Protein AF-0000000086683066 (afdb_homodimer)

Sequence (742 aa):
MDERIRRLLAAAPVIDGHNDLPWALRRRRRTDDPAVDRDMSADGLHTDLPRLRSGGVGAQYWSVYVPSHLNGHEAVTTTLEQIDLVHRMIDRHPDHLALATTADEVERARSNGRVASLIGAEGGHSIADSLGALRAMHRLGVRYMTLTHNDNTSWADSATDEPEHGGLTDFGRDVVREMNRLGMLVDLSHVAPTTMHAALDVSTAPAFFSHSSARARCDHPRNVPDDVLERVRASNGVVMVTFVPGFLTEECRVWMAAAVKAEAEVVVDAATEEADAARAAWLAANPRPPCGIADVADHIEHVRSVAGVDCVGIGGDFDGVGALPDGLGDVSTYPALLAELARRGWSDADLAKLTWHNALRVLRETEAVAGMDERIRRLLAAAPVIDGHNDLPWALRRRRRTDDPAVDRDMSADGLHTDLPRLRSGGVGAQYWSVYVPSHLNGHEAVTTTLEQIDLVHRMIDRHPDHLALATTADEVERARSNGRVASLIGAEGGHSIADSLGALRAMHRLGVRYMTLTHNDNTSWADSATDEPEHGGLTDFGRDVVREMNRLGMLVDLSHVAPTTMHAALDVSTAPAFFSHSSARARCDHPRNVPDDVLERVRASNGVVMVTFVPGFLTEECRVWMAAAVKAEAEVVVDAATEEADAARAAWLAANPRPPCGIADVADHIEHVRSVAGVDCVGIGGDFDGVGALPDGLGDVSTYPALLAELARRGWSDADLAKLTWHNALRVLRETEAVAG

Nearest PDB structures (foldseek):
  3itc-assembly1_A  TM=9.322E-01  e=4.522E-52  Streptomyces coelicolor
  2i5g-assembly1_B  TM=8.691E-01  e=7.269E-27  Pseudomonas aeruginosa
  3b40-assembly1_A  TM=8.521E-01  e=2.607E-27  Pseudomonas aeruginosa
  3ly0-assembly1_A  TM=8.291E-01  e=1.394E-27  Cereibacter sphaeroides 2.4.1
  3fdg-assembly1_B  TM=8.443E-01  e=1.808E-26  Cereibacter sphaeroides 2.4.1

Organism: NCBI:txid175570

pLDDT: mean 94.76, std 8.67, range [49.91, 98.94]

Structure (mmCIF, N/CA/C/O backbone):
data_AF-0000000086683066-model_v1
#
loop_
_entity.id
_entity.type
_entity.pdbx_description
1 polymer Dipeptidase
#
loop_
_atom_site.group_PDB
_atom_site.id
_atom_site.type_symbol
_atom_site.label_atom_id
_atom_site.label_alt_id
_atom_site.label_comp_id
_atom_site.label_asym_id
_atom_site.label_entity_id
_atom_site.label_seq_id
_atom_site.pdbx_PDB_ins_code
_atom_site.Cartn_x
_atom_site.Cartn_y
_atom_site.Cartn_z
_atom_site.occupancy
_atom_site.B_iso_or_equiv
_atom_site.auth_seq_id
_atom_site.auth_comp_id
_atom_site.auth_asym_id
_atom_site.auth_atom_id
_atom_site.pdbx_PDB_model_num
ATOM 1 N N . MET A 1 1 ? -5.871 -41.719 1.234 1 69.88 1 MET A N 1
ATOM 2 C CA . MET A 1 1 ? -4.512 -41.344 0.855 1 69.88 1 MET A CA 1
ATOM 3 C C . MET A 1 1 ? -3.508 -42.406 1.297 1 69.88 1 MET A C 1
ATOM 5 O O . MET A 1 1 ? -3.643 -42.969 2.379 1 69.88 1 MET A O 1
ATOM 9 N N . ASP A 1 2 ? -2.711 -42.812 0.327 1 85.06 2 ASP A N 1
ATOM 10 C CA . ASP A 1 2 ? -1.606 -43.719 0.612 1 85.06 2 ASP A CA 1
ATOM 11 C C . ASP A 1 2 ? -0.807 -43.25 1.825 1 85.06 2 ASP A C 1
ATOM 13 O O . ASP A 1 2 ? -0.567 -42.062 1.99 1 85.06 2 ASP A O 1
ATOM 17 N N . GLU A 1 3 ? -0.629 -44.094 2.842 1 92.5 3 GLU A N 1
ATOM 18 C CA . GLU A 1 3 ? 0.085 -43.781 4.078 1 92.5 3 GLU A CA 1
ATOM 19 C C . GLU A 1 3 ? 1.44 -43.156 3.789 1 92.5 3 GLU A C 1
ATOM 21 O O . GLU A 1 3 ? 1.872 -42.25 4.504 1 92.5 3 GLU A O 1
ATOM 26 N N . ARG A 1 4 ? 2.061 -43.594 2.771 1 96.5 4 ARG A N 1
ATOM 27 C CA . ARG A 1 4 ? 3.346 -43.031 2.371 1 96.5 4 ARG A CA 1
ATOM 28 C C . ARG A 1 4 ? 3.215 -41.562 2.031 1 96.5 4 ARG A C 1
ATOM 30 O O . ARG A 1 4 ? 4 -40.719 2.506 1 96.5 4 ARG A O 1
ATOM 37 N N . ILE A 1 5 ? 2.23 -41.25 1.3 1 97.62 5 ILE A N 1
ATOM 38 C CA . ILE A 1 5 ? 2.004 -39.875 0.854 1 97.62 5 ILE A CA 1
ATOM 39 C C . ILE A 1 5 ? 1.59 -39 2.041 1 97.62 5 ILE A C 1
ATOM 41 O O . ILE A 1 5 ? 2.021 -37.844 2.16 1 97.62 5 ILE A O 1
ATOM 45 N N . ARG A 1 6 ? 0.819 -39.531 2.949 1 96.56 6 ARG A N 1
ATOM 46 C CA . ARG A 1 6 ? 0.401 -38.812 4.148 1 96.56 6 ARG A CA 1
ATOM 47 C C . ARG A 1 6 ? 1.604 -38.438 5 1 96.56 6 ARG A C 1
ATOM 49 O O . ARG A 1 6 ? 1.701 -37.281 5.461 1 96.56 6 ARG A O 1
ATOM 56 N N . ARG A 1 7 ? 2.477 -39.375 5.18 1 96.81 7 ARG A N 1
ATOM 57 C CA . ARG A 1 7 ? 3.678 -39.125 5.969 1 96.81 7 ARG A CA 1
ATOM 58 C C . ARG A 1 7 ? 4.574 -38.094 5.297 1 96.81 7 ARG A C 1
ATOM 60 O O . ARG A 1 7 ? 5.145 -37.219 5.965 1 96.81 7 ARG A O 1
ATOM 67 N N . LEU A 1 8 ? 4.699 -38.219 4.004 1 97.69 8 LEU A N 1
ATOM 68 C CA . LEU A 1 8 ? 5.492 -37.281 3.229 1 97.69 8 LEU A CA 1
ATOM 69 C C . LEU A 1 8 ? 4.961 -35.844 3.396 1 97.69 8 LEU A C 1
ATOM 71 O O . LEU A 1 8 ? 5.727 -34.938 3.668 1 97.69 8 LEU A O 1
ATOM 75 N N . LEU A 1 9 ? 3.627 -35.719 3.309 1 98 9 LEU A N 1
ATOM 76 C CA . LEU A 1 9 ? 3.008 -34.406 3.336 1 98 9 LEU A CA 1
ATOM 77 C C . LEU A 1 9 ? 3.029 -33.812 4.746 1 98 9 LEU A C 1
ATOM 79 O O . LEU A 1 9 ? 3.021 -32.594 4.918 1 98 9 LEU A O 1
ATOM 83 N N . ALA A 1 10 ? 3.094 -34.656 5.762 1 96.81 10 ALA A N 1
ATOM 84 C CA . ALA A 1 10 ? 3.262 -34.188 7.133 1 96.81 10 ALA A CA 1
ATOM 85 C C . ALA A 1 10 ? 4.637 -33.562 7.336 1 96.81 10 ALA A C 1
ATOM 87 O O . ALA A 1 10 ? 4.781 -32.594 8.078 1 96.81 10 ALA A O 1
ATOM 88 N N . ALA A 1 11 ? 5.59 -34.094 6.617 1 97.19 11 ALA A N 1
ATOM 89 C CA . ALA A 1 11 ? 6.969 -33.656 6.77 1 97.19 11 ALA A CA 1
ATOM 90 C C . ALA A 1 11 ? 7.285 -32.5 5.793 1 97.19 11 ALA A C 1
ATOM 92 O O . ALA A 1 11 ? 8.047 -31.594 6.117 1 97.19 11 ALA A O 1
ATOM 93 N N . ALA A 1 12 ? 6.762 -32.594 4.609 1 98.5 12 ALA A N 1
ATOM 94 C CA . ALA A 1 12 ? 7.02 -31.641 3.525 1 98.5 12 ALA A CA 1
ATOM 95 C C . ALA A 1 12 ? 5.734 -31.297 2.775 1 98.5 12 ALA A C 1
ATOM 97 O O . ALA A 1 12 ? 5.508 -31.797 1.665 1 98.5 12 ALA A O 1
ATOM 98 N N . PRO A 1 13 ? 4.969 -30.406 3.361 1 98.81 13 PRO A N 1
ATOM 99 C CA . PRO A 1 13 ? 3.699 -30.047 2.723 1 98.81 13 PRO A CA 1
ATOM 100 C C . PRO A 1 13 ? 3.887 -29.328 1.393 1 98.81 13 PRO A C 1
ATOM 102 O O . PRO A 1 13 ? 5.008 -28.938 1.049 1 98.81 13 PRO A O 1
ATOM 105 N N . VAL A 1 14 ? 2.836 -29.156 0.667 1 98.88 14 VAL A N 1
ATOM 106 C CA . VAL A 1 14 ? 2.875 -28.562 -0.663 1 98.88 14 VAL A CA 1
ATOM 107 C C . VAL A 1 14 ? 2.994 -27.031 -0.541 1 98.88 14 VAL A C 1
ATOM 109 O O . VAL A 1 14 ? 2.262 -26.406 0.227 1 98.88 14 VAL A O 1
ATOM 112 N N . ILE A 1 15 ? 3.961 -26.469 -1.205 1 98.94 15 ILE A N 1
ATOM 113 C CA . ILE A 1 15 ? 3.924 -25.047 -1.567 1 98.94 15 ILE A CA 1
ATOM 114 C C . ILE A 1 15 ? 3.371 -24.891 -2.982 1 98.94 15 ILE A 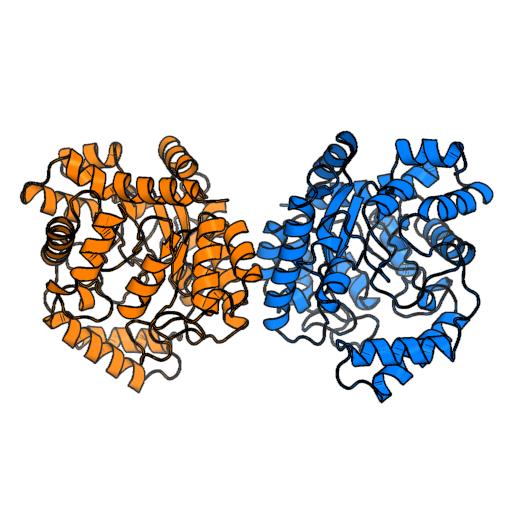C 1
ATOM 116 O O . ILE A 1 15 ? 3.971 -25.375 -3.947 1 98.94 15 ILE A O 1
ATOM 120 N N . ASP A 1 16 ? 2.232 -24.297 -3.094 1 98.88 16 ASP A N 1
ATOM 121 C CA . ASP A 1 16 ? 1.636 -24 -4.395 1 98.88 16 ASP A CA 1
ATOM 122 C C . ASP A 1 16 ? 1.974 -22.594 -4.852 1 98.88 16 ASP A C 1
ATOM 124 O O . ASP A 1 16 ? 1.577 -21.609 -4.211 1 98.88 16 ASP A O 1
ATOM 128 N N . GLY A 1 17 ? 2.539 -22.453 -6.02 1 98.88 17 GLY A N 1
ATOM 129 C CA . GLY A 1 17 ? 3.129 -21.203 -6.477 1 98.88 17 GLY A CA 1
ATOM 130 C C . GLY A 1 17 ? 2.107 -20.219 -7.016 1 98.88 17 GLY A C 1
ATOM 131 O O . GLY A 1 17 ? 2.414 -19.047 -7.207 1 98.88 17 GLY A O 1
ATOM 132 N N . HIS A 1 18 ? 0.858 -20.656 -7.223 1 98.88 18 HIS A N 1
ATOM 133 C CA . HIS A 1 18 ? -0.07 -19.734 -7.855 1 98.88 18 HIS A CA 1
ATOM 134 C C . HIS A 1 18 ? -1.516 -20.188 -7.664 1 98.88 18 HIS A C 1
ATOM 136 O O . HIS A 1 18 ? -1.869 -21.312 -8.016 1 98.88 18 HIS A O 1
ATOM 142 N N . ASN A 1 19 ? -2.328 -19.344 -7.121 1 98.75 19 ASN A N 1
ATOM 143 C CA . ASN A 1 19 ? -3.75 -19.578 -6.895 1 98.75 19 ASN A CA 1
ATOM 144 C C . ASN A 1 19 ? -4.562 -18.297 -7.047 1 98.75 19 ASN A C 1
ATOM 146 O O . ASN A 1 19 ? -4.254 -17.281 -6.414 1 98.75 19 ASN A O 1
ATOM 150 N N . ASP A 1 20 ? -5.613 -18.312 -7.812 1 97.56 20 ASP A N 1
ATOM 151 C CA . ASP A 1 20 ? -6.348 -17.109 -8.203 1 97.56 20 ASP A CA 1
ATOM 152 C C . ASP A 1 20 ? -7.621 -16.953 -7.375 1 97.56 20 ASP A C 1
ATOM 154 O O . ASP A 1 20 ? -8.555 -16.266 -7.785 1 97.56 20 ASP A O 1
ATOM 158 N N . LEU A 1 21 ? -7.707 -17.531 -6.234 1 96.38 21 LEU A N 1
ATOM 159 C CA . LEU A 1 21 ? -8.906 -17.453 -5.402 1 96.38 21 LEU A CA 1
ATOM 160 C C . LEU A 1 21 ? -9.328 -16.016 -5.176 1 96.38 21 LEU A C 1
ATOM 162 O O . LEU A 1 21 ? -10.516 -15.68 -5.273 1 96.38 21 LEU A O 1
ATOM 166 N N . PRO A 1 22 ? -8.422 -15.055 -4.914 1 95.81 22 PRO A N 1
ATOM 167 C CA . PRO A 1 22 ? -8.867 -13.688 -4.656 1 95.81 22 PRO A CA 1
ATOM 168 C C . PRO A 1 22 ? -9.68 -13.102 -5.812 1 95.81 22 PRO A C 1
ATOM 170 O O . PRO A 1 22 ? -10.734 -12.508 -5.59 1 95.81 22 PRO A O 1
ATOM 173 N N . TRP A 1 23 ? -9.242 -13.297 -7.008 1 94.44 23 TRP A N 1
ATOM 174 C CA . TRP A 1 23 ? -9.984 -12.766 -8.148 1 94.44 23 TRP A CA 1
ATOM 175 C C . TRP A 1 23 ? -11.305 -13.508 -8.328 1 94.44 23 TRP A C 1
ATOM 177 O O . TRP A 1 23 ? -12.328 -12.891 -8.648 1 94.44 23 TRP A O 1
ATOM 187 N N . ALA A 1 24 ? -11.273 -14.797 -8.148 1 92.31 24 ALA A N 1
ATOM 188 C CA . ALA A 1 24 ? -12.492 -15.586 -8.25 1 92.31 24 ALA A CA 1
ATOM 189 C C . ALA A 1 24 ? -13.555 -15.094 -7.273 1 92.31 24 ALA A C 1
ATOM 191 O O . ALA A 1 24 ? -14.734 -14.984 -7.625 1 92.31 24 ALA A O 1
ATOM 192 N N . LEU A 1 25 ? -13.102 -14.773 -6.078 1 90.56 25 LEU A N 1
ATOM 193 C CA . LEU A 1 25 ? -14.016 -14.25 -5.066 1 90.56 25 LEU A CA 1
ATOM 194 C C . LEU A 1 25 ? -14.57 -12.891 -5.477 1 90.56 25 LEU A C 1
ATOM 196 O O . LEU A 1 25 ? -15.758 -12.617 -5.32 1 90.56 25 LEU A O 1
ATOM 200 N N . ARG A 1 26 ? -13.711 -12.062 -5.973 1 88.62 26 ARG A N 1
ATOM 201 C CA . ARG A 1 26 ? -14.133 -10.734 -6.418 1 88.62 26 ARG A CA 1
ATOM 202 C C . ARG A 1 26 ? -15.172 -10.836 -7.527 1 88.62 26 ARG A C 1
ATOM 204 O O . ARG A 1 26 ? -16.203 -10.164 -7.477 1 88.62 26 ARG A O 1
ATOM 211 N N . ARG A 1 27 ? -14.945 -11.656 -8.469 1 83.44 27 ARG A N 1
ATOM 212 C CA . ARG A 1 27 ? -15.82 -11.812 -9.625 1 83.44 27 ARG A CA 1
ATOM 213 C C . ARG A 1 27 ? -17.203 -12.32 -9.203 1 83.44 27 ARG A C 1
ATOM 215 O O . ARG A 1 27 ? -18.203 -11.961 -9.805 1 83.44 27 ARG A O 1
ATOM 222 N N . ARG A 1 28 ? -17.156 -13.031 -8.219 1 76.62 28 ARG A N 1
ATOM 223 C CA . ARG A 1 28 ? -18.391 -13.656 -7.762 1 76.62 28 ARG A CA 1
ATOM 224 C C . ARG A 1 28 ? -19.078 -12.789 -6.711 1 76.62 28 ARG A C 1
ATOM 226 O O . ARG A 1 28 ? -20.125 -13.18 -6.168 1 76.62 28 ARG A O 1
ATOM 233 N N . ARG A 1 29 ? -18.547 -11.555 -6.461 1 70.62 29 ARG A N 1
ATOM 234 C CA . ARG A 1 29 ? -19.062 -10.625 -5.465 1 70.62 29 ARG A CA 1
ATOM 235 C C . ARG A 1 29 ? -19.203 -11.305 -4.105 1 70.62 29 ARG A C 1
ATOM 237 O O . ARG A 1 29 ? -20.234 -11.148 -3.436 1 70.62 29 ARG A O 1
ATOM 244 N N . ARG A 1 30 ? -18.266 -12.031 -3.893 1 67.94 30 ARG A N 1
ATOM 245 C CA . ARG A 1 30 ? -18.328 -12.82 -2.668 1 67.94 30 ARG A CA 1
ATOM 246 C C . ARG A 1 30 ? -17.219 -12.398 -1.697 1 67.94 30 ARG A C 1
ATOM 248 O O . ARG A 1 30 ? -16.875 -13.148 -0.785 1 67.94 30 ARG A O 1
ATOM 255 N N . THR A 1 31 ? -16.797 -11.258 -1.867 1 75.19 31 THR A N 1
ATOM 256 C CA . THR A 1 31 ? -15.648 -10.828 -1.066 1 75.19 31 THR A CA 1
ATOM 257 C C . THR A 1 31 ? -16.062 -10.594 0.382 1 75.19 31 THR A C 1
ATOM 259 O O . THR A 1 31 ? -15.25 -10.719 1.298 1 75.19 31 THR A O 1
ATOM 262 N N . ASP A 1 32 ? -17.281 -10.352 0.591 1 70.69 32 ASP A N 1
ATOM 263 C CA . ASP A 1 32 ? -17.766 -10.117 1.948 1 70.69 32 ASP A CA 1
ATOM 264 C C . ASP A 1 32 ? -18.969 -11.008 2.258 1 70.69 32 ASP A C 1
ATOM 266 O O . ASP A 1 32 ? -19.875 -10.609 2.998 1 70.69 32 ASP A O 1
ATOM 270 N N . ASP A 1 33 ? -18.859 -12.219 1.633 1 73.44 33 ASP A N 1
ATOM 271 C CA . ASP A 1 33 ? -19.938 -13.18 1.805 1 73.44 33 ASP A CA 1
ATOM 272 C C . ASP A 1 33 ? -19.734 -14.016 3.064 1 73.44 33 ASP A C 1
ATOM 274 O O . ASP A 1 33 ? -18.703 -14.672 3.221 1 73.44 33 ASP A O 1
ATOM 278 N N . PRO A 1 34 ? -20.688 -13.992 3.887 1 70.75 34 PRO A N 1
ATOM 279 C CA . PRO A 1 34 ? -20.547 -14.734 5.141 1 70.75 34 PRO A CA 1
ATOM 280 C C . PRO A 1 34 ? -20.266 -16.219 4.922 1 70.75 34 PRO A C 1
ATOM 282 O O . PRO A 1 34 ? -19.609 -16.859 5.746 1 70.75 34 PRO A O 1
ATOM 285 N N . ALA A 1 35 ? -20.828 -16.734 3.916 1 66.12 35 ALA A N 1
ATOM 286 C CA . ALA A 1 35 ? -20.578 -18.141 3.625 1 66.12 35 ALA A CA 1
ATOM 287 C C . ALA A 1 35 ? -19.094 -18.391 3.318 1 66.12 35 ALA A C 1
ATOM 289 O O . ALA A 1 35 ? -18.516 -19.375 3.756 1 66.12 35 ALA A O 1
ATOM 290 N N . VAL A 1 36 ? -18.578 -17.422 2.672 1 72.19 36 VAL A N 1
ATOM 291 C CA . VAL A 1 36 ? -17.156 -17.484 2.33 1 72.19 36 VAL A CA 1
ATOM 292 C C . VAL A 1 36 ? -16.312 -17.219 3.576 1 72.19 36 VAL A C 1
ATOM 294 O O . VAL A 1 36 ? -15.234 -17.781 3.736 1 72.19 36 VAL A O 1
ATOM 297 N N . ASP A 1 37 ? -17 -16.609 4.461 1 76.69 37 ASP A N 1
ATOM 298 C CA . ASP A 1 37 ? -16.281 -16.203 5.668 1 76.69 37 ASP A CA 1
ATOM 299 C C . ASP A 1 37 ? -16.094 -17.375 6.621 1 76.69 37 ASP A C 1
ATOM 301 O O . ASP A 1 37 ? -15.234 -17.359 7.496 1 76.69 37 ASP A O 1
ATOM 305 N N . ARG A 1 38 ? -16.812 -18.359 6.359 1 81 38 ARG A N 1
ATOM 306 C CA . ARG A 1 38 ? -16.734 -19.469 7.293 1 81 38 ARG A CA 1
ATOM 307 C C . ARG A 1 38 ? -15.523 -20.344 7 1 81 38 ARG A C 1
ATOM 309 O O . ARG A 1 38 ? -14.758 -20.672 7.902 1 81 38 ARG A O 1
ATOM 316 N N . ASP A 1 39 ? -15.398 -20.734 5.758 1 88.31 39 ASP A N 1
ATOM 317 C CA . ASP A 1 39 ? -14.297 -21.641 5.453 1 88.31 39 ASP A CA 1
ATOM 318 C C . ASP A 1 39 ? -13.797 -21.438 4.023 1 88.31 39 ASP A C 1
ATOM 320 O O . ASP A 1 39 ? -13.242 -22.359 3.42 1 88.31 39 ASP A O 1
ATOM 324 N N . MET A 1 40 ? -14.141 -20.328 3.48 1 88.25 40 MET A N 1
ATOM 325 C CA . MET A 1 40 ? -13.719 -19.906 2.148 1 88.25 40 MET A CA 1
ATOM 326 C C . MET A 1 40 ? -14.375 -20.766 1.073 1 88.25 40 MET A C 1
ATOM 328 O O . MET A 1 40 ? -13.906 -20.812 -0.066 1 88.25 40 MET A O 1
ATOM 332 N N . SER A 1 41 ? -15.391 -21.484 1.395 1 87.81 41 SER A N 1
ATOM 333 C CA . SER A 1 41 ? -16.031 -22.391 0.446 1 87.81 41 SER A CA 1
ATOM 334 C C . SER A 1 41 ? -17.156 -21.688 -0.312 1 87.81 41 SER A C 1
ATOM 336 O O . SER A 1 41 ? -17.859 -20.844 0.247 1 87.81 41 SER A O 1
ATOM 338 N N . ALA A 1 42 ? -17.203 -22 -1.621 1 84.75 42 ALA A N 1
ATOM 339 C CA . ALA A 1 42 ? -18.312 -21.594 -2.475 1 84.75 42 ALA A CA 1
ATOM 340 C C . ALA A 1 42 ? -18.391 -22.484 -3.717 1 84.75 42 ALA A C 1
ATOM 342 O O . ALA A 1 42 ? -17.406 -23.109 -4.105 1 84.75 42 ALA A O 1
ATOM 343 N N . ASP A 1 43 ? -19.594 -22.469 -4.27 1 83.94 43 ASP A N 1
ATOM 344 C CA . ASP A 1 43 ? -19.797 -23.281 -5.469 1 83.94 43 ASP A CA 1
ATOM 345 C C . ASP A 1 43 ? -18.875 -22.828 -6.598 1 83.94 43 ASP A C 1
ATOM 347 O O . ASP A 1 43 ? -18.719 -21.625 -6.836 1 83.94 43 ASP A O 1
ATOM 351 N N . GLY A 1 44 ? -18.219 -23.812 -7.152 1 86.5 44 GLY A N 1
ATOM 352 C CA . GLY A 1 44 ? -17.438 -23.531 -8.336 1 86.5 44 GLY A CA 1
ATOM 353 C C . GLY A 1 44 ? -15.992 -23.188 -8.023 1 86.5 44 GLY A C 1
ATOM 354 O O . GLY A 1 44 ? -15.156 -23.094 -8.93 1 86.5 44 GLY A O 1
ATOM 355 N N . LEU A 1 45 ? -15.664 -23.031 -6.766 1 92.62 45 LEU A N 1
ATOM 356 C CA . LEU A 1 45 ? -14.289 -22.719 -6.395 1 92.62 45 LEU A CA 1
ATOM 357 C C . LEU A 1 45 ? -13.461 -24 -6.27 1 92.62 45 LEU A C 1
ATOM 359 O O . LEU A 1 45 ? -13.992 -25.047 -5.898 1 92.62 45 LEU A O 1
ATOM 363 N N . HIS A 1 46 ? -12.203 -23.859 -6.594 1 96.94 46 HIS A N 1
ATOM 364 C CA . HIS A 1 46 ? -11.281 -24.984 -6.473 1 96.94 46 HIS A CA 1
ATOM 365 C C . HIS A 1 46 ? -10.688 -25.062 -5.07 1 96.94 46 HIS A C 1
ATOM 367 O O . HIS A 1 46 ? -10.055 -26.062 -4.711 1 96.94 46 HIS A O 1
ATOM 373 N N . THR A 1 47 ? -10.82 -23.969 -4.301 1 97.31 47 THR A N 1
ATOM 374 C CA . THR A 1 47 ? -10.055 -23.797 -3.074 1 97.31 47 THR A CA 1
ATOM 375 C C . THR A 1 47 ? -10.977 -23.453 -1.906 1 97.31 47 THR A C 1
ATOM 377 O O . THR A 1 47 ? -11.891 -22.625 -2.049 1 97.31 47 THR A O 1
ATOM 380 N N . ASP A 1 48 ? -10.859 -24.094 -0.816 1 96.25 48 ASP A N 1
ATOM 381 C CA . ASP A 1 48 ? -11.391 -23.734 0.496 1 96.25 48 ASP A CA 1
ATOM 382 C C . ASP A 1 48 ? -10.516 -24.297 1.614 1 96.25 48 ASP A C 1
ATOM 384 O O . ASP A 1 48 ? -9.523 -24.984 1.352 1 96.25 48 ASP A O 1
ATOM 388 N N . LEU A 1 49 ? -10.781 -24.031 2.84 1 97 49 LEU A N 1
ATOM 389 C CA . LEU A 1 49 ? -9.898 -24.391 3.947 1 97 49 LEU A CA 1
ATOM 390 C C . LEU A 1 49 ? -9.867 -25.906 4.145 1 97 49 LEU A C 1
ATOM 392 O O . LEU A 1 49 ? -8.797 -26.484 4.258 1 97 49 LEU A O 1
ATOM 396 N N . PRO A 1 50 ? -11 -26.609 4.109 1 96.62 50 PRO A N 1
ATOM 397 C CA . PRO A 1 50 ? -10.945 -28.062 4.266 1 96.62 50 PRO A CA 1
ATOM 398 C C . PRO A 1 50 ? -10.156 -28.75 3.154 1 96.62 50 PRO A C 1
ATOM 400 O O . PRO A 1 50 ? -9.398 -29.688 3.418 1 96.62 50 PRO A O 1
ATOM 403 N N . ARG A 1 51 ? -10.289 -28.266 1.963 1 97.94 51 ARG A N 1
ATOM 404 C CA . ARG A 1 51 ? -9.602 -28.906 0.844 1 97.94 51 ARG A CA 1
ATOM 405 C C . ARG A 1 51 ? -8.109 -28.578 0.873 1 97.94 51 ARG A C 1
ATOM 407 O O . ARG A 1 51 ? -7.281 -29.406 0.477 1 97.94 51 ARG A O 1
ATOM 414 N N . LEU A 1 52 ? -7.719 -27.391 1.298 1 98.19 52 LEU A N 1
ATOM 415 C CA . LEU A 1 52 ? -6.305 -27.094 1.51 1 98.19 52 LEU A CA 1
ATOM 416 C C . LEU A 1 52 ? -5.676 -28.094 2.479 1 98.19 52 LEU A C 1
ATOM 418 O O . LEU A 1 52 ? -4.59 -28.609 2.221 1 98.19 52 LEU A O 1
ATOM 422 N N . ARG A 1 53 ? -6.398 -28.375 3.516 1 96.81 53 ARG A N 1
ATOM 423 C CA . ARG A 1 53 ? -5.914 -29.312 4.527 1 96.81 53 ARG A CA 1
ATOM 424 C C . ARG A 1 53 ? -5.812 -30.734 3.963 1 96.81 53 ARG A C 1
ATOM 426 O O . ARG A 1 53 ? -4.793 -31.406 4.137 1 96.81 53 ARG A O 1
ATOM 433 N N . SER A 1 54 ? -6.828 -31.078 3.289 1 97 54 SER A N 1
ATOM 434 C CA . SER A 1 54 ? -6.863 -32.438 2.723 1 97 54 SER A CA 1
ATOM 435 C C . SER A 1 54 ? -5.793 -32.594 1.649 1 97 54 SER A C 1
ATOM 437 O O . SER A 1 54 ? -5.277 -33.719 1.456 1 97 54 SER A O 1
ATOM 439 N N . GLY A 1 55 ? -5.441 -31.516 1.004 1 98.19 55 GLY A N 1
ATOM 440 C CA . GLY A 1 55 ? -4.449 -31.547 -0.059 1 98.19 55 GLY A CA 1
ATOM 441 C C . GLY A 1 55 ? -3.023 -31.469 0.452 1 98.19 55 GLY A C 1
ATOM 442 O O . GLY A 1 55 ? -2.072 -31.625 -0.319 1 98.19 55 GLY A O 1
ATOM 443 N N . GLY A 1 56 ? -2.895 -31.281 1.71 1 98.31 56 GLY A N 1
ATOM 444 C CA 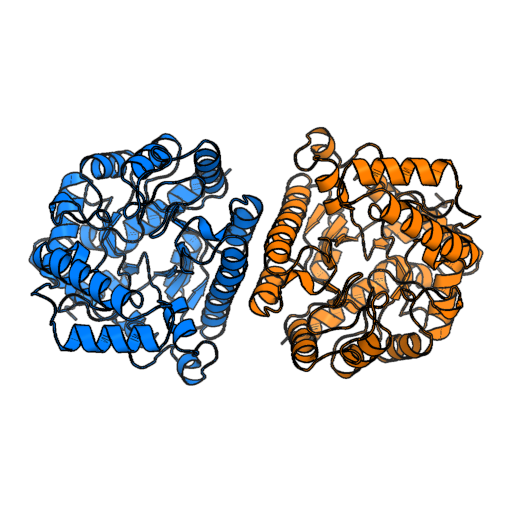. GLY A 1 56 ? -1.568 -31.172 2.299 1 98.31 56 GLY A CA 1
ATOM 445 C C . GLY A 1 56 ? -0.842 -29.891 1.919 1 98.31 56 GLY A C 1
ATOM 446 O O . GLY A 1 56 ? 0.377 -29.906 1.737 1 98.31 56 GLY A O 1
ATOM 447 N N . VAL A 1 57 ? -1.568 -28.812 1.784 1 98.81 57 VAL A N 1
ATOM 448 C CA . VAL A 1 57 ? -0.962 -27.531 1.42 1 98.81 57 VAL A CA 1
ATOM 449 C C . VAL A 1 57 ? -0.41 -26.844 2.668 1 98.81 57 VAL A C 1
ATOM 451 O O . VAL A 1 57 ? -1.139 -26.641 3.643 1 98.81 57 VAL A O 1
ATOM 454 N N . GLY A 1 58 ? 0.844 -26.562 2.633 1 98.88 58 GLY A N 1
ATOM 455 C CA . GLY A 1 58 ? 1.474 -25.875 3.748 1 98.88 58 GLY A CA 1
ATOM 456 C C . GLY A 1 58 ? 1.712 -24.406 3.48 1 98.88 58 GLY A C 1
ATOM 457 O O . GLY A 1 58 ? 1.863 -23.609 4.418 1 98.88 58 GLY A O 1
ATOM 458 N N . ALA A 1 59 ? 1.798 -24.047 2.229 1 98.94 59 ALA A N 1
ATOM 459 C CA . ALA A 1 59 ? 1.964 -22.656 1.825 1 98.94 59 ALA A CA 1
ATOM 460 C C . ALA A 1 59 ? 1.306 -22.391 0.474 1 98.94 59 ALA A C 1
ATOM 462 O O . ALA A 1 59 ? 1.333 -23.25 -0.413 1 98.94 59 ALA A O 1
ATOM 463 N N . GLN A 1 60 ? 0.683 -21.266 0.337 1 98.88 60 GLN A N 1
ATOM 464 C CA . GLN A 1 60 ? -0.017 -20.875 -0.883 1 98.88 60 GLN A CA 1
ATOM 465 C C . GLN A 1 60 ? 0.326 -19.438 -1.28 1 98.88 60 GLN A C 1
ATOM 467 O O . GLN A 1 60 ? 0.183 -18.516 -0.476 1 98.88 60 GLN A O 1
ATOM 472 N N . TYR A 1 61 ? 0.898 -19.281 -2.508 1 98.88 61 TYR A N 1
ATOM 473 C CA . TYR A 1 61 ? 0.94 -17.938 -3.084 1 98.88 61 TYR A CA 1
ATOM 474 C C . TYR A 1 61 ? -0.424 -17.547 -3.635 1 98.88 61 TYR A C 1
ATOM 476 O O . TYR A 1 61 ? -0.89 -18.109 -4.625 1 98.88 61 TYR A O 1
ATOM 484 N N . TRP A 1 62 ? -1.076 -16.625 -2.959 1 98.81 62 TRP A N 1
ATOM 485 C CA . TRP A 1 62 ? -2.309 -16.031 -3.469 1 98.81 62 TRP A CA 1
ATOM 486 C C . TRP A 1 62 ? -2.01 -14.984 -4.527 1 98.81 62 TRP A C 1
ATOM 488 O O . TRP A 1 62 ? -1.343 -13.984 -4.246 1 98.81 62 TRP A O 1
ATOM 498 N N . SER A 1 63 ? -2.533 -15.227 -5.738 1 98.75 63 SER A N 1
ATOM 499 C CA . SER A 1 63 ? -2.35 -14.25 -6.812 1 98.75 63 SER A CA 1
ATOM 500 C C . SER A 1 63 ? -3.271 -13.055 -6.637 1 98.75 63 SER A C 1
ATOM 502 O O . SER A 1 63 ? -4.488 -13.211 -6.527 1 98.75 63 SER A O 1
ATOM 504 N N . VAL A 1 64 ? -2.666 -11.898 -6.566 1 98.62 64 VAL A N 1
ATOM 505 C CA . VAL A 1 64 ? -3.471 -10.68 -6.602 1 98.62 64 VAL A CA 1
ATOM 506 C C . VAL A 1 64 ? -3.574 -10.172 -8.039 1 98.62 64 VAL A C 1
ATOM 508 O O . VAL A 1 64 ? -3.256 -9.016 -8.32 1 98.62 64 VAL A O 1
ATOM 511 N N . TYR A 1 65 ? -4.145 -11.039 -8.812 1 96.5 65 TYR A N 1
ATOM 512 C CA . TYR A 1 65 ? -4.332 -10.844 -10.242 1 96.5 65 TYR A CA 1
ATOM 513 C C . TYR A 1 65 ? -5.316 -9.711 -10.516 1 96.5 65 TYR A C 1
ATOM 515 O O . TYR A 1 65 ? -6.32 -9.57 -9.805 1 96.5 65 TYR A O 1
ATOM 523 N N . VAL A 1 66 ? -4.922 -8.906 -11.484 1 95.5 66 VAL A N 1
ATOM 524 C CA . VAL A 1 66 ? -5.82 -7.938 -12.102 1 95.5 66 VAL A CA 1
ATOM 525 C C . VAL A 1 66 ? -5.691 -8.008 -13.617 1 95.5 66 VAL A C 1
ATOM 527 O O . VAL A 1 66 ? -4.59 -8.203 -14.148 1 95.5 66 VAL A O 1
ATOM 530 N N . PRO A 1 67 ? -6.785 -7.914 -14.344 1 92.06 67 PRO A N 1
ATOM 531 C CA . PRO A 1 67 ? -6.703 -8.016 -15.797 1 92.06 67 PRO A CA 1
ATOM 532 C C . PRO A 1 67 ? -5.691 -7.047 -16.406 1 92.06 67 PRO A C 1
ATOM 534 O O . PRO A 1 67 ? -5.617 -5.887 -15.992 1 92.06 67 PRO A O 1
ATOM 537 N N . SER A 1 68 ? -4.984 -7.516 -17.328 1 89.44 68 SER A N 1
ATOM 538 C CA . SER A 1 68 ? -3.896 -6.719 -17.891 1 89.44 68 SER A CA 1
ATOM 539 C C . SER A 1 68 ? -4.434 -5.621 -18.812 1 89.44 68 SER A C 1
ATOM 541 O O . SER A 1 68 ? -3.699 -4.699 -19.172 1 89.44 68 SER A O 1
ATOM 543 N N . HIS A 1 69 ? -5.688 -5.691 -19.125 1 84.25 69 HIS A N 1
ATOM 544 C CA . HIS A 1 69 ? -6.25 -4.633 -19.953 1 84.25 69 HIS A CA 1
ATOM 545 C C . HIS A 1 69 ? -6.637 -3.418 -19.125 1 84.25 69 HIS A C 1
ATOM 547 O O . HIS A 1 69 ? -6.949 -2.357 -19.672 1 84.25 69 HIS A O 1
ATOM 553 N N . LEU A 1 70 ? -6.758 -3.674 -17.781 1 82.75 70 LEU A N 1
ATOM 554 C CA . LEU A 1 70 ? -6.918 -2.492 -16.938 1 82.75 70 LEU A CA 1
ATOM 555 C C . LEU A 1 70 ? -5.711 -1.57 -17.062 1 82.75 70 LEU A C 1
ATOM 557 O O . LEU A 1 70 ? -4.566 -2.027 -17 1 82.75 70 LEU A O 1
ATOM 561 N N . ASN A 1 71 ? -5.906 -0.425 -17.672 1 71.31 71 ASN A N 1
ATOM 562 C CA . ASN A 1 71 ? -4.738 0.377 -18.016 1 71.31 71 ASN A CA 1
ATOM 563 C C . ASN A 1 71 ? -4.395 1.375 -16.922 1 71.31 71 ASN A C 1
ATOM 565 O O . ASN A 1 71 ? -5.285 1.949 -16.297 1 71.31 71 ASN A O 1
ATOM 569 N N . GLY A 1 72 ? -2.986 1.327 -16.672 1 84.25 72 GLY A N 1
ATOM 570 C CA . GLY A 1 72 ? -2.314 2.391 -15.945 1 84.25 72 GLY A CA 1
ATOM 571 C C . GLY A 1 72 ? -2.619 2.381 -14.453 1 84.25 72 GLY A C 1
ATOM 572 O O . GLY A 1 72 ? -2.449 1.356 -13.789 1 84.25 72 GLY A O 1
ATOM 573 N N . HIS A 1 73 ? -3.145 3.396 -14 1 94.38 73 HIS A N 1
ATOM 574 C CA . HIS A 1 73 ? -3.279 3.652 -12.57 1 94.38 73 HIS A CA 1
ATOM 575 C C . HIS A 1 73 ? -4.457 2.883 -11.977 1 94.38 73 HIS A C 1
ATOM 577 O O . HIS A 1 73 ? -4.484 2.6 -10.781 1 94.38 73 HIS A O 1
ATOM 583 N N . GLU A 1 74 ? -5.391 2.527 -12.797 1 95.62 74 GLU A N 1
ATOM 584 C CA . GLU A 1 74 ? -6.504 1.714 -12.32 1 95.62 74 GLU A CA 1
ATOM 585 C C . GLU A 1 74 ? -6.031 0.332 -11.875 1 95.62 74 GLU A C 1
ATOM 587 O O . GLU A 1 74 ? -6.574 -0.245 -10.93 1 95.62 74 GLU A O 1
ATOM 592 N N . ALA A 1 75 ? -5.035 -0.207 -12.578 1 96.75 75 ALA A N 1
ATOM 593 C CA . ALA A 1 75 ? -4.457 -1.492 -12.188 1 96.75 75 ALA A CA 1
ATOM 594 C C . ALA A 1 75 ? -3.84 -1.422 -10.797 1 96.75 75 ALA A C 1
ATOM 596 O O . ALA A 1 75 ? -3.932 -2.375 -10.023 1 96.75 75 ALA A O 1
ATOM 597 N N . VAL A 1 76 ? -3.271 -0.297 -10.5 1 98 76 VAL A N 1
ATOM 598 C CA . VAL A 1 76 ? -2.662 -0.113 -9.188 1 98 76 VAL A CA 1
ATOM 599 C C . VAL A 1 76 ? -3.734 -0.194 -8.102 1 98 76 VAL A C 1
ATOM 601 O O . VAL A 1 76 ? -3.611 -0.976 -7.16 1 98 76 VAL A O 1
ATOM 604 N N . THR A 1 77 ? -4.797 0.548 -8.297 1 97.69 77 THR A N 1
ATOM 605 C CA . THR A 1 77 ? -5.871 0.583 -7.305 1 97.69 77 THR A CA 1
ATOM 606 C C . THR A 1 77 ? -6.496 -0.799 -7.137 1 97.69 77 THR A C 1
ATOM 608 O O . THR A 1 77 ? -6.711 -1.254 -6.012 1 97.69 77 THR A O 1
ATOM 611 N N . THR A 1 78 ? -6.738 -1.424 -8.242 1 97.25 78 THR A N 1
ATOM 612 C CA . THR A 1 78 ? -7.383 -2.732 -8.188 1 97.25 78 THR A CA 1
ATOM 613 C C . THR A 1 78 ? -6.465 -3.762 -7.535 1 97.25 78 THR A C 1
ATOM 615 O O . THR A 1 78 ? -6.926 -4.637 -6.801 1 97.25 78 THR A O 1
ATOM 618 N N . THR A 1 79 ? -5.172 -3.688 -7.789 1 98.38 79 THR A N 1
ATOM 619 C CA . THR A 1 79 ? -4.219 -4.586 -7.145 1 98.38 79 THR A CA 1
ATOM 620 C C . THR A 1 79 ? -4.203 -4.363 -5.637 1 98.38 79 THR A C 1
ATOM 622 O O . THR A 1 79 ? -4.164 -5.324 -4.863 1 98.38 79 THR A O 1
ATOM 625 N N . LEU A 1 80 ? -4.258 -3.096 -5.211 1 98.69 80 LEU A N 1
ATOM 626 C CA . LEU A 1 80 ? -4.336 -2.805 -3.781 1 98.69 80 LEU A CA 1
ATOM 627 C C . LEU A 1 80 ? -5.578 -3.441 -3.166 1 98.69 80 LEU A C 1
ATOM 629 O O . LEU A 1 80 ? -5.52 -3.975 -2.055 1 98.69 80 LEU A O 1
ATOM 633 N N . GLU A 1 81 ? -6.66 -3.352 -3.881 1 97.81 81 GLU A N 1
ATOM 634 C CA . GLU A 1 81 ? -7.895 -3.959 -3.4 1 97.81 81 GLU A CA 1
ATOM 635 C C . GLU A 1 81 ? -7.754 -5.473 -3.27 1 97.81 81 GLU A C 1
ATOM 637 O O . GLU A 1 81 ? -8.273 -6.07 -2.324 1 97.81 81 GLU A O 1
ATOM 642 N N . GLN A 1 82 ? -7.004 -6.07 -4.203 1 98.06 82 GLN A N 1
ATOM 643 C CA . GLN A 1 82 ? -6.758 -7.508 -4.137 1 98.06 82 GLN A CA 1
ATOM 644 C C . GLN A 1 82 ? -5.859 -7.855 -2.951 1 98.06 82 GLN A C 1
ATOM 646 O O . GLN A 1 82 ? -6.09 -8.859 -2.27 1 98.06 82 GLN A O 1
ATOM 651 N N . ILE A 1 83 ? -4.844 -7.086 -2.752 1 98.81 83 ILE A N 1
ATOM 652 C CA . ILE A 1 83 ? -3.967 -7.289 -1.605 1 98.81 83 ILE A CA 1
ATOM 653 C C . ILE A 1 83 ? -4.773 -7.184 -0.313 1 98.81 83 ILE A C 1
ATOM 655 O O . ILE A 1 83 ? -4.637 -8.023 0.582 1 98.81 83 ILE A O 1
ATOM 659 N N . ASP A 1 84 ? -5.641 -6.207 -0.275 1 98.12 84 ASP A N 1
ATOM 660 C CA . ASP A 1 84 ? -6.516 -6.012 0.875 1 98.12 84 ASP A CA 1
ATOM 661 C C . ASP A 1 84 ? -7.395 -7.238 1.109 1 98.12 84 ASP A C 1
ATOM 663 O O . ASP A 1 84 ? -7.582 -7.668 2.25 1 98.12 84 ASP A O 1
ATOM 667 N N . LEU A 1 85 ? -7.914 -7.738 0.049 1 96.5 85 LEU A N 1
ATOM 668 C CA . LEU A 1 85 ? -8.766 -8.914 0.14 1 96.5 85 LEU A CA 1
ATOM 669 C C . LEU A 1 85 ? -8.016 -10.094 0.755 1 96.5 85 LEU A C 1
ATOM 671 O O . LEU A 1 85 ? -8.547 -10.797 1.614 1 96.5 85 LEU A O 1
ATOM 675 N N . VAL A 1 86 ? -6.809 -10.305 0.354 1 97.69 86 VAL A N 1
ATOM 676 C CA . VAL A 1 86 ? -6.012 -11.414 0.881 1 97.69 86 VAL A CA 1
ATOM 677 C C . VAL A 1 86 ? -5.75 -11.195 2.369 1 97.69 86 VAL A C 1
ATOM 679 O O . VAL A 1 86 ? -5.879 -12.125 3.172 1 97.69 86 VAL A O 1
ATOM 682 N N . HIS A 1 87 ? -5.41 -9.961 2.727 1 98 87 HIS A N 1
ATOM 683 C CA . HIS A 1 87 ? -5.207 -9.664 4.141 1 98 87 HIS A CA 1
ATOM 684 C C . HIS A 1 87 ? -6.469 -9.945 4.949 1 98 87 HIS A C 1
ATOM 686 O O . HIS A 1 87 ? -6.402 -10.547 6.023 1 98 87 HIS A O 1
ATOM 692 N N . ARG A 1 88 ? -7.594 -9.508 4.465 1 95.31 88 ARG A N 1
ATOM 693 C CA . ARG A 1 88 ? -8.852 -9.719 5.18 1 95.31 88 ARG A CA 1
ATOM 694 C C . ARG A 1 88 ? -9.18 -11.203 5.273 1 95.31 88 ARG A C 1
ATOM 696 O O . ARG A 1 88 ? -9.695 -11.664 6.293 1 95.31 88 ARG A O 1
ATOM 703 N N . MET A 1 89 ? -8.852 -11.906 4.18 1 94.62 89 MET A N 1
ATOM 704 C CA . MET A 1 89 ? -9.047 -13.359 4.18 1 94.62 89 MET A CA 1
ATOM 705 C C . MET A 1 89 ? -8.227 -14.016 5.285 1 94.62 89 MET A C 1
ATOM 707 O O . MET A 1 89 ? -8.734 -14.852 6.027 1 94.62 89 MET A O 1
ATOM 711 N N . ILE A 1 90 ? -7.023 -13.664 5.449 1 97.06 90 ILE A N 1
ATOM 712 C CA . ILE A 1 90 ? -6.125 -14.219 6.457 1 97.06 90 ILE A CA 1
ATOM 713 C C . ILE A 1 90 ? -6.617 -13.836 7.852 1 97.06 90 ILE A C 1
ATOM 715 O O . ILE A 1 90 ? -6.703 -14.688 8.742 1 97.06 90 ILE A O 1
ATOM 719 N N . ASP A 1 91 ? -7.031 -12.562 8.023 1 95.19 91 ASP A N 1
ATOM 720 C CA . ASP A 1 91 ? -7.484 -12.055 9.312 1 95.19 91 ASP A CA 1
ATOM 721 C C . ASP A 1 91 ? -8.75 -12.781 9.773 1 95.19 91 ASP A C 1
ATOM 723 O O . ASP A 1 91 ? -8.953 -12.977 10.977 1 95.19 91 ASP A O 1
ATOM 727 N N . ARG A 1 92 ? -9.547 -13.195 8.867 1 94 92 ARG A N 1
ATOM 728 C CA . ARG A 1 92 ? -10.812 -13.844 9.188 1 94 92 ARG A CA 1
ATOM 729 C C . ARG A 1 92 ? -10.594 -15.289 9.617 1 94 92 ARG A C 1
ATOM 731 O O . ARG A 1 92 ? -11.469 -15.898 10.25 1 94 92 ARG A O 1
ATOM 738 N N . HIS A 1 93 ? -9.422 -15.836 9.25 1 95.69 93 HIS A N 1
ATOM 739 C CA . HIS A 1 93 ? -9.148 -17.234 9.547 1 95.69 93 HIS A CA 1
ATOM 740 C C . HIS A 1 93 ? -7.785 -17.406 10.211 1 95.69 93 HIS A C 1
ATOM 742 O O . HIS A 1 93 ? -6.949 -18.172 9.742 1 95.69 93 HIS A O 1
ATOM 748 N N . PRO A 1 94 ? -7.578 -16.797 11.375 1 95.62 94 PRO A N 1
ATOM 749 C CA . PRO A 1 94 ? -6.258 -16.766 12.008 1 95.62 94 PRO A CA 1
ATOM 750 C C . PRO A 1 94 ? -5.801 -18.125 12.508 1 95.62 94 PRO A C 1
ATOM 752 O O . PRO A 1 94 ? -4.602 -18.344 12.703 1 95.62 94 PRO A O 1
ATOM 755 N N . ASP A 1 95 ? -6.73 -19.062 12.625 1 96.94 95 ASP A N 1
ATOM 756 C CA . ASP A 1 95 ? -6.383 -20.391 13.078 1 96.94 95 ASP A CA 1
ATOM 757 C C . ASP A 1 95 ? -5.938 -21.281 11.914 1 96.94 95 ASP A C 1
ATOM 759 O O . ASP A 1 95 ? -5.363 -22.344 12.117 1 96.94 95 ASP A O 1
ATOM 763 N N . HIS A 1 96 ? -6.152 -20.781 10.68 1 97.75 96 HIS A N 1
ATOM 764 C CA . HIS A 1 96 ? -5.918 -21.641 9.523 1 97.75 96 HIS A CA 1
ATOM 765 C C . HIS A 1 96 ? -4.867 -21.031 8.594 1 97.75 96 HIS A C 1
ATOM 767 O O . HIS A 1 96 ? -4.168 -21.75 7.887 1 97.75 96 HIS A O 1
ATOM 773 N N . LEU A 1 97 ? -4.812 -19.734 8.562 1 98.44 97 LEU A N 1
ATOM 774 C CA . LEU A 1 97 ? -3.928 -19.016 7.648 1 98.44 97 LEU A CA 1
ATOM 775 C C . LEU A 1 97 ? -2.998 -18.078 8.414 1 98.44 97 LEU A C 1
ATOM 777 O O . LEU A 1 97 ? -3.348 -17.594 9.492 1 98.44 97 LEU A O 1
ATOM 781 N N . ALA A 1 98 ? -1.86 -17.875 7.902 1 98.81 98 ALA A N 1
ATOM 782 C CA . ALA A 1 98 ? -0.928 -16.875 8.422 1 98.81 98 ALA A CA 1
ATOM 783 C C . ALA A 1 98 ? -0.181 -16.172 7.293 1 98.81 98 ALA A C 1
ATOM 785 O O . ALA A 1 98 ? 0.307 -16.828 6.367 1 98.81 98 ALA A O 1
ATOM 786 N N . LEU A 1 99 ? -0.133 -14.922 7.379 1 98.81 99 LEU A N 1
ATOM 787 C CA . LEU A 1 99 ? 0.673 -14.18 6.414 1 98.81 99 LEU A CA 1
ATOM 788 C C . LEU A 1 99 ? 2.148 -14.547 6.539 1 98.81 99 LEU A C 1
ATOM 790 O O . LEU A 1 99 ? 2.672 -14.656 7.652 1 98.81 99 LEU A O 1
ATOM 794 N N . ALA A 1 100 ? 2.826 -14.82 5.465 1 98.94 100 ALA A N 1
ATOM 795 C CA . ALA A 1 100 ? 4.266 -15.062 5.438 1 98.94 100 ALA A CA 1
ATOM 796 C C . ALA A 1 100 ? 4.945 -14.211 4.367 1 98.94 100 ALA A C 1
ATOM 798 O O . ALA A 1 100 ? 4.48 -14.148 3.227 1 98.94 100 ALA A O 1
ATOM 799 N N . THR A 1 101 ? 6.062 -13.562 4.785 1 98.69 101 THR A N 1
ATOM 800 C CA . THR A 1 101 ? 6.82 -12.734 3.852 1 98.69 101 THR A CA 1
ATOM 801 C C . THR A 1 101 ? 8.266 -13.203 3.766 1 98.69 101 THR A C 1
ATOM 803 O O . THR A 1 101 ? 9.078 -12.625 3.039 1 98.69 101 THR A O 1
ATOM 806 N N . THR A 1 102 ? 8.633 -14.188 4.531 1 98.75 102 THR A N 1
ATOM 807 C CA . THR A 1 102 ? 9.961 -14.789 4.504 1 98.75 102 THR A CA 1
ATOM 808 C C . THR A 1 102 ? 9.867 -16.312 4.582 1 98.75 102 THR A C 1
ATOM 810 O O . THR A 1 102 ? 8.828 -16.859 4.957 1 98.75 102 THR A O 1
ATOM 813 N N . ALA A 1 103 ? 10.953 -16.906 4.195 1 98.88 103 ALA A N 1
ATOM 814 C CA . ALA A 1 103 ? 11.023 -18.359 4.328 1 98.88 103 ALA A CA 1
ATOM 815 C C . ALA A 1 103 ? 10.852 -18.781 5.781 1 98.88 103 ALA A C 1
ATOM 817 O O . ALA A 1 103 ? 10.18 -19.781 6.062 1 98.88 103 ALA A O 1
ATOM 818 N N . ASP A 1 104 ? 11.383 -18.047 6.723 1 98.88 104 ASP A N 1
ATOM 819 C CA . ASP A 1 104 ? 11.25 -18.359 8.141 1 98.88 104 ASP A CA 1
ATOM 820 C C . ASP A 1 104 ? 9.789 -18.266 8.586 1 98.88 104 ASP A C 1
ATOM 822 O O . ASP A 1 104 ? 9.328 -19.094 9.391 1 98.88 104 ASP A O 1
ATOM 826 N N . GLU A 1 105 ? 9.102 -17.312 8.055 1 98.88 105 GLU A N 1
ATOM 827 C CA . GLU A 1 105 ? 7.695 -17.156 8.406 1 98.88 105 GLU A CA 1
ATOM 828 C C . GLU A 1 105 ? 6.848 -18.281 7.812 1 98.88 105 GLU A C 1
ATOM 830 O O . GLU A 1 105 ? 5.867 -18.719 8.414 1 98.88 105 GLU A O 1
ATOM 835 N N . VAL A 1 106 ? 7.246 -18.766 6.656 1 98.88 106 VAL A N 1
ATOM 836 C CA . VAL A 1 106 ? 6.574 -19.922 6.066 1 98.88 106 VAL A CA 1
ATOM 837 C C . VAL A 1 106 ? 6.738 -21.141 6.98 1 98.88 106 VAL A C 1
ATOM 839 O O . VAL A 1 106 ? 5.762 -21.812 7.293 1 98.88 106 VAL A O 1
ATOM 842 N N . GLU A 1 107 ? 7.898 -21.344 7.418 1 98.75 107 GLU A N 1
ATOM 843 C CA . GLU A 1 107 ? 8.172 -22.469 8.297 1 98.75 107 GLU A CA 1
ATOM 844 C C . GLU A 1 107 ? 7.453 -22.312 9.633 1 98.75 107 GLU A C 1
ATOM 846 O O . GLU A 1 107 ? 6.941 -23.297 10.188 1 98.75 107 GLU A O 1
ATOM 851 N N . ARG A 1 108 ? 7.418 -21.094 10.117 1 98.69 108 ARG A N 1
ATOM 852 C CA . ARG A 1 108 ? 6.723 -20.844 11.375 1 98.69 108 ARG A CA 1
ATOM 853 C C . ARG A 1 108 ? 5.23 -21.109 11.242 1 98.69 108 ARG A C 1
ATOM 855 O O . ARG A 1 108 ? 4.617 -21.703 12.133 1 98.69 108 ARG A O 1
ATOM 862 N N . ALA A 1 109 ? 4.66 -20.688 10.148 1 98.69 109 ALA A N 1
ATOM 863 C CA . ALA A 1 109 ? 3.242 -20.953 9.922 1 98.69 109 ALA A CA 1
ATOM 864 C C . ALA A 1 109 ? 2.965 -22.453 9.914 1 98.69 109 ALA A C 1
ATOM 866 O O . ALA A 1 109 ? 2.031 -22.922 10.57 1 98.69 109 ALA A O 1
ATOM 867 N N . ARG A 1 110 ? 3.775 -23.141 9.258 1 97.38 110 ARG A N 1
ATOM 868 C CA . ARG A 1 110 ? 3.639 -24.594 9.18 1 97.38 110 ARG A CA 1
ATOM 869 C C . ARG A 1 110 ? 3.748 -25.234 10.562 1 97.38 110 ARG A C 1
ATOM 871 O O . ARG A 1 110 ? 2.943 -26.094 10.922 1 97.38 110 ARG A O 1
ATOM 878 N N . SER A 1 111 ? 4.715 -24.75 11.305 1 97.44 111 SER A N 1
ATOM 879 C CA . SER A 1 111 ? 4.949 -25.297 12.625 1 97.44 111 SER A CA 1
ATOM 880 C C . SER A 1 111 ? 3.771 -25.031 13.555 1 97.44 111 SER A C 1
ATOM 882 O O . SER A 1 111 ? 3.545 -25.766 14.516 1 97.44 111 SER A O 1
ATOM 884 N N . ASN A 1 112 ? 2.986 -24.031 13.242 1 97.88 112 ASN A N 1
ATOM 885 C CA 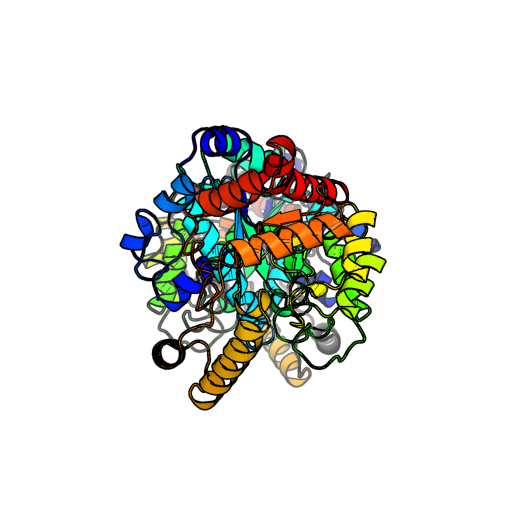. ASN A 1 112 ? 1.835 -23.672 14.062 1 97.88 112 ASN A CA 1
ATOM 886 C C . ASN A 1 112 ? 0.536 -24.219 13.484 1 97.88 112 ASN A C 1
ATOM 888 O O . ASN A 1 112 ? -0.553 -23.828 13.898 1 97.88 112 ASN A O 1
ATOM 892 N N . GLY A 1 113 ? 0.693 -25.062 12.461 1 97.19 113 GLY A N 1
ATOM 893 C CA . GLY A 1 113 ? -0.462 -25.75 11.914 1 97.19 113 GLY A CA 1
ATOM 894 C C . GLY A 1 113 ? -1.278 -24.891 10.969 1 97.19 113 GLY A C 1
ATOM 895 O O . GLY A 1 113 ? -2.459 -25.156 10.734 1 97.19 113 GLY A O 1
ATOM 896 N N . ARG A 1 114 ? -0.701 -23.828 10.516 1 98.44 114 ARG A N 1
ATOM 897 C CA . ARG A 1 114 ? -1.39 -22.906 9.609 1 98.44 114 ARG A CA 1
ATOM 898 C C . ARG A 1 114 ? -0.821 -23 8.195 1 98.44 114 ARG A C 1
ATOM 900 O O . ARG A 1 114 ? 0.311 -23.453 8.008 1 98.44 114 ARG A O 1
ATOM 907 N N . VAL A 1 115 ? -1.588 -22.688 7.195 1 98.75 115 VAL A N 1
ATOM 908 C CA . VAL A 1 115 ? -1.109 -22.516 5.824 1 98.75 115 VAL A CA 1
ATOM 909 C C . VAL A 1 115 ? -0.462 -21.141 5.672 1 98.75 115 VAL A C 1
ATOM 911 O O . VAL A 1 115 ? -1.116 -20.125 5.871 1 98.75 115 VAL A O 1
ATOM 914 N N . ALA A 1 116 ? 0.859 -21.141 5.371 1 98.94 116 ALA A N 1
ATOM 915 C CA . ALA A 1 116 ? 1.514 -19.859 5.074 1 98.94 116 ALA A CA 1
ATOM 916 C C . ALA A 1 116 ? 0.905 -19.203 3.838 1 98.94 116 ALA A C 1
ATOM 918 O O . ALA A 1 116 ? 0.815 -19.828 2.777 1 98.94 116 ALA A O 1
ATOM 919 N N . SER A 1 117 ? 0.432 -18.016 4 1 98.88 117 SER A N 1
ATOM 920 C CA . SER A 1 117 ? -0.164 -17.234 2.916 1 98.88 117 SER A CA 1
ATOM 921 C C . SER A 1 117 ? 0.808 -16.188 2.383 1 98.88 117 SER A C 1
ATOM 923 O O . SER A 1 117 ? 1.149 -15.242 3.086 1 98.88 117 SER A O 1
ATOM 925 N N . LEU A 1 118 ? 1.291 -16.438 1.181 1 98.94 118 LEU A N 1
ATOM 926 C CA . LEU A 1 118 ? 2.123 -15.469 0.472 1 98.94 118 LEU A CA 1
ATOM 927 C C . LEU A 1 118 ? 1.326 -14.773 -0.625 1 98.94 118 LEU A C 1
ATOM 929 O O . LEU A 1 118 ? 0.244 -15.227 -1 1 98.94 118 LEU A O 1
ATOM 933 N N . ILE A 1 119 ? 1.798 -13.625 -1.073 1 98.94 119 ILE A N 1
ATOM 934 C CA . ILE A 1 119 ? 1.073 -12.828 -2.057 1 98.94 119 ILE A CA 1
ATOM 935 C C . ILE A 1 119 ? 1.938 -12.633 -3.301 1 98.94 119 ILE A C 1
ATOM 937 O O . ILE A 1 119 ? 3.131 -12.328 -3.193 1 98.94 119 ILE A O 1
ATOM 941 N N . GLY A 1 120 ? 1.394 -12.883 -4.469 1 98.88 120 GLY A N 1
ATOM 942 C CA . GLY A 1 120 ? 2.076 -12.641 -5.73 1 98.88 120 GLY A CA 1
ATOM 943 C C . GLY A 1 120 ? 1.253 -11.812 -6.703 1 98.88 120 GLY A C 1
ATOM 944 O O . GLY A 1 120 ? 0.094 -12.141 -6.973 1 98.88 120 GLY A O 1
ATOM 945 N N . ALA A 1 121 ? 1.85 -10.68 -7.199 1 98.75 121 ALA A N 1
ATOM 946 C CA . ALA A 1 121 ? 1.191 -9.883 -8.227 1 98.75 121 ALA A CA 1
ATOM 947 C C . ALA A 1 121 ? 1.475 -10.438 -9.617 1 98.75 121 ALA A C 1
ATOM 949 O O . ALA A 1 121 ? 2.629 -10.695 -9.969 1 98.75 121 ALA A O 1
ATOM 950 N N . GLU A 1 122 ? 0.438 -10.609 -10.414 1 97.81 122 GLU A N 1
ATOM 951 C CA . GLU A 1 122 ? 0.574 -11.328 -11.68 1 97.81 122 GLU A CA 1
ATOM 952 C C . GLU A 1 122 ? 0.639 -10.367 -12.859 1 97.81 122 GLU A C 1
ATOM 954 O O . GLU A 1 122 ? -0.272 -10.336 -13.688 1 97.81 122 GLU A O 1
ATOM 959 N N . GLY A 1 123 ? 1.711 -9.633 -12.969 1 97.75 123 GLY A N 1
ATOM 960 C CA . GLY A 1 123 ? 1.959 -8.742 -14.094 1 97.75 123 GLY A CA 1
ATOM 961 C C . GLY A 1 123 ? 2.494 -7.387 -13.68 1 97.75 123 GLY A C 1
ATOM 962 O O . GLY A 1 123 ? 2.01 -6.793 -12.711 1 97.75 123 GLY A O 1
ATOM 963 N N . GLY A 1 124 ? 3.391 -6.891 -14.453 1 98 124 GLY A N 1
ATOM 964 C CA . GLY A 1 124 ? 4.035 -5.621 -14.164 1 98 124 GLY A CA 1
ATOM 965 C C . GLY A 1 124 ? 3.117 -4.43 -14.344 1 98 124 GLY A C 1
ATOM 966 O O . GLY A 1 124 ? 3.416 -3.33 -13.875 1 98 124 GLY A O 1
ATOM 967 N N . HIS A 1 125 ? 1.956 -4.586 -15.055 1 97.25 125 HIS A N 1
ATOM 968 C CA . HIS A 1 125 ? 0.992 -3.498 -15.188 1 97.25 125 HIS A CA 1
ATOM 969 C C . HIS A 1 125 ? 0.451 -3.072 -13.82 1 97.25 125 HIS A C 1
ATOM 971 O O . HIS A 1 125 ? -0.068 -1.964 -13.68 1 97.25 125 HIS A O 1
ATOM 977 N N . SER A 1 126 ? 0.652 -3.893 -12.812 1 97.75 126 SER A N 1
ATOM 978 C CA . SER A 1 126 ? 0.153 -3.646 -11.461 1 97.75 126 SER A CA 1
ATOM 979 C C . SER A 1 126 ? 0.87 -2.467 -10.812 1 97.75 126 SER A C 1
ATOM 981 O O . SER A 1 126 ? 0.425 -1.952 -9.789 1 97.75 126 SER A O 1
ATOM 983 N N . ILE A 1 127 ? 1.997 -1.971 -11.391 1 98 127 ILE A N 1
ATOM 984 C CA . ILE A 1 127 ? 2.742 -0.922 -10.703 1 98 127 ILE A CA 1
ATOM 985 C C . ILE A 1 127 ? 2.707 0.363 -11.531 1 98 127 ILE A C 1
ATOM 987 O O . ILE A 1 127 ? 3.301 1.372 -11.141 1 98 127 ILE A O 1
ATOM 991 N N . ALA A 1 128 ? 2.059 0.324 -12.727 1 96.44 128 ALA A N 1
ATOM 992 C CA . ALA A 1 128 ? 1.899 1.49 -13.586 1 96.44 128 ALA A CA 1
ATOM 993 C C . ALA A 1 128 ? 3.225 2.223 -13.773 1 96.44 128 ALA A C 1
ATOM 995 O O . ALA A 1 128 ? 3.303 3.438 -13.578 1 96.44 128 ALA A O 1
ATOM 996 N N . ASP A 1 129 ? 4.289 1.445 -14.062 1 96.81 129 ASP A N 1
ATOM 997 C CA . ASP A 1 129 ? 5.625 1.942 -14.383 1 96.81 129 ASP A CA 1
ATOM 998 C C . ASP A 1 129 ? 6.223 2.711 -13.203 1 96.81 129 ASP A C 1
ATOM 1000 O O . ASP A 1 129 ? 7.055 3.6 -13.398 1 96.81 129 ASP A O 1
ATOM 1004 N N . SER A 1 130 ? 5.848 2.424 -11.938 1 97.75 130 SER A N 1
ATOM 1005 C CA . SER A 1 130 ? 6.309 3.137 -10.75 1 97.75 130 SER A CA 1
ATOM 1006 C C . SER A 1 130 ? 7.078 2.211 -9.812 1 97.75 130 SER A C 1
ATOM 1008 O O . SER A 1 130 ? 6.508 1.283 -9.242 1 97.75 130 SER A O 1
ATOM 1010 N N . LEU A 1 131 ? 8.367 2.512 -9.57 1 98.25 131 LEU A N 1
ATOM 1011 C CA . LEU A 1 131 ? 9.148 1.755 -8.594 1 98.25 131 LEU A CA 1
ATOM 1012 C C . LEU A 1 131 ? 8.656 2.023 -7.18 1 98.25 131 LEU A C 1
ATOM 1014 O O . LEU A 1 131 ? 8.781 1.168 -6.301 1 98.25 131 LEU A O 1
ATOM 1018 N N . GLY A 1 132 ? 8.055 3.227 -6.949 1 98.19 132 GLY A N 1
ATOM 1019 C CA . GLY A 1 132 ? 7.426 3.508 -5.664 1 98.19 132 GLY A CA 1
ATOM 1020 C C . GLY A 1 132 ? 6.25 2.602 -5.363 1 98.19 132 GLY A C 1
ATOM 1021 O O . GLY A 1 132 ? 6.098 2.123 -4.238 1 98.19 132 GLY A O 1
ATOM 1022 N N . ALA A 1 133 ? 5.426 2.383 -6.418 1 98.44 133 ALA A N 1
ATOM 1023 C CA . ALA A 1 133 ? 4.312 1.454 -6.254 1 98.44 133 ALA A CA 1
ATOM 1024 C C . ALA A 1 133 ? 4.812 0.036 -5.996 1 98.44 133 ALA A C 1
ATOM 1026 O O . ALA A 1 133 ? 4.258 -0.684 -5.164 1 98.44 133 ALA A O 1
ATOM 1027 N N . LEU A 1 134 ? 5.895 -0.368 -6.684 1 98.81 134 LEU A N 1
ATOM 1028 C CA . LEU A 1 134 ? 6.5 -1.679 -6.477 1 98.81 134 LEU A CA 1
ATOM 1029 C C . LEU A 1 134 ? 6.93 -1.856 -5.023 1 98.81 134 LEU A C 1
ATOM 1031 O O . LEU A 1 134 ? 6.609 -2.869 -4.398 1 98.81 134 LEU A O 1
ATOM 1035 N N . ARG A 1 135 ? 7.613 -0.871 -4.473 1 98.75 135 ARG A N 1
ATOM 1036 C CA . ARG A 1 135 ? 8.094 -0.941 -3.098 1 98.75 135 ARG A CA 1
ATOM 1037 C C . ARG A 1 135 ? 6.93 -0.948 -2.111 1 98.75 135 ARG A C 1
ATOM 1039 O O . ARG A 1 135 ? 6.977 -1.641 -1.093 1 98.75 135 ARG A O 1
ATOM 1046 N N . ALA A 1 136 ? 5.902 -0.146 -2.461 1 98.75 136 ALA A N 1
ATOM 1047 C CA . ALA A 1 136 ? 4.719 -0.14 -1.606 1 98.75 136 ALA A CA 1
ATOM 1048 C C . ALA A 1 136 ? 4.074 -1.521 -1.556 1 98.75 136 ALA A C 1
ATOM 1050 O O . ALA A 1 136 ? 3.697 -1.999 -0.482 1 98.75 136 ALA A O 1
ATOM 1051 N N . MET A 1 137 ? 3.973 -2.18 -2.67 1 98.88 137 MET A N 1
ATOM 1052 C CA . MET A 1 137 ? 3.363 -3.506 -2.713 1 98.88 137 MET A CA 1
ATOM 1053 C C . MET A 1 137 ? 4.219 -4.52 -1.964 1 98.88 137 MET A C 1
ATOM 1055 O O . MET A 1 137 ? 3.693 -5.406 -1.29 1 98.88 137 MET A O 1
ATOM 1059 N N . HIS A 1 138 ? 5.508 -4.355 -2.1 1 98.88 138 HIS A N 1
ATOM 1060 C CA . HIS A 1 138 ? 6.395 -5.211 -1.318 1 98.88 138 HIS A CA 1
ATOM 1061 C C . HIS A 1 138 ? 6.156 -5.035 0.177 1 98.88 138 HIS A C 1
ATOM 1063 O O . HIS A 1 138 ? 6.082 -6.016 0.92 1 98.88 138 HIS A O 1
ATOM 1069 N N . ARG A 1 139 ? 6.004 -3.787 0.616 1 98.62 139 ARG A N 1
ATOM 1070 C CA . ARG A 1 139 ? 5.75 -3.498 2.023 1 98.62 139 ARG A CA 1
ATOM 1071 C C . ARG A 1 139 ? 4.41 -4.074 2.467 1 98.62 139 ARG A C 1
ATOM 1073 O O . ARG A 1 139 ? 4.258 -4.492 3.617 1 98.62 139 ARG A O 1
ATOM 1080 N N . LEU A 1 140 ? 3.516 -4.176 1.52 1 98.88 140 LEU A N 1
ATOM 1081 C CA . LEU A 1 140 ? 2.188 -4.691 1.826 1 98.88 140 LEU A CA 1
ATOM 1082 C C . LEU A 1 140 ? 2.193 -6.219 1.86 1 98.88 140 LEU A C 1
ATOM 1084 O O . LEU A 1 140 ? 1.169 -6.84 2.148 1 98.88 140 LEU A O 1
ATOM 1088 N N . GLY A 1 141 ? 3.297 -6.887 1.463 1 98.81 141 GLY A N 1
ATOM 1089 C CA . GLY A 1 141 ? 3.428 -8.32 1.651 1 98.81 141 GLY A CA 1
ATOM 1090 C C . GLY A 1 141 ? 3.668 -9.07 0.356 1 98.81 141 GLY A C 1
ATOM 1091 O O . GLY A 1 141 ? 3.914 -10.281 0.37 1 98.81 141 GLY A O 1
ATOM 1092 N N . VAL A 1 142 ? 3.645 -8.344 -0.78 1 98.94 142 VAL A N 1
ATOM 1093 C CA . VAL A 1 142 ? 3.832 -9.016 -2.062 1 98.94 142 VAL A CA 1
ATOM 1094 C C . VAL A 1 142 ? 5.266 -9.531 -2.17 1 98.94 142 VAL A C 1
ATOM 1096 O O . VAL A 1 142 ? 6.219 -8.797 -1.893 1 98.94 142 VAL A O 1
ATOM 1099 N N . ARG A 1 143 ? 5.414 -10.766 -2.582 1 98.88 143 ARG A N 1
ATOM 1100 C CA . ARG A 1 143 ? 6.754 -11.344 -2.551 1 98.88 143 ARG A CA 1
ATOM 1101 C C . ARG A 1 143 ? 7.148 -11.883 -3.918 1 98.88 143 ARG A C 1
ATOM 1103 O O . ARG A 1 143 ? 8.297 -12.305 -4.121 1 98.88 143 ARG A O 1
ATOM 1110 N N . TYR A 1 144 ? 6.219 -11.898 -4.887 1 98.81 144 TYR A N 1
ATOM 1111 C CA . TYR A 1 144 ? 6.664 -12 -6.273 1 98.81 144 TYR A CA 1
ATOM 1112 C C . TYR A 1 144 ? 5.828 -11.102 -7.176 1 98.81 144 TYR A C 1
ATOM 1114 O O . TYR A 1 144 ? 4.691 -10.75 -6.84 1 98.81 144 TYR A O 1
ATOM 1122 N N . MET A 1 145 ? 6.406 -10.688 -8.203 1 98.88 145 MET A N 1
ATOM 1123 C CA . MET A 1 145 ? 5.676 -10.039 -9.289 1 98.88 145 MET A CA 1
ATOM 1124 C C . MET A 1 145 ? 6.09 -10.609 -10.641 1 98.88 145 MET A C 1
ATOM 1126 O O . MET A 1 145 ? 7.281 -10.688 -10.953 1 98.88 145 MET A O 1
ATOM 1130 N N . THR A 1 146 ? 5.07 -11.078 -11.328 1 98.81 146 THR A N 1
ATOM 1131 C CA . THR A 1 146 ? 5.324 -11.438 -12.719 1 98.81 146 THR A CA 1
ATOM 1132 C C . THR A 1 146 ? 5.57 -10.195 -13.562 1 98.81 146 THR A C 1
ATOM 1134 O O . THR A 1 146 ? 4.902 -9.172 -13.383 1 98.81 146 THR A O 1
ATOM 1137 N N . LEU A 1 147 ? 6.484 -10.305 -14.477 1 98.75 147 LEU A N 1
ATOM 1138 C CA . LEU A 1 147 ? 6.867 -9.102 -15.211 1 98.75 147 LEU A CA 1
ATOM 1139 C C . LEU A 1 147 ? 5.789 -8.711 -16.219 1 98.75 147 LEU A C 1
ATOM 1141 O O . LEU A 1 147 ? 5.633 -7.527 -16.531 1 98.75 147 LEU A O 1
ATOM 1145 N N . THR A 1 148 ? 5.07 -9.648 -16.719 1 98.31 148 THR A N 1
ATOM 1146 C CA . THR A 1 148 ? 3.902 -9.438 -17.578 1 98.31 148 THR A CA 1
ATOM 1147 C C . THR A 1 148 ? 2.793 -10.422 -17.219 1 98.31 148 THR A C 1
ATOM 1149 O O . THR A 1 148 ? 3.018 -11.375 -16.469 1 98.31 148 THR A O 1
ATOM 1152 N N . HIS A 1 149 ? 1.645 -10.133 -17.672 1 96.94 149 HIS A N 1
ATOM 1153 C CA . HIS A 1 149 ? 0.625 -11.156 -17.844 1 96.94 149 HIS A CA 1
ATOM 1154 C C . HIS A 1 149 ? 0.434 -11.492 -19.328 1 96.94 149 HIS A C 1
ATOM 1156 O O . HIS A 1 149 ? 1.395 -11.836 -20.016 1 96.94 149 HIS A O 1
ATOM 1162 N N . ASN A 1 150 ? -0.765 -11.336 -19.859 1 95.38 150 ASN A N 1
ATOM 1163 C CA . ASN A 1 150 ? -1.008 -11.781 -21.234 1 95.38 150 ASN A CA 1
ATOM 1164 C C . ASN A 1 150 ? -0.69 -10.68 -22.234 1 95.38 150 ASN A C 1
ATOM 1166 O O . ASN A 1 150 ? -0.635 -10.938 -23.438 1 95.38 150 ASN A O 1
ATOM 1170 N N . ASP A 1 151 ? -0.429 -9.461 -21.766 1 96.12 151 ASP A N 1
ATOM 1171 C CA . ASP A 1 151 ? -0.079 -8.32 -22.609 1 96.12 151 ASP A CA 1
ATOM 1172 C C . ASP A 1 151 ? 1.273 -7.738 -22.203 1 96.12 151 ASP A C 1
ATOM 1174 O O . ASP A 1 151 ? 1.691 -7.863 -21.047 1 96.12 151 ASP A O 1
ATOM 1178 N N . ASN A 1 152 ? 1.927 -7.109 -23.203 1 97.25 152 ASN A N 1
ATOM 1179 C CA . ASN A 1 152 ? 3.166 -6.406 -22.891 1 97.25 152 ASN A CA 1
ATOM 1180 C C . ASN A 1 152 ? 2.932 -5.277 -21.891 1 97.25 152 ASN A C 1
ATOM 1182 O O . ASN A 1 152 ? 1.849 -4.691 -21.844 1 97.25 152 ASN A O 1
ATOM 1186 N N . THR A 1 153 ? 3.898 -5.066 -21.031 1 96.88 153 THR A N 1
ATOM 1187 C CA . THR A 1 153 ? 3.984 -3.781 -20.344 1 96.88 153 THR A CA 1
ATOM 1188 C C . THR A 1 153 ? 4.781 -2.779 -21.172 1 96.88 153 THR A C 1
ATOM 1190 O O . THR A 1 153 ? 5.285 -3.115 -22.25 1 96.88 153 THR A O 1
ATOM 1193 N N . SER A 1 154 ? 4.883 -1.564 -20.719 1 97.06 154 SER A N 1
ATOM 1194 C CA . SER A 1 154 ? 5.695 -0.571 -21.422 1 97.06 154 SER A CA 1
ATOM 1195 C C . SER A 1 154 ? 7.172 -0.946 -21.391 1 97.06 154 SER A C 1
ATOM 1197 O O . SER A 1 154 ? 7.992 -0.319 -22.062 1 97.06 154 SER A O 1
ATOM 1199 N N . TRP A 1 155 ? 7.555 -2.084 -20.688 1 98.62 155 TRP A N 1
ATOM 1200 C CA . TRP A 1 155 ? 8.984 -2.285 -20.469 1 98.62 155 TRP A CA 1
ATOM 1201 C C . TRP A 1 155 ? 9.344 -3.764 -20.562 1 98.62 155 TRP A C 1
ATOM 1203 O O . TRP A 1 155 ? 10.508 -4.137 -20.391 1 98.62 155 TRP A O 1
ATOM 1213 N N . ALA A 1 156 ? 8.359 -4.672 -20.812 1 98.75 156 ALA A N 1
ATOM 1214 C CA . ALA A 1 156 ? 8.609 -6.105 -20.906 1 98.75 156 ALA A CA 1
ATOM 1215 C C . ALA A 1 156 ? 7.68 -6.762 -21.922 1 98.75 156 ALA A C 1
ATOM 1217 O O . ALA A 1 156 ? 6.496 -6.43 -21.984 1 98.75 156 ALA A O 1
ATOM 1218 N N . ASP A 1 157 ? 8.18 -7.75 -22.609 1 98.81 157 ASP A N 1
ATOM 1219 C CA . ASP A 1 157 ? 7.395 -8.484 -23.594 1 98.81 157 ASP A CA 1
ATOM 1220 C C . ASP A 1 157 ? 6.746 -9.719 -22.969 1 98.81 157 ASP A C 1
ATOM 1222 O O . ASP A 1 157 ? 7.391 -10.445 -22.203 1 98.81 157 ASP A O 1
ATOM 1226 N N . SER A 1 158 ? 5.496 -9.953 -23.266 1 98.62 158 SER A N 1
ATOM 1227 C CA . SER A 1 158 ? 4.73 -11.109 -22.828 1 98.62 158 SER A CA 1
ATOM 1228 C C . SER A 1 158 ? 4.863 -12.273 -23.797 1 98.62 158 SER A C 1
ATOM 1230 O O . SER A 1 158 ? 5.184 -12.062 -24.984 1 98.62 158 SER A O 1
ATOM 1232 N N . ALA A 1 159 ? 4.605 -13.438 -23.312 1 98.56 159 ALA A N 1
ATOM 1233 C CA . ALA A 1 159 ? 4.664 -14.641 -24.125 1 98.56 159 ALA A CA 1
ATOM 1234 C C . ALA A 1 159 ? 3.527 -14.664 -25.156 1 98.56 159 ALA A C 1
ATOM 1236 O O . ALA A 1 159 ? 3.648 -15.281 -26.219 1 98.56 159 ALA A O 1
ATOM 1237 N N . THR A 1 160 ? 2.439 -13.984 -24.844 1 97.12 160 THR A N 1
ATOM 1238 C CA . THR A 1 160 ? 1.232 -14.148 -25.656 1 97.12 160 THR A CA 1
ATOM 1239 C C . THR A 1 160 ? 0.882 -12.844 -26.375 1 97.12 160 THR A C 1
ATOM 1241 O O . THR A 1 160 ? -0.269 -12.633 -26.75 1 97.12 160 THR A O 1
ATOM 1244 N N . ASP A 1 161 ? 1.807 -11.969 -26.438 1 97.06 161 ASP A N 1
ATOM 1245 C CA . ASP A 1 161 ? 1.646 -10.719 -27.188 1 97.06 161 ASP A CA 1
ATOM 1246 C C . ASP A 1 161 ? 2.734 -10.562 -28.234 1 97.06 161 ASP A C 1
ATOM 1248 O O . ASP A 1 161 ? 3.73 -11.289 -28.219 1 97.06 161 ASP A O 1
ATOM 1252 N N . GLU A 1 162 ? 2.504 -9.633 -29.219 1 97.81 162 GLU A N 1
ATOM 1253 C CA . GLU A 1 162 ? 3.541 -9.352 -30.203 1 97.81 162 GLU A CA 1
ATOM 1254 C C . GLU A 1 162 ? 4.742 -8.672 -29.562 1 97.81 162 GLU A C 1
ATOM 1256 O O . GLU A 1 162 ? 4.59 -7.676 -28.844 1 97.81 162 GLU A O 1
ATOM 1261 N N . PRO A 1 163 ? 5.922 -9.219 -29.766 1 98 163 PRO A N 1
ATOM 1262 C CA . PRO A 1 163 ? 7.113 -8.617 -29.172 1 98 163 PRO A CA 1
ATOM 1263 C C . PRO A 1 163 ? 7.27 -7.141 -29.531 1 98 163 PRO A C 1
ATOM 1265 O O . PRO A 1 163 ? 7.008 -6.75 -30.672 1 98 163 PRO A O 1
ATOM 1268 N N . GLU A 1 164 ? 7.668 -6.332 -28.562 1 98.25 164 GLU A N 1
ATOM 1269 C CA . GLU A 1 164 ? 7.824 -4.898 -28.781 1 98.25 164 GLU A CA 1
ATOM 1270 C C . GLU A 1 164 ? 9.18 -4.41 -28.281 1 98.25 164 GLU A C 1
ATOM 1272 O O . GLU A 1 164 ? 9.766 -3.484 -28.859 1 98.25 164 GLU A O 1
ATOM 1277 N N . HIS A 1 165 ? 9.797 -5.031 -27.328 1 98.38 165 HIS A N 1
ATOM 1278 C CA . HIS A 1 165 ? 10.914 -4.438 -26.609 1 98.38 165 HIS A CA 1
ATOM 1279 C C . HIS A 1 165 ? 12.188 -5.262 -26.781 1 98.38 165 HIS A C 1
ATOM 1281 O O . HIS A 1 165 ? 13.266 -4.836 -26.375 1 98.38 165 HIS A O 1
ATOM 1287 N N . GLY A 1 166 ? 12.062 -6.43 -27.328 1 98.12 166 GLY A N 1
ATOM 1288 C CA . GLY A 1 166 ? 13.188 -7.348 -27.359 1 98.12 166 GLY A CA 1
ATOM 1289 C C . GLY A 1 166 ? 13.508 -7.93 -25.984 1 98.12 166 GLY A C 1
ATOM 1290 O O . GLY A 1 166 ? 14.68 -8.141 -25.656 1 98.12 166 GLY A O 1
ATOM 1291 N N . GLY A 1 167 ? 12.492 -8.117 -25.203 1 98.5 167 GLY A N 1
ATOM 1292 C CA . GLY A 1 167 ? 12.648 -8.625 -23.844 1 98.5 167 GLY A CA 1
ATOM 1293 C C . GLY A 1 167 ? 12.336 -7.582 -22.781 1 98.5 167 GLY A C 1
ATOM 1294 O O . GLY A 1 167 ? 11.18 -7.434 -22.375 1 98.5 167 GLY A O 1
ATOM 1295 N N . LEU A 1 168 ? 13.406 -6.844 -22.406 1 98.88 168 LEU A N 1
ATOM 1296 C CA . LEU A 1 168 ? 13.273 -5.789 -21.406 1 98.88 168 LEU A CA 1
ATOM 1297 C C . LEU A 1 168 ? 13.852 -4.477 -21.922 1 98.88 168 LEU A C 1
ATOM 1299 O O . LEU A 1 168 ? 14.898 -4.465 -22.562 1 98.88 168 LEU A O 1
ATOM 1303 N N . THR A 1 169 ? 13.133 -3.35 -21.703 1 98.81 169 THR A N 1
ATOM 1304 C CA . THR A 1 169 ? 13.734 -2.029 -21.859 1 98.81 169 THR A CA 1
ATOM 1305 C C . THR A 1 169 ? 14.711 -1.742 -20.719 1 98.81 169 THR A C 1
ATOM 1307 O O . THR A 1 169 ? 14.891 -2.574 -19.828 1 98.81 169 THR A O 1
ATOM 1310 N N . ASP A 1 170 ? 15.352 -0.556 -20.75 1 98.62 170 ASP A N 1
ATOM 1311 C CA . ASP A 1 170 ? 16.219 -0.141 -19.656 1 98.62 170 ASP A CA 1
ATOM 1312 C C . ASP A 1 170 ? 15.438 -0.04 -18.344 1 98.62 170 ASP A C 1
ATOM 1314 O O . ASP A 1 170 ? 15.922 -0.459 -17.297 1 98.62 170 ASP A O 1
ATOM 1318 N N . PHE A 1 171 ? 14.305 0.496 -18.406 1 98.56 171 PHE A N 1
ATOM 1319 C CA . PHE A 1 171 ? 13.469 0.565 -17.219 1 98.56 171 PHE A CA 1
ATOM 1320 C C . PHE A 1 171 ? 13.109 -0.832 -16.719 1 98.56 171 PHE A C 1
ATOM 1322 O O . PHE A 1 171 ? 13.078 -1.081 -15.516 1 98.56 171 PHE A O 1
ATOM 1329 N N . GLY A 1 172 ? 12.773 -1.732 -17.672 1 98.88 172 GLY A N 1
ATOM 1330 C CA . GLY A 1 172 ? 12.516 -3.107 -17.281 1 98.88 172 GLY A CA 1
ATOM 1331 C C . GLY A 1 172 ? 13.664 -3.729 -16.5 1 98.88 172 GLY A C 1
ATOM 1332 O O . GLY A 1 172 ? 13.445 -4.445 -15.523 1 98.88 172 GLY A O 1
ATOM 1333 N N . ARG A 1 173 ? 14.844 -3.447 -16.938 1 98.88 173 ARG A N 1
ATOM 1334 C CA . ARG A 1 173 ? 16.016 -3.936 -16.219 1 98.88 173 ARG A CA 1
ATOM 1335 C C . ARG A 1 173 ? 16.109 -3.305 -14.844 1 98.88 173 ARG A C 1
ATOM 1337 O O . ARG A 1 173 ? 16.5 -3.965 -13.875 1 98.88 173 ARG A O 1
ATOM 1344 N N . ASP A 1 174 ? 15.742 -2.025 -14.68 1 98.75 174 ASP A N 1
ATOM 1345 C CA . ASP A 1 174 ? 15.703 -1.351 -13.391 1 98.75 174 ASP A CA 1
ATOM 1346 C C . ASP A 1 174 ? 14.688 -2.002 -12.453 1 98.75 174 ASP A C 1
ATOM 1348 O O . ASP A 1 174 ? 14.914 -2.102 -11.25 1 98.75 174 ASP A O 1
ATOM 1352 N N . VAL A 1 175 ? 13.547 -2.422 -13.023 1 98.88 175 VAL A N 1
ATOM 1353 C CA . VAL A 1 175 ? 12.523 -3.098 -12.234 1 98.88 175 VAL A CA 1
ATOM 1354 C C . VAL A 1 175 ? 13.086 -4.395 -11.656 1 98.88 175 VAL A C 1
ATOM 1356 O O . VAL A 1 175 ? 12.945 -4.664 -10.469 1 98.88 175 VAL A O 1
ATOM 1359 N N . VAL A 1 176 ? 13.781 -5.168 -12.484 1 98.94 176 VAL A N 1
ATOM 1360 C CA . VAL A 1 176 ? 14.359 -6.434 -12.047 1 98.94 176 VAL A CA 1
ATOM 1361 C C . VAL A 1 176 ? 15.398 -6.18 -10.953 1 98.94 176 VAL A C 1
ATOM 1363 O O . VAL A 1 176 ? 15.391 -6.855 -9.922 1 98.94 176 VAL A O 1
ATOM 1366 N N . ARG A 1 177 ? 16.25 -5.168 -11.133 1 98.81 177 ARG A N 1
ATOM 1367 C CA . ARG A 1 177 ? 17.266 -4.836 -10.133 1 98.81 177 ARG A CA 1
ATOM 1368 C C . ARG A 1 177 ? 16.609 -4.426 -8.82 1 98.81 177 ARG A C 1
ATOM 1370 O O . ARG A 1 177 ? 17.078 -4.812 -7.742 1 98.81 177 ARG A O 1
ATOM 1377 N N . GLU A 1 178 ? 15.539 -3.652 -8.922 1 98.75 178 GLU A N 1
ATOM 1378 C CA . GLU A 1 178 ? 14.844 -3.211 -7.715 1 98.75 178 GLU A CA 1
ATOM 1379 C C . GLU A 1 178 ? 14.188 -4.387 -6.992 1 98.75 178 GLU A C 1
ATOM 1381 O O . GLU A 1 178 ? 14.195 -4.445 -5.762 1 98.75 178 GLU A O 1
ATOM 1386 N N . MET A 1 179 ? 13.625 -5.297 -7.75 1 98.88 179 MET A N 1
ATOM 1387 C CA . MET A 1 179 ? 13.047 -6.488 -7.137 1 98.88 179 MET A CA 1
ATOM 1388 C C . MET A 1 179 ? 14.109 -7.305 -6.41 1 98.88 179 MET A C 1
ATOM 1390 O O . MET A 1 179 ? 13.875 -7.805 -5.309 1 98.88 179 MET A O 1
ATOM 1394 N N . ASN A 1 180 ? 15.312 -7.41 -7.023 1 98.81 180 ASN A N 1
ATOM 1395 C CA . ASN A 1 180 ? 16.422 -8.062 -6.336 1 98.81 180 ASN A CA 1
ATOM 1396 C C . ASN A 1 180 ? 16.781 -7.336 -5.043 1 98.81 180 ASN A C 1
ATOM 1398 O O . ASN A 1 180 ? 16.938 -7.965 -3.996 1 98.81 180 ASN A O 1
ATOM 1402 N N . ARG A 1 181 ? 16.875 -6.039 -5.105 1 98.44 181 ARG A N 1
ATOM 1403 C CA . ARG A 1 181 ? 17.234 -5.238 -3.939 1 98.44 181 ARG A CA 1
ATOM 1404 C C . ARG A 1 181 ? 16.25 -5.449 -2.803 1 98.44 181 ARG A C 1
ATOM 1406 O O . ARG A 1 181 ? 16.625 -5.48 -1.633 1 98.44 181 ARG A O 1
ATOM 1413 N N . LEU A 1 182 ? 15.008 -5.645 -3.119 1 98.62 182 LEU A N 1
ATOM 1414 C CA . LEU A 1 182 ? 13.93 -5.801 -2.145 1 98.62 182 LEU A CA 1
ATOM 1415 C C . LEU A 1 182 ? 13.883 -7.23 -1.613 1 98.62 182 LEU A C 1
ATOM 1417 O O . LEU A 1 182 ? 13.242 -7.496 -0.594 1 98.62 182 LEU A O 1
ATOM 1421 N N . GLY A 1 183 ? 14.492 -8.188 -2.328 1 98.75 183 GLY A N 1
ATOM 1422 C CA . GLY A 1 183 ? 14.297 -9.594 -2.031 1 98.75 183 GLY A CA 1
ATOM 1423 C C . GLY A 1 183 ? 12.969 -10.133 -2.525 1 98.75 183 GLY A C 1
ATOM 1424 O O . GLY A 1 183 ? 12.359 -10.984 -1.878 1 98.75 183 GLY A O 1
ATOM 1425 N N . MET A 1 184 ? 12.531 -9.562 -3.551 1 98.81 184 MET A N 1
ATOM 1426 C CA . MET A 1 184 ? 11.289 -9.969 -4.199 1 98.81 184 MET A CA 1
ATOM 1427 C C . MET A 1 184 ? 11.57 -10.93 -5.352 1 98.81 184 MET A C 1
ATOM 1429 O O . MET A 1 184 ? 12.508 -10.727 -6.121 1 98.81 184 MET A O 1
ATOM 1433 N N . LEU A 1 185 ? 10.781 -11.984 -5.473 1 98.94 185 LEU A N 1
ATOM 1434 C CA . LEU A 1 185 ? 10.938 -12.953 -6.555 1 98.94 185 LEU A CA 1
ATOM 1435 C C . LEU A 1 185 ? 10.562 -12.328 -7.898 1 98.94 185 LEU A C 1
ATOM 1437 O O . LEU A 1 185 ? 9.484 -11.758 -8.039 1 98.94 185 LEU A O 1
ATOM 1441 N N . VAL A 1 186 ? 11.508 -12.422 -8.844 1 98.94 186 VAL A N 1
ATOM 1442 C CA . VAL A 1 186 ? 11.227 -12.055 -10.234 1 98.94 186 VAL A CA 1
ATOM 1443 C C . VAL A 1 186 ? 10.539 -13.227 -10.938 1 98.94 186 VAL A C 1
ATOM 1445 O O . VAL A 1 186 ? 11.203 -14.148 -11.422 1 98.94 186 VAL A O 1
ATOM 1448 N N . ASP A 1 187 ? 9.227 -13.164 -11 1 98.94 187 ASP A N 1
ATOM 1449 C CA . ASP A 1 187 ? 8.477 -14.266 -11.586 1 98.94 187 ASP A CA 1
ATOM 1450 C C . ASP A 1 187 ? 8.484 -14.188 -13.109 1 98.94 187 ASP A C 1
ATOM 1452 O O . ASP A 1 187 ? 8.07 -13.18 -13.688 1 98.94 187 ASP A O 1
ATOM 1456 N N . LEU A 1 188 ? 8.883 -15.234 -13.742 1 98.94 188 LEU A N 1
ATOM 1457 C CA . LEU A 1 188 ? 9.094 -15.25 -15.188 1 98.94 188 LEU A CA 1
ATOM 1458 C C . LEU A 1 188 ? 8 -16.047 -15.891 1 98.94 188 LEU A C 1
ATOM 1460 O O . LEU A 1 188 ? 8.109 -16.328 -17.078 1 98.94 188 LEU A O 1
ATOM 1464 N N . SER A 1 189 ? 6.945 -16.344 -15.102 1 98.75 189 SER A N 1
ATOM 1465 C CA . SER A 1 189 ? 5.758 -16.875 -15.773 1 98.75 189 SER A CA 1
ATOM 1466 C C . SER A 1 189 ? 5.121 -15.82 -16.672 1 98.75 189 SER A C 1
ATOM 1468 O O . SER A 1 189 ? 5.242 -14.617 -16.422 1 98.75 189 SER A O 1
ATOM 1470 N N . HIS A 1 190 ? 4.48 -16.203 -17.797 1 98.44 190 HIS A N 1
ATOM 1471 C CA . HIS A 1 190 ? 3.723 -15.344 -18.688 1 98.44 190 HIS A CA 1
ATOM 1472 C C . HIS A 1 190 ? 4.652 -14.539 -19.594 1 98.44 190 HIS A C 1
ATOM 1474 O O . HIS A 1 190 ? 4.199 -13.914 -20.562 1 98.44 190 HIS A O 1
ATOM 1480 N N . VAL A 1 191 ? 6.004 -14.523 -19.359 1 98.75 191 VAL A N 1
ATOM 1481 C CA . VAL A 1 191 ? 6.832 -13.594 -20.125 1 98.75 191 VAL A CA 1
ATOM 1482 C C . VAL A 1 191 ? 7.383 -14.281 -21.375 1 98.75 191 VAL A C 1
ATOM 1484 O O . VAL A 1 191 ? 7.414 -15.508 -21.438 1 98.75 191 VAL A O 1
ATOM 1487 N N . ALA A 1 192 ? 7.805 -13.547 -22.344 1 98.81 192 ALA A N 1
ATOM 1488 C CA . ALA A 1 192 ? 8.422 -14.078 -23.562 1 98.81 192 ALA A CA 1
ATOM 1489 C C . ALA A 1 192 ? 9.781 -14.695 -23.266 1 98.81 192 ALA A C 1
ATOM 1491 O O . ALA A 1 192 ? 10.461 -14.297 -22.312 1 98.81 192 ALA A O 1
ATOM 1492 N N . PRO A 1 193 ? 10.164 -15.672 -24.094 1 98.75 193 PRO A N 1
ATOM 1493 C CA . PRO A 1 193 ? 11.492 -16.25 -23.891 1 98.75 193 PRO A CA 1
ATOM 1494 C C . PRO A 1 193 ? 12.602 -15.203 -23.906 1 98.75 193 PRO A C 1
ATOM 1496 O O . PRO A 1 193 ? 13.555 -15.305 -23.125 1 98.75 193 PRO A O 1
ATOM 1499 N N . THR A 1 194 ? 12.484 -14.172 -24.75 1 98.81 194 THR A N 1
ATOM 1500 C CA . THR A 1 194 ? 13.469 -13.094 -24.781 1 98.81 194 THR A CA 1
ATOM 1501 C C . THR A 1 194 ? 13.477 -12.344 -23.438 1 98.81 194 THR A C 1
ATOM 1503 O O . THR A 1 194 ? 14.539 -11.938 -22.969 1 98.81 194 THR A O 1
ATOM 1506 N N . THR A 1 195 ? 12.32 -12.18 -22.844 1 98.94 195 THR A N 1
ATOM 1507 C CA . THR A 1 195 ? 12.211 -11.539 -21.531 1 98.94 195 THR A CA 1
ATOM 1508 C C . THR A 1 195 ? 12.805 -12.422 -20.438 1 98.94 195 THR A C 1
ATOM 1510 O O . THR A 1 195 ? 13.461 -11.93 -19.531 1 98.94 195 THR A O 1
ATOM 1513 N N . MET A 1 196 ? 12.562 -13.773 -20.547 1 98.94 196 MET A N 1
ATOM 1514 C CA . MET A 1 196 ? 13.188 -14.703 -19.609 1 98.94 196 MET A CA 1
ATOM 1515 C C . MET A 1 196 ? 14.703 -14.516 -19.594 1 98.94 196 MET A C 1
ATOM 1517 O O . MET A 1 196 ? 15.289 -14.328 -18.531 1 98.94 196 MET A O 1
ATOM 1521 N N . HIS A 1 197 ? 15.25 -14.531 -20.766 1 98.88 197 HIS A N 1
ATOM 1522 C CA . HIS A 1 197 ? 16.703 -14.422 -20.891 1 98.88 197 HIS A CA 1
ATOM 1523 C C . HIS A 1 197 ? 17.203 -13.07 -20.375 1 98.88 197 HIS A C 1
ATOM 1525 O O . HIS A 1 197 ? 18.172 -13.008 -19.625 1 98.88 197 HIS A O 1
ATOM 1531 N N . ALA A 1 198 ? 16.562 -11.984 -20.781 1 98.88 198 ALA A N 1
ATOM 1532 C CA . ALA A 1 198 ? 16.969 -10.641 -20.359 1 98.88 198 ALA A CA 1
ATOM 1533 C C . ALA A 1 198 ? 16.922 -10.5 -18.844 1 98.88 198 ALA A C 1
ATOM 1535 O O . ALA A 1 198 ? 17.828 -9.922 -18.25 1 98.88 198 ALA A O 1
ATOM 1536 N N . ALA A 1 199 ? 15.859 -10.992 -18.25 1 98.94 199 ALA A N 1
ATOM 1537 C CA . ALA A 1 199 ? 15.711 -10.914 -16.797 1 98.94 199 ALA A CA 1
ATOM 1538 C C . ALA A 1 199 ? 16.797 -11.719 -16.094 1 98.94 199 ALA A C 1
ATOM 1540 O O . ALA A 1 199 ? 17.359 -11.273 -15.086 1 98.94 199 ALA A O 1
ATOM 1541 N N . LEU A 1 200 ? 17.109 -12.922 -16.625 1 98.88 200 LEU A N 1
ATOM 1542 C CA . LEU A 1 200 ? 18.109 -13.789 -16 1 98.88 200 LEU A CA 1
ATOM 1543 C C . LEU A 1 200 ? 19.5 -13.203 -16.188 1 98.88 200 LEU A C 1
ATOM 1545 O O . LEU A 1 200 ? 20.406 -13.469 -15.375 1 98.88 200 LEU A O 1
ATOM 1549 N N . ASP A 1 201 ? 19.703 -12.375 -17.25 1 98.75 201 ASP A N 1
ATOM 1550 C CA . ASP A 1 201 ? 20.969 -11.688 -17.438 1 98.75 201 ASP A CA 1
ATOM 1551 C C . ASP A 1 201 ? 21.188 -10.625 -16.359 1 98.75 201 ASP A C 1
ATOM 1553 O O . ASP A 1 201 ? 22.328 -10.312 -16.016 1 98.75 201 ASP A O 1
ATOM 1557 N N . VAL A 1 202 ? 20.125 -10.086 -15.828 1 98.56 202 VAL A N 1
ATOM 1558 C CA . VAL A 1 202 ? 20.172 -8.953 -14.906 1 98.56 202 VAL A CA 1
ATOM 1559 C C . VAL A 1 202 ? 20.094 -9.445 -13.469 1 98.56 202 VAL A C 1
ATOM 1561 O O . VAL A 1 202 ? 20.781 -8.93 -12.586 1 98.56 202 VAL A O 1
ATOM 1564 N N . SER A 1 203 ? 19.281 -10.445 -13.195 1 98.69 203 SER A N 1
ATOM 1565 C CA . SER A 1 203 ? 18.922 -10.867 -11.844 1 98.69 203 SER A CA 1
ATOM 1566 C C . SER A 1 203 ? 20.109 -11.547 -11.148 1 98.69 203 SER A C 1
ATOM 1568 O O . SER A 1 203 ? 20.844 -12.32 -11.773 1 98.69 203 SER A O 1
ATOM 1570 N N . THR A 1 204 ? 20.203 -11.258 -9.914 1 98.38 204 THR A N 1
ATOM 1571 C CA . THR A 1 204 ? 21.219 -11.914 -9.094 1 98.38 204 THR A CA 1
ATOM 1572 C C . THR A 1 204 ? 20.578 -12.977 -8.195 1 98.38 204 THR A C 1
ATOM 1574 O O . THR A 1 204 ? 21.281 -13.633 -7.41 1 98.38 204 THR A O 1
ATOM 1577 N N . ALA A 1 205 ? 19.328 -13.156 -8.281 1 98.69 205 ALA A N 1
ATOM 1578 C CA . ALA A 1 205 ? 18.562 -14.164 -7.547 1 98.69 205 ALA A CA 1
ATOM 1579 C C . ALA A 1 205 ? 18.266 -15.375 -8.422 1 98.69 205 ALA A C 1
ATOM 1581 O O . ALA A 1 205 ? 18.359 -15.297 -9.648 1 98.69 205 ALA A O 1
ATOM 1582 N N . PRO A 1 206 ? 17.922 -16.531 -7.805 1 98.88 206 PRO A N 1
ATOM 1583 C CA . PRO A 1 206 ? 17.547 -17.719 -8.594 1 98.88 206 PRO A CA 1
ATOM 1584 C C . PRO A 1 206 ? 16.344 -17.469 -9.484 1 98.88 206 PRO A C 1
ATOM 1586 O O . PRO A 1 206 ? 15.453 -16.672 -9.125 1 98.88 206 PRO A O 1
ATOM 1589 N N . ALA A 1 207 ? 16.375 -18.141 -10.617 1 98.81 207 ALA A N 1
ATOM 1590 C CA . ALA A 1 207 ? 15.211 -18.094 -11.492 1 98.81 207 ALA A CA 1
ATOM 1591 C C . ALA A 1 207 ? 13.961 -18.609 -10.781 1 98.81 207 ALA A C 1
ATOM 1593 O O . ALA A 1 207 ? 14.031 -19.562 -10 1 98.81 207 ALA A O 1
ATOM 1594 N N . PHE A 1 208 ? 12.852 -17.969 -11.078 1 98.94 208 PHE A N 1
ATOM 1595 C CA . PHE A 1 208 ? 11.594 -18.359 -10.438 1 98.94 208 PHE A CA 1
ATOM 1596 C C . PHE A 1 208 ? 10.445 -18.312 -11.43 1 98.94 208 PHE A C 1
ATOM 1598 O O . PHE A 1 208 ? 10.227 -17.297 -12.094 1 98.94 208 PHE A O 1
ATOM 1605 N N . PHE A 1 209 ? 9.758 -19.375 -11.602 1 98.94 209 PHE A N 1
ATOM 1606 C CA . PHE A 1 209 ? 8.492 -19.5 -12.328 1 98.94 209 PHE A CA 1
ATOM 1607 C C . PHE A 1 209 ? 7.387 -19.984 -11.398 1 98.94 209 PHE A C 1
ATOM 1609 O O . PHE A 1 209 ? 7.418 -21.125 -10.938 1 98.94 209 PHE A O 1
ATOM 1616 N N . SER A 1 210 ? 6.387 -19.156 -11.203 1 98.94 210 SER A N 1
ATOM 1617 C CA . SER A 1 210 ? 5.348 -19.469 -10.227 1 98.94 210 SER A CA 1
ATOM 1618 C C . SER A 1 210 ? 4.41 -20.547 -10.75 1 98.94 210 SER A C 1
ATOM 1620 O O . SER A 1 210 ? 3.842 -21.312 -9.969 1 98.94 210 SER A O 1
ATOM 1622 N N . HIS A 1 211 ? 4.18 -20.516 -12.125 1 98.88 211 HIS A N 1
ATOM 1623 C CA . HIS A 1 211 ? 3.225 -21.453 -12.695 1 98.88 211 HIS A CA 1
ATOM 1624 C C . HIS A 1 211 ? 3.414 -21.578 -14.203 1 98.88 211 HIS A C 1
ATOM 1626 O O . HIS A 1 211 ? 2.664 -21 -14.984 1 98.88 211 HIS A O 1
ATOM 1632 N N . SER A 1 212 ? 4.332 -22.391 -14.602 1 98.81 212 SER A N 1
ATOM 1633 C CA . SER A 1 212 ? 4.641 -22.656 -16 1 98.81 212 SER A CA 1
ATOM 1634 C C . SER A 1 212 ? 5 -24.109 -16.234 1 98.81 212 SER A C 1
ATOM 1636 O O . SER A 1 212 ? 5.539 -24.781 -15.344 1 98.81 212 SER A O 1
ATOM 1638 N N . SER A 1 213 ? 4.723 -24.609 -17.406 1 98.75 213 SER A N 1
ATOM 1639 C CA . SER A 1 213 ? 5.078 -25.984 -17.781 1 98.75 213 SER A CA 1
ATOM 1640 C C . SER A 1 213 ? 6.203 -26 -18.812 1 98.75 213 SER A C 1
ATOM 1642 O O . SER A 1 213 ? 6.969 -25.031 -18.922 1 98.75 213 SER A O 1
ATOM 1644 N N . ALA A 1 214 ? 6.441 -27.203 -19.422 1 98.88 214 ALA A N 1
ATOM 1645 C CA . ALA A 1 214 ? 7.613 -27.375 -20.266 1 98.88 214 ALA A CA 1
ATOM 1646 C C . ALA A 1 214 ? 7.234 -27.297 -21.75 1 98.88 214 ALA A C 1
ATOM 1648 O O . ALA A 1 214 ? 6.387 -28.062 -22.219 1 98.88 214 ALA A O 1
ATOM 1649 N N . ARG A 1 215 ? 7.934 -26.5 -22.5 1 98.81 215 ARG A N 1
ATOM 1650 C CA . ARG A 1 215 ? 7.613 -26.25 -23.906 1 98.81 215 ARG A CA 1
ATOM 1651 C C . ARG A 1 215 ? 7.848 -27.5 -24.75 1 98.81 215 ARG A C 1
ATOM 1653 O O . ARG A 1 215 ? 7.125 -27.75 -25.703 1 98.81 215 ARG A O 1
ATOM 1660 N N . ALA A 1 216 ? 8.797 -28.281 -24.375 1 98.69 216 ALA A N 1
ATOM 1661 C CA . ALA A 1 216 ? 9.148 -29.484 -25.125 1 98.69 216 ALA A CA 1
ATOM 1662 C C . ALA A 1 216 ? 7.988 -30.484 -25.125 1 98.69 216 ALA A C 1
ATOM 1664 O O . ALA A 1 216 ? 7.855 -31.281 -26.047 1 98.69 216 ALA A O 1
ATOM 1665 N N . ARG A 1 217 ? 7.109 -30.453 -24.141 1 98.62 217 ARG A N 1
ATOM 1666 C CA . ARG A 1 217 ? 5.992 -31.375 -24.016 1 98.62 217 ARG A CA 1
ATOM 1667 C C . ARG A 1 217 ? 4.746 -30.844 -24.703 1 98.62 217 ARG A C 1
ATOM 1669 O O . ARG A 1 217 ? 3.902 -31.609 -25.172 1 98.62 217 ARG A O 1
ATOM 1676 N N . CYS A 1 218 ? 4.605 -29.594 -24.719 1 98.75 218 CYS A N 1
ATOM 1677 C CA . CYS A 1 218 ? 3.508 -28.875 -25.359 1 98.75 218 CYS A CA 1
ATOM 1678 C C . CYS A 1 218 ? 3.953 -27.484 -25.828 1 98.75 218 CYS A C 1
ATOM 1680 O O . CYS A 1 218 ? 4.402 -26.672 -25.016 1 98.75 218 CYS A O 1
ATOM 1682 N N . ASP A 1 219 ? 3.768 -27.219 -27.094 1 98.25 219 ASP A N 1
ATOM 1683 C CA . ASP A 1 219 ? 4.344 -26.031 -27.688 1 98.25 219 ASP A CA 1
ATOM 1684 C C . ASP A 1 219 ? 3.436 -24.812 -27.484 1 98.25 219 ASP A C 1
ATOM 1686 O O . ASP A 1 219 ? 3.09 -24.109 -28.438 1 98.25 219 ASP A O 1
ATOM 1690 N N . HIS A 1 220 ? 3.051 -24.547 -26.297 1 98.25 220 HIS A N 1
ATOM 1691 C CA . HIS A 1 220 ? 2.355 -23.328 -25.922 1 98.25 220 HIS A CA 1
ATOM 1692 C C . HIS A 1 220 ? 3.34 -22.234 -25.531 1 98.25 220 HIS A C 1
ATOM 1694 O O . HIS A 1 220 ? 4.332 -22.5 -24.844 1 98.25 220 HIS A O 1
ATOM 1700 N N . PRO A 1 221 ? 3.129 -20.953 -25.906 1 98 221 PRO A N 1
ATOM 1701 C CA . PRO A 1 221 ? 4.086 -19.875 -25.625 1 98 221 PRO A CA 1
ATOM 1702 C C . PRO A 1 221 ? 4.273 -19.625 -24.125 1 98 221 PRO A C 1
ATOM 1704 O O . PRO A 1 221 ? 5.293 -19.062 -23.719 1 98 221 PRO A O 1
ATOM 1707 N N . ARG A 1 222 ? 3.375 -20.016 -23.312 1 98.44 222 ARG A N 1
ATOM 1708 C CA . ARG A 1 222 ? 3.434 -19.859 -21.859 1 98.44 222 ARG A CA 1
ATOM 1709 C C . ARG A 1 222 ? 4.418 -20.844 -21.234 1 98.44 222 ARG A C 1
ATOM 1711 O O . ARG A 1 222 ? 4.789 -20.688 -20.062 1 98.44 222 ARG A O 1
ATOM 1718 N N . ASN A 1 223 ? 4.762 -21.891 -21.938 1 98.88 223 ASN A N 1
ATOM 1719 C CA . ASN A 1 223 ? 5.633 -22.938 -21.406 1 98.88 223 ASN A CA 1
ATOM 1720 C C . ASN A 1 223 ? 7.102 -22.547 -21.531 1 98.88 223 ASN A C 1
ATOM 1722 O O . ASN A 1 223 ? 7.477 -21.781 -22.406 1 98.88 223 ASN A O 1
ATOM 1726 N N . VAL A 1 224 ? 7.953 -23.125 -20.688 1 98.94 224 VAL A N 1
ATOM 1727 C CA . VAL A 1 224 ? 9.359 -22.766 -20.547 1 98.94 224 VAL A CA 1
ATOM 1728 C C . VAL A 1 224 ? 10.203 -23.594 -21.531 1 98.94 224 VAL A C 1
ATOM 1730 O O . VAL A 1 224 ? 10.156 -24.828 -21.516 1 98.94 224 VAL A O 1
ATOM 1733 N N . PRO A 1 225 ? 11.008 -22.953 -22.391 1 98.88 225 PRO A N 1
ATOM 1734 C CA . PRO A 1 225 ? 11.875 -23.688 -23.297 1 98.88 225 PRO A CA 1
ATOM 1735 C C . PRO A 1 225 ? 13.086 -24.312 -22.578 1 98.88 225 PRO A C 1
ATOM 1737 O O . PRO A 1 225 ? 13.5 -23.812 -21.531 1 98.88 225 PRO A O 1
ATOM 1740 N N . ASP A 1 226 ? 13.664 -25.312 -23.234 1 98.88 226 ASP A N 1
ATOM 1741 C CA . ASP A 1 226 ? 14.734 -26.078 -22.609 1 98.88 226 ASP A CA 1
ATOM 1742 C C . ASP A 1 226 ? 15.969 -25.219 -22.375 1 98.88 226 ASP A C 1
ATOM 1744 O O . ASP A 1 226 ? 16.688 -25.406 -21.391 1 98.88 226 ASP A O 1
ATOM 1748 N N . ASP A 1 227 ? 16.25 -24.312 -23.234 1 98.81 227 ASP A N 1
ATOM 1749 C CA . ASP A 1 227 ? 17.422 -23.453 -23.031 1 98.81 227 ASP A CA 1
ATOM 1750 C C . ASP A 1 227 ? 17.266 -22.578 -21.797 1 98.81 227 ASP A C 1
ATOM 1752 O O . ASP A 1 227 ? 18.234 -22.281 -21.109 1 98.81 227 ASP A O 1
ATOM 1756 N N . VAL A 1 228 ? 16.047 -22.141 -21.5 1 98.94 228 VAL A N 1
ATOM 1757 C CA . VAL A 1 228 ? 15.781 -21.406 -20.281 1 98.94 228 VAL A CA 1
ATOM 1758 C C . VAL A 1 228 ? 15.867 -22.359 -19.078 1 98.94 228 VAL A C 1
ATOM 1760 O O . VAL A 1 228 ? 16.375 -21.984 -18.016 1 98.94 228 VAL A O 1
ATOM 1763 N N . LEU A 1 229 ? 15.391 -23.609 -19.188 1 98.94 229 LEU A N 1
ATOM 1764 C CA . LEU A 1 229 ? 15.492 -24.594 -18.109 1 98.94 229 LEU A CA 1
ATOM 1765 C C . LEU A 1 229 ? 16.953 -24.797 -17.719 1 98.94 229 LEU A C 1
ATOM 1767 O O . LEU A 1 229 ? 17.25 -25.016 -16.531 1 98.94 229 LEU A O 1
ATOM 1771 N N . GLU A 1 230 ? 17.812 -24.781 -18.688 1 98.88 230 GLU A N 1
ATOM 1772 C CA . GLU A 1 230 ? 19.234 -24.891 -18.391 1 98.88 230 GLU A CA 1
ATOM 1773 C C . GLU A 1 230 ? 19.703 -23.719 -17.516 1 98.88 230 GLU A C 1
ATOM 1775 O O . GLU A 1 230 ? 20.531 -23.891 -16.625 1 98.88 230 GLU A O 1
ATOM 1780 N N . ARG A 1 231 ? 19.188 -22.562 -17.797 1 98.88 231 ARG A N 1
ATOM 1781 C CA . ARG A 1 231 ? 19.547 -21.391 -17 1 98.88 231 ARG A CA 1
ATOM 1782 C C . ARG A 1 231 ? 18.906 -21.453 -15.617 1 98.88 231 ARG A C 1
ATOM 1784 O O . ARG A 1 231 ? 19.469 -20.938 -14.648 1 98.88 231 ARG A O 1
ATOM 1791 N N . VAL A 1 232 ? 17.75 -22.062 -15.547 1 98.94 232 VAL A N 1
ATOM 1792 C CA . VAL A 1 232 ? 17.125 -22.312 -14.25 1 98.94 232 VAL A CA 1
ATOM 1793 C C . VAL A 1 232 ? 18.062 -23.172 -13.398 1 98.94 232 VAL A C 1
ATOM 1795 O O . VAL A 1 232 ? 18.312 -22.875 -12.234 1 98.94 232 VAL A O 1
ATOM 1798 N N . ARG A 1 233 ? 18.594 -24.203 -13.984 1 98.81 233 ARG A N 1
ATOM 1799 C CA . ARG A 1 233 ? 19.562 -25.062 -13.297 1 98.81 233 ARG A CA 1
ATOM 1800 C C . ARG A 1 233 ? 20.781 -24.25 -12.852 1 98.81 233 ARG A C 1
ATOM 1802 O O . ARG A 1 233 ? 21.203 -24.359 -11.695 1 98.81 233 ARG A O 1
ATOM 1809 N N . ALA A 1 234 ? 21.266 -23.438 -13.75 1 98.69 234 ALA A N 1
ATOM 1810 C CA . ALA A 1 234 ? 22.484 -22.688 -13.492 1 98.69 234 ALA A CA 1
ATOM 1811 C C . ALA A 1 234 ? 22.297 -21.703 -12.336 1 98.69 234 ALA A C 1
ATOM 1813 O O . ALA A 1 234 ? 23.234 -21.406 -11.594 1 98.69 234 ALA A O 1
ATOM 1814 N N . SER A 1 235 ? 21.109 -21.219 -12.125 1 98.56 235 SER A N 1
ATOM 1815 C CA . SER A 1 235 ? 20.828 -20.234 -11.086 1 98.56 235 SER A CA 1
ATOM 1816 C C . SER A 1 235 ? 20.281 -20.891 -9.828 1 98.56 235 SER A C 1
ATOM 1818 O O . SER A 1 235 ? 19.938 -20.203 -8.867 1 98.56 235 SER A O 1
ATOM 1820 N N . ASN A 1 236 ? 20.125 -22.219 -9.922 1 98.44 236 ASN A N 1
ATOM 1821 C CA . ASN A 1 236 ? 19.484 -22.953 -8.836 1 98.44 236 ASN A CA 1
ATOM 1822 C C . ASN A 1 236 ? 18.047 -22.469 -8.609 1 98.44 236 ASN A C 1
ATOM 1824 O O . ASN A 1 236 ? 17.625 -22.281 -7.461 1 98.44 236 ASN A O 1
ATOM 1828 N N . GLY A 1 237 ? 17.375 -22.203 -9.711 1 98.94 237 GLY A N 1
ATOM 1829 C CA . GLY A 1 237 ? 16.016 -21.703 -9.664 1 98.94 237 GLY A CA 1
ATOM 1830 C C . GLY A 1 237 ? 14.977 -22.797 -9.555 1 98.94 237 GLY A C 1
ATOM 1831 O O . GLY A 1 237 ? 15.289 -23.922 -9.141 1 98.94 237 GLY A O 1
ATOM 1832 N N . VAL A 1 238 ? 13.734 -22.438 -9.805 1 98.94 238 VAL A N 1
ATOM 1833 C CA . VAL A 1 238 ? 12.648 -23.391 -9.703 1 98.94 238 VAL A CA 1
ATOM 1834 C C . VAL A 1 238 ? 11.57 -23.078 -10.742 1 98.94 238 VAL A C 1
ATOM 1836 O O . VAL A 1 238 ? 11.273 -21.906 -10.984 1 98.94 238 VAL A O 1
ATOM 1839 N N . VAL A 1 239 ? 11.102 -24.078 -11.398 1 98.94 239 VAL A N 1
ATOM 1840 C CA . VAL A 1 239 ? 9.914 -24 -12.242 1 98.94 239 VAL A CA 1
ATOM 1841 C C . VAL A 1 239 ? 8.766 -24.766 -11.578 1 98.94 239 VAL A C 1
ATOM 1843 O O . VAL A 1 239 ? 8.836 -25.984 -11.414 1 98.94 239 VAL A O 1
ATOM 1846 N N . MET A 1 240 ? 7.758 -24.016 -11.234 1 98.94 240 MET A N 1
ATOM 1847 C CA . MET A 1 240 ? 6.59 -24.641 -10.617 1 98.94 240 MET A CA 1
ATOM 1848 C C . MET A 1 240 ? 5.543 -24.984 -11.664 1 98.94 240 MET A C 1
ATOM 1850 O O . MET A 1 240 ? 4.836 -24.109 -12.164 1 98.94 240 MET A O 1
ATOM 1854 N N . VAL A 1 241 ? 5.391 -26.266 -11.938 1 98.94 241 VAL A N 1
ATOM 1855 C CA . VAL A 1 241 ? 4.633 -26.766 -13.07 1 98.94 241 VAL A CA 1
ATOM 1856 C C . VAL A 1 241 ? 3.141 -26.547 -12.844 1 98.94 241 VAL A C 1
ATOM 1858 O O . VAL A 1 241 ? 2.623 -26.844 -11.766 1 98.94 241 VAL A O 1
ATOM 1861 N N . THR A 1 242 ? 2.439 -26 -13.883 1 98.62 242 THR A N 1
ATOM 1862 C CA . THR A 1 242 ? 1.04 -25.625 -13.734 1 98.62 242 THR A CA 1
ATOM 1863 C C . THR A 1 242 ? 0.125 -26.656 -14.383 1 98.62 242 THR A C 1
ATOM 1865 O O . THR A 1 242 ? 0.591 -27.531 -15.109 1 98.62 242 THR A O 1
ATOM 1868 N N . PHE A 1 243 ? -1.21 -26.594 -14.094 1 98.12 243 PHE A N 1
ATOM 1869 C CA . PHE A 1 243 ? -2.172 -27.641 -14.422 1 98.12 243 PHE A CA 1
ATOM 1870 C C . PHE A 1 243 ? -3.129 -27.172 -15.516 1 98.12 243 PHE A C 1
ATOM 1872 O O . PHE A 1 243 ? -4.195 -27.766 -15.703 1 98.12 243 PHE A O 1
ATOM 1879 N N . VAL A 1 244 ? -2.811 -26.141 -16.219 1 97.88 244 VAL A N 1
ATOM 1880 C CA . VAL A 1 244 ? -3.688 -25.656 -17.281 1 97.88 244 VAL A CA 1
ATOM 1881 C C . VAL A 1 244 ? -3.66 -26.641 -18.453 1 97.88 244 VAL A C 1
ATOM 1883 O O . VAL A 1 244 ? -2.625 -26.812 -19.094 1 97.88 244 VAL A O 1
ATOM 1886 N N . PRO A 1 245 ? -4.781 -27.203 -18.812 1 97.75 245 PRO A N 1
ATOM 1887 C CA . PRO A 1 245 ? -4.773 -28.266 -19.828 1 97.75 245 PRO A CA 1
ATOM 1888 C C . PRO A 1 245 ? -4.152 -27.812 -21.141 1 97.75 245 PRO A C 1
ATOM 1890 O O . PRO A 1 245 ? -3.4 -28.562 -21.766 1 97.75 245 PRO A O 1
ATOM 1893 N N . GLY A 1 246 ? -4.406 -26.609 -21.531 1 97.69 246 GLY A N 1
ATOM 1894 C CA . GLY A 1 246 ? -3.859 -26.078 -22.766 1 97.69 246 GLY A CA 1
ATOM 1895 C C . GLY A 1 246 ? -2.344 -26 -22.766 1 97.69 246 GLY A C 1
ATOM 1896 O O . GLY A 1 246 ? -1.723 -25.859 -23.828 1 97.69 246 GLY A O 1
ATOM 1897 N N . PHE A 1 247 ? -1.719 -26.094 -21.641 1 98.56 247 PHE A N 1
ATOM 1898 C CA . PHE A 1 247 ? -0.268 -26.031 -21.516 1 98.56 247 PHE A CA 1
ATOM 1899 C C . PHE A 1 247 ? 0.32 -27.438 -21.391 1 98.56 247 PHE A C 1
ATOM 1901 O O . PHE A 1 247 ? 1.541 -27.609 -21.438 1 98.56 247 PHE A O 1
ATOM 1908 N N . LEU A 1 248 ? -0.54 -28.5 -21.328 1 98.69 248 LEU A N 1
ATOM 1909 C CA . LEU A 1 248 ? -0.08 -29.844 -20.969 1 98.69 248 LEU A CA 1
ATOM 1910 C C . LEU A 1 248 ? -0.036 -30.734 -22.203 1 98.69 248 LEU A C 1
ATOM 1912 O O . LEU A 1 248 ? 0.895 -31.531 -22.375 1 98.69 248 LEU A O 1
ATOM 1916 N N . THR A 1 249 ? -1.08 -30.594 -23.062 1 98.62 249 THR A N 1
ATOM 1917 C CA . THR A 1 249 ? -1.115 -31.422 -24.25 1 98.62 249 THR A CA 1
ATOM 1918 C C . THR A 1 249 ? -1.432 -30.594 -25.484 1 98.62 249 THR A C 1
ATOM 1920 O O . THR A 1 249 ? -2.109 -29.562 -25.391 1 98.62 249 THR A O 1
ATOM 1923 N N . GLU A 1 250 ? -0.932 -31.094 -26.641 1 98.25 250 GLU A N 1
ATOM 1924 C CA . GLU A 1 250 ? -1.168 -30.375 -27.891 1 98.25 250 GLU A CA 1
ATOM 1925 C C . GLU A 1 250 ? -2.654 -30.344 -28.234 1 98.25 250 GLU A C 1
ATOM 1927 O O . GLU A 1 250 ? -3.158 -29.344 -28.75 1 98.25 250 GLU A O 1
ATOM 1932 N N . GLU A 1 251 ? -3.35 -31.438 -27.969 1 97.94 251 GLU A N 1
ATOM 1933 C CA . GLU A 1 251 ? -4.785 -31.5 -28.234 1 97.94 251 GLU A CA 1
ATOM 1934 C C . GLU A 1 251 ? -5.539 -30.438 -27.422 1 97.94 251 GLU A C 1
ATOM 1936 O O . GLU A 1 251 ? -6.406 -29.75 -27.953 1 97.94 251 GLU A O 1
ATOM 1941 N N . CYS A 1 252 ? -5.172 -30.297 -26.188 1 97.88 252 CYS A N 1
ATOM 1942 C CA . CYS A 1 252 ? -5.832 -29.328 -25.328 1 97.88 252 CYS A CA 1
ATOM 1943 C C . CYS A 1 252 ? -5.414 -27.906 -25.688 1 97.88 252 CYS A C 1
ATOM 1945 O O . CYS A 1 252 ? -6.199 -26.969 -25.547 1 97.88 252 CYS A O 1
ATOM 1947 N N . ARG A 1 253 ? -4.164 -27.734 -26.125 1 97.81 253 ARG A N 1
ATOM 1948 C CA . ARG A 1 253 ? -3.711 -26.438 -26.594 1 97.81 253 ARG A CA 1
ATOM 1949 C C . ARG A 1 253 ? -4.602 -25.906 -27.703 1 97.81 253 ARG A C 1
ATOM 1951 O O . ARG A 1 253 ? -5.062 -24.766 -27.672 1 97.81 253 ARG A O 1
ATOM 1958 N N . VAL A 1 254 ? -4.832 -26.781 -28.703 1 96.69 254 VAL A N 1
ATOM 1959 C CA . VAL A 1 254 ? -5.676 -26.438 -29.844 1 96.69 254 VAL A CA 1
ATOM 1960 C C . VAL A 1 254 ? -7.098 -26.141 -29.375 1 96.69 254 VAL A C 1
ATOM 1962 O O . VAL A 1 254 ? -7.723 -25.172 -29.797 1 96.69 254 VAL A O 1
ATOM 1965 N N . TRP A 1 255 ? -7.594 -26.938 -28.484 1 95.69 255 TRP A N 1
ATOM 1966 C CA . TRP A 1 255 ? -8.93 -26.812 -27.906 1 95.69 255 TRP A CA 1
ATOM 1967 C C . TRP A 1 255 ? -9.07 -25.484 -27.172 1 95.69 255 TRP A C 1
ATOM 1969 O O . TRP A 1 255 ? -10.062 -24.766 -27.359 1 95.69 255 TRP A O 1
ATOM 1979 N N . MET A 1 256 ? -8.117 -25.172 -26.344 1 94.06 256 MET A N 1
ATOM 1980 C CA . MET A 1 256 ? -8.148 -23.938 -25.562 1 94.06 256 MET A CA 1
ATOM 1981 C C . MET A 1 256 ? -8.094 -22.719 -26.469 1 94.06 256 MET A C 1
ATOM 1983 O O . MET A 1 256 ? -8.758 -21.703 -26.219 1 94.06 256 MET A O 1
ATOM 1987 N N . ALA A 1 257 ? -7.285 -22.766 -27.516 1 93.25 257 ALA A N 1
ATOM 1988 C CA . ALA A 1 257 ? -7.219 -21.672 -28.469 1 93.25 257 ALA A CA 1
ATOM 1989 C C . ALA A 1 257 ? -8.578 -21.422 -29.125 1 93.25 257 ALA A C 1
ATOM 1991 O O . ALA A 1 257 ? -8.969 -20.266 -29.344 1 93.25 257 ALA A O 1
ATOM 1992 N N . ALA A 1 258 ? -9.258 -22.5 -29.391 1 91.5 258 ALA A N 1
ATOM 1993 C CA . ALA A 1 258 ? -10.594 -22.391 -29.969 1 91.5 258 ALA A CA 1
ATOM 1994 C C . ALA A 1 258 ? -11.586 -21.781 -28.984 1 91.5 258 ALA A C 1
ATOM 1996 O O . ALA A 1 258 ? -12.461 -21.016 -29.359 1 91.5 258 ALA A O 1
ATOM 1997 N N . ALA A 1 259 ? -11.43 -22.125 -27.75 1 87.56 259 ALA A N 1
ATOM 1998 C CA . ALA A 1 259 ? -12.297 -21.609 -26.703 1 87.56 259 ALA A CA 1
ATOM 1999 C C . ALA A 1 259 ? -12.125 -20.094 -26.547 1 87.56 259 ALA A C 1
ATOM 2001 O O . ALA A 1 259 ? -13.109 -19.359 -26.422 1 87.56 259 ALA A O 1
ATOM 2002 N N . VAL A 1 260 ? -10.883 -19.672 -26.484 1 83.62 260 VAL A N 1
ATOM 2003 C CA . VAL A 1 260 ? -10.57 -18.266 -26.344 1 83.62 260 VAL A CA 1
ATOM 2004 C C . VAL A 1 260 ? -11.141 -17.484 -27.531 1 83.62 260 VAL A C 1
ATOM 2006 O O . VAL A 1 260 ? -11.703 -16.391 -27.344 1 83.62 260 VAL A O 1
ATOM 2009 N N . LYS A 1 261 ? -11.016 -18 -28.703 1 84.38 261 LYS A N 1
ATOM 2010 C CA . LYS A 1 261 ? -11.539 -17.359 -29.906 1 84.38 261 LYS A CA 1
ATOM 2011 C C . LYS A 1 261 ? -13.062 -17.234 -29.844 1 84.38 261 LYS A C 1
ATOM 2013 O O . LYS A 1 261 ? -13.625 -16.203 -30.219 1 84.38 261 LYS A O 1
ATOM 2018 N N . ALA A 1 262 ? -13.656 -18.234 -29.328 1 82.62 262 ALA A N 1
ATOM 2019 C CA . ALA A 1 262 ? -15.117 -18.234 -29.234 1 82.62 262 ALA A CA 1
ATOM 2020 C C . ALA A 1 262 ? -15.602 -17.203 -28.219 1 82.62 262 ALA A C 1
ATOM 2022 O O . ALA A 1 262 ? -16.625 -16.547 -28.438 1 82.62 262 ALA A O 1
ATOM 2023 N N . GLU A 1 263 ? -14.883 -17.125 -27.109 1 77.81 263 GLU A N 1
ATOM 2024 C CA . GLU A 1 263 ? -15.227 -16.156 -26.078 1 77.81 263 GLU A CA 1
ATOM 2025 C C . GLU A 1 263 ? -15.078 -14.727 -26.609 1 77.81 263 GLU A C 1
ATOM 2027 O O . GLU A 1 263 ? -15.891 -13.852 -26.297 1 77.81 263 GLU A O 1
ATOM 2032 N N . ALA A 1 264 ? -14.055 -14.461 -27.281 1 73.62 264 ALA A N 1
ATOM 2033 C CA . ALA A 1 264 ? -13.773 -13.133 -27.812 1 73.62 264 ALA A CA 1
ATOM 2034 C C . ALA A 1 264 ? -14.875 -12.68 -28.766 1 73.62 264 ALA A C 1
ATOM 2036 O O . ALA A 1 264 ? -15.094 -11.484 -28.953 1 73.62 264 ALA A O 1
ATOM 2037 N N . GLU A 1 265 ? -15.57 -13.625 -29.359 1 72.38 265 GLU A N 1
ATOM 2038 C CA . GLU A 1 265 ? -16.625 -13.344 -30.328 1 72.38 265 GLU A CA 1
ATOM 2039 C C . GLU A 1 265 ? -17.922 -12.938 -29.625 1 72.38 265 GLU A C 1
ATOM 2041 O O . GLU A 1 265 ? -18.781 -12.289 -30.234 1 72.38 265 GLU A O 1
ATOM 2046 N N . VAL A 1 266 ? -18.094 -13.336 -28.375 1 64.12 266 VAL A N 1
ATOM 2047 C CA . VAL A 1 266 ? -19.359 -13.102 -27.703 1 64.12 266 VAL A CA 1
ATOM 2048 C C . VAL A 1 266 ? -19.203 -11.969 -26.688 1 64.12 266 VAL A C 1
ATOM 2050 O O . VAL A 1 266 ? -20.188 -11.297 -26.344 1 64.12 266 VAL A O 1
ATOM 2053 N N . VAL A 1 267 ? -18.125 -11.93 -26.016 1 60.66 267 VAL A N 1
ATOM 2054 C CA . VAL A 1 267 ? -18.094 -11.094 -24.812 1 60.66 267 VAL A CA 1
ATOM 2055 C C . VAL A 1 267 ? -17.234 -9.852 -25.094 1 60.66 267 VAL A C 1
ATOM 2057 O O . VAL A 1 267 ? -16.109 -9.961 -25.562 1 60.66 267 VAL A O 1
ATOM 2060 N N . VAL A 1 268 ? -17.891 -8.867 -25.031 1 50.25 268 VAL A N 1
ATOM 2061 C CA . VAL A 1 268 ? -17.281 -7.547 -25.219 1 50.25 268 VAL A CA 1
ATOM 2062 C C . VAL A 1 268 ? -16.312 -7.25 -24.078 1 50.25 268 VAL A C 1
ATOM 2064 O O . VAL A 1 268 ? -15.281 -6.613 -24.281 1 50.25 268 VAL A O 1
ATOM 2067 N N . ASP A 1 269 ? -16.781 -7.648 -22.875 1 54.56 269 ASP A N 1
ATOM 2068 C CA . ASP A 1 269 ? -15.945 -7.422 -21.688 1 54.56 269 ASP A CA 1
ATOM 2069 C C . ASP A 1 269 ? -15.695 -8.727 -20.938 1 54.56 269 ASP A C 1
ATOM 2071 O O . ASP A 1 269 ? -16.641 -9.391 -20.5 1 54.56 269 ASP A O 1
ATOM 2075 N N . ALA A 1 270 ? -14.57 -9.219 -21.016 1 51.62 270 ALA A N 1
ATOM 2076 C CA . ALA A 1 270 ? -14.133 -10.523 -20.531 1 51.62 270 ALA A CA 1
ATOM 2077 C C . ALA A 1 270 ? -14.391 -10.664 -19.031 1 51.62 270 ALA A C 1
ATOM 2079 O O . ALA A 1 270 ? -14.484 -11.781 -18.516 1 51.62 270 ALA A O 1
ATOM 2080 N N . ALA A 1 271 ? -14.508 -9.711 -18.391 1 55.59 271 ALA A N 1
ATOM 2081 C CA . ALA A 1 271 ? -14.594 -9.82 -16.938 1 55.59 271 ALA A CA 1
ATOM 2082 C C . ALA A 1 271 ? -16.031 -9.656 -16.469 1 55.59 271 ALA A C 1
ATOM 2084 O O . ALA A 1 271 ? -16.281 -9.156 -15.359 1 55.59 271 ALA A O 1
ATOM 2085 N N . THR A 1 272 ? -17.016 -10.156 -17.312 1 61 272 THR A N 1
ATOM 2086 C CA . THR A 1 272 ? -18.422 -10 -16.938 1 61 272 THR A CA 1
ATOM 2087 C C . THR A 1 272 ? -19.062 -11.359 -16.672 1 61 272 THR A C 1
ATOM 2089 O O . THR A 1 272 ? -18.531 -12.391 -17.062 1 61 272 THR A O 1
ATOM 2092 N N . GLU A 1 273 ? -20.125 -11.367 -16 1 66.5 273 GLU A N 1
ATOM 2093 C CA . GLU A 1 273 ? -20.938 -12.562 -15.773 1 66.5 273 GLU A CA 1
ATOM 2094 C C . GLU A 1 273 ? -21.375 -13.195 -17.094 1 66.5 273 GLU A C 1
ATOM 2096 O O . GLU A 1 273 ? -21.453 -14.422 -17.203 1 66.5 273 GLU A O 1
ATOM 2101 N N . GLU A 1 274 ? -21.531 -12.32 -17.969 1 68.88 274 GLU A N 1
ATOM 2102 C CA . GLU A 1 274 ? -21.938 -12.797 -19.281 1 68.88 274 GLU A CA 1
ATOM 2103 C C . GLU A 1 274 ? -20.812 -13.586 -19.953 1 68.88 274 GLU A C 1
ATOM 2105 O O . GLU A 1 274 ? -21.062 -14.617 -20.594 1 68.88 274 GLU A O 1
ATOM 2110 N N . ALA A 1 275 ? -19.641 -13.102 -19.734 1 71.69 275 ALA A N 1
ATOM 2111 C CA . ALA A 1 275 ? -18.484 -13.805 -20.281 1 71.69 275 ALA A CA 1
ATOM 2112 C C . ALA A 1 275 ? -18.312 -15.172 -19.625 1 71.69 275 ALA A C 1
ATOM 2114 O O . ALA A 1 275 ? -18.031 -16.172 -20.297 1 71.69 275 ALA A O 1
ATOM 2115 N N . ASP A 1 276 ? -18.625 -15.242 -18.453 1 72.12 276 ASP A N 1
ATOM 2116 C CA . ASP A 1 276 ? -18.531 -16.5 -17.719 1 72.12 276 ASP A CA 1
ATOM 2117 C C . ASP A 1 276 ? -19.562 -17.516 -18.219 1 72.12 276 ASP A C 1
ATOM 2119 O O . ASP A 1 276 ? -19.25 -18.688 -18.391 1 72.12 276 ASP A O 1
ATOM 2123 N N . ALA A 1 277 ? -20.75 -16.969 -18.422 1 73.69 277 ALA A N 1
ATOM 2124 C CA . ALA A 1 277 ? -21.828 -17.844 -18.906 1 73.69 277 ALA A CA 1
ATOM 2125 C C . ALA A 1 277 ? -21.531 -18.359 -20.312 1 73.69 277 ALA A C 1
ATOM 2127 O O . ALA A 1 277 ? -21.781 -19.531 -20.609 1 73.69 277 ALA A O 1
ATOM 2128 N N . ALA A 1 278 ? -21.016 -17.5 -21.094 1 76.06 278 ALA A N 1
ATOM 2129 C CA . ALA A 1 278 ? -20.672 -17.875 -22.469 1 76.06 278 ALA A CA 1
ATOM 2130 C C . ALA A 1 278 ? -19.562 -18.938 -22.469 1 76.06 278 ALA A C 1
ATOM 2132 O O . ALA A 1 278 ? -19.625 -19.906 -23.234 1 76.06 278 ALA A O 1
ATOM 2133 N N . ARG A 1 279 ? -18.625 -18.75 -21.641 1 78.44 279 ARG A N 1
ATOM 2134 C CA . ARG A 1 279 ? -17.531 -19.703 -21.516 1 78.44 279 ARG A CA 1
ATOM 2135 C C . ARG A 1 279 ? -18.031 -21.062 -21.047 1 78.44 279 ARG A C 1
ATOM 2137 O O . ARG A 1 279 ? -17.656 -22.109 -21.594 1 78.44 279 ARG A O 1
ATOM 2144 N N . ALA A 1 280 ? -18.906 -21.016 -20.156 1 78.5 280 ALA A N 1
ATOM 2145 C CA . ALA A 1 280 ? -19.469 -22.25 -19.609 1 78.5 280 ALA A CA 1
ATOM 2146 C C . ALA A 1 280 ? -20.266 -23 -20.688 1 78.5 280 ALA A C 1
ATOM 2148 O O . ALA A 1 280 ? -20.188 -24.234 -20.766 1 78.5 280 ALA A O 1
ATOM 2149 N N . ALA A 1 281 ? -21.016 -22.281 -21.438 1 81.94 281 ALA A N 1
ATOM 2150 C CA . ALA A 1 281 ? -21.812 -22.875 -22.5 1 81.94 281 ALA A CA 1
ATOM 2151 C C . ALA A 1 281 ? -20.906 -23.5 -23.562 1 81.94 281 ALA A C 1
ATOM 2153 O O . ALA A 1 281 ? -21.203 -24.594 -24.078 1 81.94 281 ALA A O 1
ATOM 2154 N N . TRP A 1 282 ? -19.906 -22.797 -23.922 1 85.69 282 TRP A N 1
ATOM 2155 C CA . TRP A 1 282 ? -18.984 -23.328 -24.922 1 85.69 282 TRP A CA 1
ATOM 2156 C C . TRP A 1 282 ? -18.312 -24.609 -24.422 1 85.69 282 TRP A C 1
ATOM 2158 O O . TRP A 1 282 ? -18.219 -25.594 -25.156 1 85.69 282 TRP A O 1
ATOM 2168 N N . LEU A 1 283 ? -17.875 -24.578 -23.25 1 84.62 283 LEU A N 1
ATOM 2169 C CA . LEU A 1 283 ? -17.188 -25.719 -22.672 1 84.62 283 LEU A CA 1
ATOM 2170 C C . LEU A 1 283 ? -18.109 -26.938 -22.609 1 84.62 283 LEU A C 1
ATOM 2172 O O . LEU A 1 283 ? -17.672 -28.062 -22.797 1 84.62 283 LEU A O 1
ATOM 2176 N N . ALA A 1 284 ? -19.328 -26.719 -22.359 1 86.75 284 ALA A N 1
ATOM 2177 C CA . ALA A 1 284 ? -20.312 -27.812 -22.328 1 86.75 284 ALA A CA 1
ATOM 2178 C C . ALA A 1 284 ? -20.484 -28.438 -23.719 1 86.75 284 ALA A C 1
ATOM 2180 O O . ALA A 1 284 ? -20.656 -29.641 -23.828 1 86.75 284 ALA A O 1
ATOM 2181 N N . ALA A 1 285 ? -20.391 -27.625 -24.656 1 91.5 285 ALA A N 1
ATOM 2182 C CA . ALA A 1 285 ? -20.609 -28.078 -26.031 1 91.5 285 ALA A CA 1
ATOM 2183 C C . ALA A 1 285 ? -19.328 -28.656 -26.625 1 91.5 285 ALA A C 1
ATOM 2185 O O . ALA A 1 285 ? -19.375 -29.422 -27.594 1 91.5 285 ALA A O 1
ATOM 2186 N N . ASN A 1 286 ? -18.219 -28.266 -26.094 1 93.12 286 ASN A N 1
ATOM 2187 C CA . ASN A 1 286 ? -16.922 -28.703 -26.594 1 93.12 286 ASN A CA 1
ATOM 2188 C C . ASN A 1 286 ? -16.062 -29.281 -25.469 1 93.12 286 ASN A C 1
ATOM 2190 O O . ASN A 1 286 ? -15.102 -28.656 -25.016 1 93.12 286 ASN A O 1
ATOM 2194 N N . PRO A 1 287 ? -16.328 -30.453 -25.141 1 93.12 287 PRO A N 1
ATOM 2195 C CA . PRO A 1 287 ? -15.609 -31.062 -24.016 1 93.12 287 PRO A CA 1
ATOM 2196 C C . PRO A 1 287 ? -14.094 -31.062 -24.234 1 93.12 287 PRO A C 1
ATOM 2198 O O . PRO A 1 287 ? -13.617 -31.25 -25.359 1 93.12 287 PRO A O 1
ATOM 2201 N N . ARG A 1 288 ? -13.406 -30.859 -23.141 1 94.31 288 ARG A N 1
ATOM 2202 C CA . ARG A 1 288 ? -11.945 -30.859 -23.172 1 94.31 288 ARG A CA 1
ATOM 2203 C C . ARG A 1 288 ? -11.398 -32.188 -23.656 1 94.31 288 ARG A C 1
ATOM 2205 O O . ARG A 1 288 ? -11.891 -33.25 -23.25 1 94.31 288 ARG A O 1
ATOM 2212 N N . PRO A 1 289 ? -10.367 -32.188 -24.531 1 96.94 289 PRO A N 1
ATOM 2213 C CA . PRO A 1 289 ? -9.688 -33.438 -24.859 1 96.94 289 PRO A CA 1
ATOM 2214 C C . PRO A 1 289 ? -9.062 -34.125 -23.625 1 96.94 289 PRO A C 1
ATOM 2216 O O . PRO A 1 289 ? -8.906 -33.469 -22.578 1 96.94 289 PRO A O 1
ATOM 2219 N N . PRO A 1 290 ? -8.766 -35.406 -23.766 1 96.62 290 PRO A N 1
ATOM 2220 C CA . PRO A 1 290 ? -8.18 -36.125 -22.625 1 96.62 290 PRO A CA 1
ATOM 2221 C C . PRO A 1 290 ? -6.895 -35.469 -22.125 1 96.62 290 PRO A C 1
ATOM 2223 O O . PRO A 1 290 ? -6.016 -35.125 -22.922 1 96.62 290 PRO A O 1
ATOM 2226 N N . CYS A 1 291 ? -6.793 -35.188 -20.906 1 97.69 291 CYS A N 1
ATOM 2227 C CA . CYS A 1 291 ? -5.684 -34.594 -20.156 1 97.69 291 CYS A CA 1
ATOM 2228 C C . CYS A 1 291 ? -5.793 -34.938 -18.672 1 97.69 291 CYS A C 1
ATOM 2230 O O . CYS A 1 291 ? -6.848 -34.75 -18.062 1 97.69 291 CYS A O 1
ATOM 2232 N N . GLY A 1 292 ? -4.789 -35.562 -18.078 1 98.19 292 GLY A N 1
ATOM 2233 C CA . GLY A 1 292 ? -4.895 -36 -16.703 1 98.19 292 GLY A CA 1
ATOM 2234 C C . GLY A 1 292 ? -3.604 -35.844 -15.922 1 98.19 292 GLY A C 1
ATOM 2235 O O . GLY A 1 292 ? -2.68 -35.156 -16.375 1 98.19 292 GLY A O 1
ATOM 2236 N N . ILE A 1 293 ? -3.561 -36.469 -14.797 1 98.06 293 ILE A N 1
ATOM 2237 C CA . ILE A 1 293 ? -2.465 -36.375 -13.836 1 98.06 293 ILE A CA 1
ATOM 2238 C C . ILE A 1 293 ? -1.166 -36.844 -14.492 1 98.06 293 ILE A C 1
ATOM 2240 O O . ILE A 1 293 ? -0.094 -36.312 -14.211 1 98.06 293 ILE A O 1
ATOM 2244 N N . ALA A 1 294 ? -1.29 -37.75 -15.344 1 98.5 294 ALA A N 1
ATOM 2245 C CA . ALA A 1 294 ? -0.104 -38.281 -16.016 1 98.5 294 ALA A CA 1
ATOM 2246 C C . ALA A 1 294 ? 0.566 -37.219 -16.875 1 98.5 294 ALA A C 1
ATOM 2248 O O . ALA A 1 294 ? 1.793 -37.188 -17 1 98.5 294 ALA A O 1
ATOM 2249 N N . ASP A 1 295 ? -0.221 -36.406 -17.516 1 98.81 295 ASP A N 1
ATOM 2250 C CA . ASP A 1 295 ? 0.325 -35.344 -18.344 1 98.81 295 ASP A CA 1
ATOM 2251 C C . ASP A 1 295 ? 1.087 -34.312 -17.5 1 98.81 295 ASP A C 1
ATOM 2253 O O . ASP A 1 295 ? 2.143 -33.812 -17.906 1 98.81 295 ASP A O 1
ATOM 2257 N N . VAL A 1 296 ? 0.532 -34 -16.344 1 98.81 296 VAL A N 1
ATOM 2258 C CA . VAL A 1 296 ? 1.227 -33.094 -15.422 1 98.81 296 VAL A CA 1
ATOM 2259 C C . VAL A 1 296 ? 2.545 -33.719 -14.984 1 98.81 296 VAL A C 1
ATOM 2261 O O . VAL A 1 296 ? 3.588 -33.062 -14.977 1 98.81 296 VAL A O 1
ATOM 2264 N N . ALA A 1 297 ? 2.516 -35 -14.633 1 98.88 297 ALA A N 1
ATOM 2265 C CA . ALA A 1 297 ? 3.709 -35.75 -14.219 1 98.88 297 ALA A CA 1
ATOM 2266 C C . ALA A 1 297 ? 4.77 -35.719 -15.32 1 98.88 297 ALA A C 1
ATOM 2268 O O . ALA A 1 297 ? 5.965 -35.625 -15.031 1 98.88 297 ALA A O 1
ATOM 2269 N N . ASP A 1 298 ? 4.332 -35.844 -16.594 1 98.88 298 ASP A N 1
ATOM 2270 C CA . ASP A 1 298 ? 5.258 -35.781 -17.719 1 98.88 298 ASP A CA 1
ATOM 2271 C C . ASP A 1 298 ? 6.012 -34.469 -17.75 1 98.88 298 ASP A C 1
ATOM 2273 O O . ASP A 1 298 ? 7.215 -34.438 -18.031 1 98.88 298 ASP A O 1
ATOM 2277 N N . HIS A 1 299 ? 5.324 -33.375 -17.547 1 98.94 299 HIS A N 1
ATOM 2278 C CA . HIS A 1 299 ? 5.953 -32.062 -17.531 1 98.94 299 HIS A CA 1
ATOM 2279 C C . HIS A 1 299 ? 6.91 -31.922 -16.359 1 98.94 299 HIS A C 1
ATOM 2281 O O . HIS A 1 299 ? 8.016 -31.391 -16.5 1 98.94 299 HIS A O 1
ATOM 2287 N N . ILE A 1 300 ? 6.527 -32.375 -15.18 1 98.94 300 ILE A N 1
ATOM 2288 C CA . ILE A 1 300 ? 7.391 -32.344 -14.008 1 98.94 300 ILE A CA 1
ATOM 2289 C C . ILE A 1 300 ? 8.68 -33.125 -14.297 1 98.94 300 ILE A C 1
ATOM 2291 O O . ILE A 1 300 ? 9.781 -32.625 -14.039 1 98.94 300 ILE A O 1
ATOM 2295 N N . GLU A 1 301 ? 8.523 -34.281 -14.891 1 98.88 301 GLU A N 1
ATOM 2296 C CA . GLU A 1 301 ? 9.672 -35.125 -15.18 1 98.88 301 GLU A CA 1
ATOM 2297 C C . GLU A 1 301 ? 10.562 -34.5 -16.25 1 98.88 301 GLU A C 1
ATOM 2299 O O . GLU A 1 301 ? 11.781 -34.656 -16.219 1 98.88 301 GLU A O 1
ATOM 2304 N N . HIS A 1 302 ? 9.922 -33.844 -17.172 1 98.88 302 HIS A N 1
ATOM 2305 C CA . HIS A 1 302 ? 10.742 -33.156 -18.172 1 98.88 302 HIS A CA 1
ATOM 2306 C C . HIS A 1 302 ? 11.578 -32.062 -17.531 1 98.88 302 HIS A C 1
ATOM 2308 O O . HIS A 1 302 ? 12.781 -31.969 -17.797 1 98.88 302 HIS A O 1
ATOM 2314 N N . VAL A 1 303 ? 10.969 -31.172 -16.734 1 98.94 303 VAL A N 1
ATOM 2315 C CA . VAL A 1 303 ? 11.711 -30.125 -16.047 1 98.94 303 VAL A CA 1
ATOM 2316 C C . VAL A 1 303 ? 12.844 -30.734 -15.227 1 98.94 303 VAL A C 1
ATOM 2318 O O . VAL A 1 303 ? 13.977 -30.266 -15.266 1 98.94 303 VAL A O 1
ATOM 2321 N N . ARG A 1 304 ? 12.516 -31.844 -14.547 1 98.81 304 ARG A N 1
ATOM 2322 C CA . ARG A 1 304 ? 13.516 -32.562 -13.773 1 98.81 304 ARG A CA 1
ATOM 2323 C C . ARG A 1 304 ? 14.656 -33.031 -14.664 1 98.81 304 ARG A C 1
ATOM 2325 O O . ARG A 1 304 ? 15.828 -32.906 -14.289 1 98.81 304 ARG A O 1
ATOM 2332 N N . SER A 1 305 ? 14.344 -33.531 -15.766 1 98.81 305 SER A N 1
ATOM 2333 C CA . SER A 1 305 ? 15.352 -34.125 -16.641 1 98.81 305 SER A CA 1
ATOM 2334 C C . SER A 1 305 ? 16.297 -33.062 -17.188 1 98.81 305 SER A C 1
ATOM 2336 O O . SER A 1 305 ? 17.484 -33.312 -17.375 1 98.81 305 SER A O 1
ATOM 2338 N N . VAL A 1 306 ? 15.812 -31.859 -17.422 1 98.88 306 VAL A N 1
ATOM 2339 C CA . VAL A 1 306 ? 16.625 -30.812 -18.031 1 98.88 306 VAL A CA 1
ATOM 2340 C C . VAL A 1 306 ? 17.25 -29.938 -16.953 1 98.88 306 VAL A C 1
ATOM 2342 O O . VAL A 1 306 ? 18.469 -29.703 -16.953 1 98.88 306 VAL A O 1
ATOM 2345 N N . ALA A 1 307 ? 16.5 -29.484 -15.969 1 98.81 307 ALA A N 1
ATOM 2346 C CA . ALA A 1 307 ? 16.953 -28.531 -14.969 1 98.81 307 ALA A CA 1
ATOM 2347 C C . ALA A 1 307 ? 17.422 -29.234 -13.703 1 98.81 307 ALA A C 1
ATOM 2349 O O . ALA A 1 307 ? 18.188 -28.656 -12.914 1 98.81 307 ALA A O 1
ATOM 2350 N N . GLY A 1 308 ? 16.953 -30.422 -13.461 1 98.75 308 GLY A N 1
ATOM 2351 C CA . GLY A 1 308 ? 17.328 -31.156 -12.266 1 98.75 308 GLY A CA 1
ATOM 2352 C C . GLY A 1 308 ? 16.219 -31.219 -11.227 1 98.75 308 GLY A C 1
ATOM 2353 O O . GLY A 1 308 ? 15.336 -30.359 -11.203 1 98.75 308 GLY A O 1
ATOM 2354 N N . VAL A 1 309 ? 16.297 -32.188 -10.312 1 98.75 309 VAL A N 1
ATOM 2355 C CA . VAL A 1 309 ? 15.273 -32.469 -9.32 1 98.75 309 VAL A CA 1
ATOM 2356 C C . VAL A 1 309 ? 15.188 -31.328 -8.32 1 98.75 309 VAL A C 1
ATOM 2358 O O . VAL A 1 309 ? 14.148 -31.109 -7.699 1 98.75 309 VAL A O 1
ATOM 2361 N N . ASP A 1 310 ? 16.25 -30.484 -8.227 1 98.81 310 ASP A N 1
ATOM 2362 C CA . ASP A 1 310 ? 16.281 -29.375 -7.289 1 98.81 310 ASP A CA 1
ATOM 2363 C C . ASP A 1 310 ? 15.586 -28.141 -7.871 1 98.81 310 ASP A C 1
ATOM 2365 O O . ASP A 1 310 ? 15.484 -27.109 -7.207 1 98.81 310 ASP A O 1
ATOM 2369 N N . CYS A 1 311 ? 15.031 -28.281 -9.117 1 98.88 311 CYS A N 1
ATOM 2370 C CA . CYS A 1 311 ? 14.539 -27.094 -9.805 1 98.88 311 CYS A CA 1
ATOM 2371 C C . CYS A 1 311 ? 13.07 -27.25 -10.18 1 98.88 311 CYS A C 1
ATOM 2373 O O . CYS A 1 311 ? 12.57 -26.531 -11.055 1 98.88 311 CYS A O 1
ATOM 2375 N N . VAL A 1 312 ? 12.367 -28.109 -9.586 1 98.81 312 VAL A N 1
ATOM 2376 C CA . VAL A 1 312 ? 10.984 -28.359 -9.969 1 98.81 312 VAL A CA 1
ATOM 2377 C C . VAL A 1 312 ? 10.062 -28.125 -8.781 1 98.81 312 VAL A C 1
ATOM 2379 O O . VAL A 1 312 ? 10.422 -28.438 -7.637 1 98.81 312 VAL A O 1
ATOM 2382 N N . GLY A 1 313 ? 8.961 -27.484 -8.961 1 98.88 313 GLY A N 1
ATOM 2383 C CA . GLY A 1 313 ? 7.91 -27.234 -7.98 1 98.88 313 GLY A CA 1
ATOM 2384 C C . GLY A 1 313 ? 6.512 -27.328 -8.562 1 98.88 313 GLY A C 1
ATOM 2385 O O . GLY A 1 313 ? 6.332 -27.797 -9.688 1 98.88 313 GLY A O 1
ATOM 2386 N N . ILE A 1 314 ? 5.496 -26.938 -7.742 1 98.88 314 ILE A N 1
ATOM 2387 C CA . ILE A 1 314 ? 4.098 -27.062 -8.133 1 98.88 314 ILE A CA 1
ATOM 2388 C C . ILE A 1 314 ? 3.43 -25.688 -8.109 1 98.88 314 ILE A C 1
ATOM 2390 O O . ILE A 1 314 ? 3.516 -24.969 -7.113 1 98.88 314 ILE A O 1
ATOM 2394 N N . GLY A 1 315 ? 2.816 -25.266 -9.18 1 98.69 315 GLY A N 1
ATOM 2395 C CA . GLY A 1 315 ? 2.006 -24.062 -9.297 1 98.69 315 GLY A CA 1
ATOM 2396 C C . GLY A 1 315 ? 0.655 -24.312 -9.938 1 98.69 315 GLY A C 1
ATOM 2397 O O . GLY A 1 315 ? 0.515 -24.203 -11.164 1 98.69 315 GLY A O 1
ATOM 2398 N N . GLY A 1 316 ? -0.323 -24.547 -9.25 1 97.31 316 GLY A N 1
ATOM 2399 C CA . GLY A 1 316 ? -1.548 -25.219 -9.664 1 97.31 316 GLY A CA 1
ATOM 2400 C C . GLY A 1 316 ? -2.424 -24.344 -10.547 1 97.31 316 GLY A C 1
ATOM 2401 O O . GLY A 1 316 ? -3.18 -24.859 -11.375 1 97.31 316 GLY A O 1
ATOM 2402 N N . ASP A 1 317 ? -2.373 -23 -10.344 1 98 317 ASP A N 1
ATOM 2403 C CA . ASP A 1 317 ? -3.215 -22.062 -11.086 1 98 317 ASP A CA 1
ATOM 2404 C C . ASP A 1 317 ? -4.691 -22.281 -10.758 1 98 317 ASP A C 1
ATOM 2406 O O . ASP A 1 317 ? -5.562 -21.922 -11.555 1 98 317 ASP A O 1
ATOM 2410 N N . PHE A 1 318 ? -5.031 -22.922 -9.648 1 98 318 PHE A N 1
ATOM 2411 C CA . PHE A 1 318 ? -6.402 -23.141 -9.211 1 98 318 PHE A CA 1
ATOM 2412 C C . PHE A 1 318 ? -7.164 -21.828 -9.117 1 98 318 PHE A C 1
ATOM 2414 O O . PHE A 1 318 ? -6.586 -20.797 -8.789 1 98 318 PHE A O 1
ATOM 2421 N N . ASP A 1 319 ? -8.469 -21.906 -9.438 1 95.69 319 ASP A N 1
ATOM 2422 C CA . ASP A 1 319 ? -9.43 -20.812 -9.383 1 95.69 319 ASP A CA 1
ATOM 2423 C C . ASP A 1 319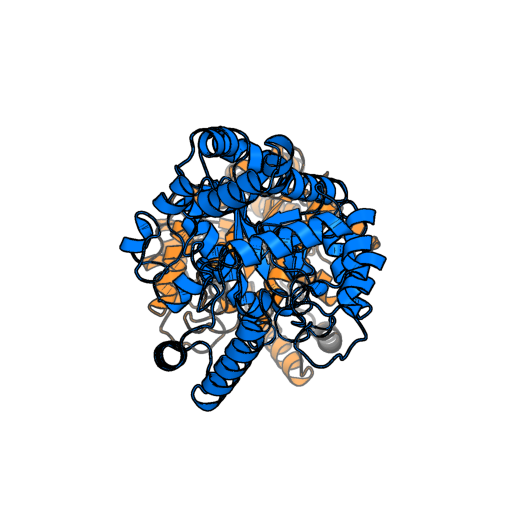 ? -9.133 -19.75 -10.445 1 95.69 319 ASP A C 1
ATOM 2425 O O . ASP A 1 319 ? -9.75 -18.688 -10.461 1 95.69 319 ASP A O 1
ATOM 2429 N N . GLY A 1 320 ? -8.195 -20.062 -11.352 1 93.31 320 GLY A N 1
ATOM 2430 C CA . GLY A 1 320 ? -7.859 -19.141 -12.422 1 93.31 320 GLY A CA 1
ATOM 2431 C C . GLY A 1 320 ? -8.133 -19.703 -13.805 1 93.31 320 GLY A C 1
ATOM 2432 O O . GLY A 1 320 ? -7.844 -19.062 -14.812 1 93.31 320 GLY A O 1
ATOM 2433 N N . VAL A 1 321 ? -8.664 -20.922 -13.883 1 90.81 321 VAL A N 1
ATOM 2434 C CA . VAL A 1 321 ? -8.812 -21.609 -15.164 1 90.81 321 VAL A CA 1
ATOM 2435 C C . VAL A 1 321 ? -10.203 -22.234 -15.266 1 90.81 321 VAL A C 1
ATOM 2437 O O . VAL A 1 321 ? -10.828 -22.531 -14.25 1 90.81 321 VAL A O 1
ATOM 2440 N N . GLY A 1 322 ? -10.625 -22.438 -16.5 1 86.12 322 GLY A N 1
ATOM 2441 C CA . GLY A 1 322 ? -11.961 -22.969 -16.734 1 86.12 322 GLY A CA 1
ATOM 2442 C C . GLY A 1 322 ? -12.016 -24.484 -16.734 1 86.12 322 GLY A C 1
ATOM 2443 O O . GLY A 1 322 ? -13.086 -25.062 -16.641 1 86.12 322 GLY A O 1
ATOM 2444 N N . ALA A 1 323 ? -10.906 -25.062 -16.844 1 91.5 323 ALA A N 1
ATOM 2445 C CA . ALA A 1 323 ? -10.82 -26.531 -16.875 1 91.5 323 ALA A CA 1
ATOM 2446 C C . ALA A 1 323 ? -9.531 -27 -16.203 1 91.5 323 ALA A C 1
ATOM 2448 O O . ALA A 1 323 ? -8.523 -26.297 -16.203 1 91.5 323 ALA A O 1
ATOM 2449 N N . LEU A 1 324 ? -9.562 -28.234 -15.672 1 95.69 324 LEU A N 1
ATOM 2450 C CA . LEU A 1 324 ? -8.43 -28.859 -15 1 95.69 324 LEU A CA 1
ATOM 2451 C C . LEU A 1 324 ? -8.25 -30.297 -15.461 1 95.69 324 LEU A C 1
ATOM 2453 O O . LEU A 1 324 ? -9.18 -30.906 -15.977 1 95.69 324 LEU A O 1
ATOM 2457 N N . PRO A 1 325 ? -7.016 -30.812 -15.336 1 97.62 325 PRO A N 1
ATOM 2458 C CA . PRO A 1 325 ? -6.809 -32.219 -15.695 1 97.62 325 PRO A CA 1
ATOM 2459 C C . PRO A 1 325 ? -7.594 -33.188 -14.805 1 97.62 325 PRO A C 1
ATOM 2461 O O . PRO A 1 325 ? -7.82 -32.875 -13.625 1 97.62 325 PRO A O 1
ATOM 2464 N N . ASP A 1 326 ? -7.953 -34.344 -15.406 1 97.75 326 ASP A N 1
ATOM 2465 C CA . ASP A 1 326 ? -8.602 -35.406 -14.625 1 97.75 326 ASP A CA 1
ATOM 2466 C C . ASP A 1 326 ? -7.719 -35.844 -13.453 1 97.75 326 ASP A C 1
ATOM 2468 O O . ASP A 1 326 ? -6.531 -36.125 -13.633 1 97.75 326 ASP A O 1
ATOM 2472 N N . GLY A 1 327 ? -8.281 -35.75 -12.281 1 97.38 327 GLY A N 1
ATOM 2473 C CA . GLY A 1 327 ? -7.566 -36.188 -11.094 1 97.38 327 GLY A CA 1
ATOM 2474 C C . GLY A 1 327 ? -6.969 -35.031 -10.312 1 97.38 327 GLY A C 1
ATOM 2475 O O . GLY A 1 327 ? -6.453 -35.219 -9.203 1 97.38 327 GLY A O 1
ATOM 2476 N N . LEU A 1 328 ? -7.004 -33.812 -10.891 1 97.88 328 LEU A N 1
ATOM 2477 C CA . LEU A 1 328 ? -6.496 -32.625 -10.242 1 97.88 328 LEU A CA 1
ATOM 2478 C C . LEU A 1 328 ? -7.539 -31.516 -10.266 1 97.88 328 LEU A C 1
ATOM 2480 O O . LEU A 1 328 ? -7.25 -30.391 -10.688 1 97.88 328 LEU A O 1
ATOM 2484 N N . GLY A 1 329 ? -8.703 -31.828 -9.664 1 96.5 329 GLY A N 1
ATOM 2485 C CA . GLY A 1 329 ? -9.852 -30.953 -9.828 1 96.5 329 GLY A CA 1
ATOM 2486 C C . GLY A 1 329 ? -9.898 -29.812 -8.828 1 96.5 329 GLY A C 1
ATOM 2487 O O . GLY A 1 329 ? -10.633 -28.844 -9.008 1 96.5 329 GLY A O 1
ATOM 2488 N N . ASP A 1 330 ? -9.172 -29.922 -7.781 1 97.62 330 ASP A N 1
ATOM 2489 C CA . ASP A 1 330 ? -9.109 -28.875 -6.758 1 97.62 330 ASP A CA 1
ATOM 2490 C C . ASP A 1 330 ? -7.898 -29.078 -5.848 1 97.62 330 ASP A C 1
ATOM 2492 O O . ASP A 1 330 ? -7.102 -29.984 -6.062 1 97.62 330 ASP A O 1
ATOM 2496 N N . VAL A 1 331 ? -7.699 -28.266 -4.855 1 98.38 331 VAL A N 1
ATOM 2497 C CA . VAL A 1 331 ? -6.488 -28.203 -4.047 1 98.38 331 VAL A CA 1
ATOM 2498 C C . VAL A 1 331 ? -6.406 -29.438 -3.15 1 98.38 331 VAL A C 1
ATOM 2500 O O . VAL A 1 331 ? -5.359 -29.719 -2.559 1 98.38 331 VAL A O 1
ATOM 2503 N N . SER A 1 332 ? -7.418 -30.234 -3.057 1 98 332 SER A N 1
ATOM 2504 C CA . SER A 1 332 ? -7.387 -31.453 -2.242 1 98 332 SER A CA 1
ATOM 2505 C C . SER A 1 332 ? -6.707 -32.594 -2.98 1 98 332 SER A C 1
ATOM 2507 O O . SER A 1 332 ? -6.406 -33.625 -2.387 1 98 332 SER A O 1
ATOM 2509 N N . THR A 1 333 ? -6.312 -32.438 -4.215 1 98.19 333 THR A N 1
ATOM 2510 C CA . THR A 1 333 ? -5.977 -33.562 -5.055 1 98.19 333 THR A CA 1
ATOM 2511 C C . THR A 1 333 ? -4.469 -33.688 -5.246 1 98.19 333 THR A C 1
ATOM 2513 O O . THR A 1 333 ? -3.988 -34.562 -5.965 1 98.19 333 THR A O 1
ATOM 2516 N N . TYR A 1 334 ? -3.654 -32.875 -4.57 1 98.56 334 TYR A N 1
ATOM 2517 C CA . TYR A 1 334 ? -2.201 -32.938 -4.672 1 98.56 334 TYR A CA 1
ATOM 2518 C C . TYR A 1 334 ? -1.697 -34.344 -4.309 1 98.56 334 TYR A C 1
ATOM 2520 O O . TYR A 1 334 ? -0.776 -34.844 -4.945 1 98.56 334 TYR A O 1
ATOM 2528 N N . PRO A 1 335 ? -2.316 -35.062 -3.34 1 98.44 335 PRO A N 1
ATOM 2529 C CA . PRO A 1 335 ? -1.857 -36.406 -3.012 1 98.44 335 PRO A CA 1
ATOM 2530 C C . PRO A 1 335 ? -1.938 -37.375 -4.199 1 98.44 335 PRO A C 1
ATOM 2532 O O . PRO A 1 335 ? -1.093 -38.25 -4.336 1 98.44 335 PRO A O 1
ATOM 2535 N N . ALA A 1 336 ? -2.932 -37.156 -5.031 1 98.25 336 ALA A N 1
ATOM 2536 C CA . ALA A 1 336 ? -3.062 -38 -6.207 1 98.25 336 ALA A CA 1
ATOM 2537 C C . ALA A 1 336 ? -1.883 -37.812 -7.156 1 98.25 336 ALA A C 1
ATOM 2539 O O . ALA A 1 336 ? -1.391 -38.781 -7.746 1 98.25 336 ALA A O 1
ATOM 2540 N N . LEU A 1 337 ? -1.406 -36.594 -7.348 1 98.62 337 LEU A N 1
ATOM 2541 C CA . LEU A 1 337 ? -0.244 -36.312 -8.18 1 98.62 337 LEU A CA 1
ATOM 2542 C C . LEU A 1 337 ? 1.015 -36.938 -7.594 1 98.62 337 LEU A C 1
ATOM 2544 O O . LEU A 1 337 ? 1.819 -37.531 -8.32 1 98.62 337 LEU A O 1
ATOM 2548 N N . LEU A 1 338 ? 1.173 -36.875 -6.273 1 98.69 338 LEU A N 1
ATOM 2549 C CA . LEU A 1 338 ? 2.342 -37.438 -5.602 1 98.69 338 LEU A CA 1
ATOM 2550 C C . LEU A 1 338 ? 2.346 -38.969 -5.691 1 98.69 338 LEU A C 1
ATOM 2552 O O . LEU A 1 338 ? 3.402 -39.562 -5.859 1 98.69 338 LEU A O 1
ATOM 2556 N N . ALA A 1 339 ? 1.152 -39.5 -5.59 1 98.25 339 ALA A N 1
ATOM 2557 C CA . ALA A 1 339 ? 1.038 -40.938 -5.742 1 98.25 339 ALA A CA 1
ATOM 2558 C C . ALA A 1 339 ? 1.472 -41.375 -7.141 1 98.25 339 ALA A C 1
ATOM 2560 O O . ALA A 1 339 ? 2.141 -42.406 -7.293 1 98.25 339 ALA A O 1
ATOM 2561 N N . GLU A 1 340 ? 1.066 -40.625 -8.125 1 98.31 340 GLU A N 1
ATOM 2562 C CA . GLU A 1 340 ? 1.471 -40.938 -9.5 1 98.31 340 GLU A CA 1
ATOM 2563 C C . GLU A 1 340 ? 2.988 -40.875 -9.648 1 98.31 340 GLU A C 1
ATOM 2565 O O . GLU A 1 340 ? 3.59 -41.75 -10.25 1 98.31 340 GLU A O 1
ATOM 2570 N N . LEU A 1 341 ? 3.619 -39.844 -9.125 1 98.69 341 LEU A N 1
ATOM 2571 C CA . LEU A 1 341 ? 5.066 -39.719 -9.211 1 98.69 341 LEU A CA 1
ATOM 2572 C C . LEU A 1 341 ? 5.773 -40.812 -8.422 1 98.69 341 LEU A C 1
ATOM 2574 O O . LEU A 1 341 ? 6.812 -41.312 -8.844 1 98.69 341 LEU A O 1
ATOM 2578 N N . ALA A 1 342 ? 5.195 -41.188 -7.27 1 98.12 342 ALA A N 1
ATOM 2579 C CA . ALA A 1 342 ? 5.738 -42.281 -6.48 1 98.12 342 ALA A CA 1
ATOM 2580 C C . ALA A 1 342 ? 5.715 -43.594 -7.277 1 98.12 342 ALA A C 1
ATOM 2582 O O . ALA A 1 342 ? 6.684 -44.344 -7.258 1 98.12 342 ALA A O 1
ATOM 2583 N N . ARG A 1 343 ? 4.621 -43.781 -7.945 1 97.44 343 ARG A N 1
ATOM 2584 C CA . ARG A 1 343 ? 4.488 -45 -8.781 1 97.44 343 ARG A CA 1
ATOM 2585 C C . ARG A 1 343 ? 5.535 -45 -9.891 1 97.44 343 ARG A C 1
ATOM 2587 O O . ARG A 1 343 ? 6.012 -46.062 -10.281 1 97.44 343 ARG A O 1
ATOM 2594 N N . ARG A 1 344 ? 5.922 -43.875 -10.242 1 98.06 344 ARG A N 1
ATOM 2595 C CA . ARG A 1 344 ? 6.895 -43.719 -11.32 1 98.06 344 ARG A CA 1
ATOM 2596 C C . ARG A 1 344 ? 8.32 -43.812 -10.781 1 98.06 344 ARG A C 1
ATOM 2598 O O . ARG A 1 344 ? 9.281 -43.656 -11.531 1 98.06 344 ARG A O 1
ATOM 2605 N N . GLY A 1 345 ? 8.477 -43.906 -9.508 1 97.94 345 GLY A N 1
ATOM 2606 C CA . GLY A 1 345 ? 9.789 -44.219 -8.969 1 97.94 345 GLY A CA 1
ATOM 2607 C C . GLY A 1 345 ? 10.414 -43.062 -8.211 1 97.94 345 GLY A C 1
ATOM 2608 O O . GLY A 1 345 ? 11.57 -43.156 -7.793 1 97.94 345 GLY A O 1
ATOM 2609 N N . TRP A 1 346 ? 9.711 -41.969 -7.961 1 98.5 346 TRP A N 1
ATOM 2610 C CA . TRP A 1 346 ? 10.258 -40.875 -7.191 1 98.5 346 TRP A CA 1
ATOM 2611 C C . TRP A 1 346 ? 10.461 -41.25 -5.734 1 98.5 346 TRP A C 1
ATOM 2613 O O . TRP A 1 346 ? 9.602 -41.906 -5.129 1 98.5 346 TRP A O 1
ATOM 2623 N N . SER A 1 347 ? 11.625 -40.906 -5.184 1 98.44 347 SER A N 1
ATOM 2624 C CA . SER A 1 347 ? 11.891 -41.125 -3.768 1 98.44 347 SER A CA 1
ATOM 2625 C C . SER A 1 347 ? 11.148 -40.125 -2.898 1 98.44 347 SER A C 1
ATOM 2627 O O . SER A 1 347 ? 10.68 -39.094 -3.393 1 98.44 347 SER A O 1
ATOM 2629 N N . ASP A 1 348 ? 11.039 -40.438 -1.614 1 98.19 348 ASP A N 1
ATOM 2630 C CA . ASP A 1 348 ? 10.438 -39.5 -0.677 1 98.19 348 ASP A CA 1
ATOM 2631 C C . ASP A 1 348 ? 11.219 -38.188 -0.628 1 98.19 348 ASP A C 1
ATOM 2633 O O . ASP A 1 348 ? 10.633 -37.125 -0.507 1 98.19 348 ASP A O 1
ATOM 2637 N N . ALA A 1 349 ? 12.531 -38.312 -0.713 1 98.62 349 ALA A N 1
ATOM 2638 C CA . ALA A 1 349 ? 13.383 -37.094 -0.708 1 98.62 349 ALA A CA 1
ATOM 2639 C C . ALA A 1 349 ? 13.094 -36.219 -1.922 1 98.62 349 ALA A C 1
ATOM 2641 O O . ALA A 1 349 ? 13.039 -35 -1.807 1 98.62 349 ALA A O 1
ATOM 2642 N N . ASP A 1 350 ? 12.953 -36.844 -3.068 1 98.81 350 ASP A N 1
ATOM 2643 C CA . ASP A 1 350 ? 12.68 -36.094 -4.293 1 98.81 350 ASP A CA 1
ATOM 2644 C C . ASP A 1 350 ? 11.281 -35.469 -4.25 1 98.81 350 ASP A C 1
ATOM 2646 O O . ASP A 1 350 ? 11.102 -34.344 -4.672 1 98.81 350 ASP A O 1
ATOM 2650 N N . LEU A 1 351 ? 10.32 -36.219 -3.768 1 98.88 351 LEU A N 1
ATOM 2651 C CA . LEU A 1 351 ? 8.969 -35.656 -3.639 1 98.88 351 LEU A CA 1
ATOM 2652 C C . LEU A 1 351 ? 8.945 -34.5 -2.668 1 98.88 351 LEU A C 1
ATOM 2654 O O . LEU A 1 351 ? 8.227 -33.531 -2.889 1 98.88 351 LEU A O 1
ATOM 2658 N N . ALA A 1 352 ? 9.758 -34.594 -1.593 1 98.88 352 ALA A N 1
ATOM 2659 C CA . ALA A 1 352 ? 9.828 -33.531 -0.616 1 98.88 352 ALA A CA 1
ATOM 2660 C C . ALA A 1 352 ? 10.438 -32.25 -1.235 1 98.88 352 ALA A C 1
ATOM 2662 O O . ALA A 1 352 ? 10.047 -31.141 -0.894 1 98.88 352 ALA A O 1
ATOM 2663 N N . LYS A 1 353 ? 11.422 -32.438 -2.098 1 98.94 353 LYS A N 1
ATOM 2664 C CA . LYS A 1 353 ? 11.969 -31.312 -2.84 1 98.94 353 LYS A CA 1
ATOM 2665 C C . LYS A 1 353 ? 10.898 -30.656 -3.701 1 98.94 353 LYS A C 1
ATOM 2667 O O . LYS A 1 353 ? 10.758 -29.438 -3.693 1 98.94 353 LYS A O 1
ATOM 2672 N N . LEU A 1 354 ? 10.133 -31.438 -4.352 1 98.94 354 LEU A N 1
ATOM 2673 C CA . LEU A 1 354 ? 9.07 -30.969 -5.238 1 98.94 354 LEU A CA 1
ATOM 2674 C C . LEU A 1 354 ? 8.016 -30.188 -4.457 1 98.94 354 LEU A C 1
ATOM 2676 O O . LEU A 1 354 ? 7.586 -29.125 -4.887 1 98.94 354 LEU A O 1
ATOM 2680 N N . THR A 1 355 ? 7.625 -30.719 -3.279 1 98.94 355 THR A N 1
ATOM 2681 C CA . THR A 1 355 ? 6.465 -30.172 -2.576 1 98.94 355 THR A CA 1
ATOM 2682 C C . THR A 1 355 ? 6.867 -28.984 -1.715 1 98.94 355 THR A C 1
ATOM 2684 O O . THR A 1 355 ? 6.059 -28.078 -1.477 1 98.94 355 THR A O 1
ATOM 2687 N N . TRP A 1 356 ? 8.102 -28.922 -1.208 1 98.88 356 TRP A N 1
ATOM 2688 C CA . TRP A 1 356 ? 8.375 -27.984 -0.123 1 98.88 356 TRP A CA 1
ATOM 2689 C C . TRP A 1 356 ? 9.758 -27.344 -0.288 1 98.88 356 TRP A C 1
ATOM 2691 O O . TRP A 1 356 ? 9.875 -26.125 -0.375 1 98.88 356 TRP A O 1
ATOM 2701 N N . HIS A 1 357 ? 10.773 -28.109 -0.435 1 98.88 357 HIS A N 1
ATOM 2702 C CA . HIS A 1 357 ? 12.133 -27.656 -0.185 1 98.88 357 HIS A CA 1
ATOM 2703 C C . HIS A 1 357 ? 12.625 -26.734 -1.3 1 98.88 357 HIS A C 1
ATOM 2705 O O . HIS A 1 357 ? 13.273 -25.719 -1.035 1 98.88 357 HIS A O 1
ATOM 2711 N N . ASN A 1 358 ? 12.383 -27.062 -2.541 1 98.94 358 ASN A N 1
ATOM 2712 C CA . ASN A 1 358 ? 12.906 -26.281 -3.652 1 98.94 358 ASN A CA 1
ATOM 2713 C C . ASN A 1 358 ? 12.352 -24.859 -3.637 1 98.94 358 ASN A C 1
ATOM 2715 O O . ASN A 1 358 ? 13.117 -23.891 -3.678 1 98.94 358 ASN A O 1
ATOM 2719 N N . ALA A 1 359 ? 11.008 -24.766 -3.559 1 98.94 359 ALA A N 1
ATOM 2720 C CA . ALA A 1 359 ? 10.383 -23.438 -3.57 1 98.94 359 ALA A CA 1
ATOM 2721 C C . ALA A 1 359 ? 10.812 -22.625 -2.355 1 98.94 359 ALA A C 1
ATOM 2723 O O . ALA A 1 359 ? 11.062 -21.422 -2.465 1 98.94 359 ALA A O 1
ATOM 2724 N N . LEU A 1 360 ? 10.891 -23.25 -1.225 1 98.94 360 LEU A N 1
ATOM 2725 C CA . LEU A 1 360 ? 11.305 -22.562 -0.003 1 98.94 360 LEU A CA 1
ATOM 2726 C C . LEU A 1 360 ? 12.742 -22.078 -0.106 1 98.94 360 LEU A C 1
ATOM 2728 O O . LEU A 1 360 ? 13.062 -20.969 0.327 1 98.94 360 LEU A O 1
ATOM 2732 N N . ARG A 1 361 ? 13.602 -22.922 -0.639 1 98.88 361 ARG A N 1
ATOM 2733 C CA . ARG A 1 361 ? 15 -22.547 -0.84 1 98.88 361 ARG A CA 1
ATOM 2734 C C . ARG A 1 361 ? 15.117 -21.312 -1.723 1 98.88 361 ARG A C 1
ATOM 2736 O O . ARG A 1 361 ? 15.867 -20.391 -1.408 1 98.88 361 ARG A O 1
ATOM 2743 N N . VAL A 1 362 ? 14.391 -21.297 -2.797 1 98.94 362 VAL A N 1
ATOM 2744 C CA . VAL A 1 362 ? 14.453 -20.172 -3.734 1 98.94 362 VAL A CA 1
ATOM 2745 C C . VAL A 1 362 ? 13.969 -18.906 -3.055 1 98.94 362 VAL A C 1
ATOM 2747 O O . VAL A 1 362 ? 14.547 -17.828 -3.246 1 98.94 362 VAL A O 1
ATOM 2750 N N . LEU A 1 363 ? 12.891 -19.016 -2.262 1 98.88 363 LEU A N 1
ATOM 2751 C CA . LEU A 1 363 ? 12.43 -17.875 -1.49 1 98.88 363 LEU A CA 1
ATOM 2752 C C . LEU A 1 363 ? 13.531 -17.375 -0.561 1 98.88 363 LEU A C 1
ATOM 2754 O O . LEU A 1 363 ? 13.836 -16.172 -0.536 1 98.88 363 LEU A O 1
ATOM 2758 N N . ARG A 1 364 ? 14.18 -18.266 0.142 1 98.81 364 ARG A N 1
ATOM 2759 C CA . ARG A 1 364 ? 15.227 -17.938 1.094 1 98.81 364 ARG A CA 1
ATOM 2760 C C . ARG A 1 364 ? 16.422 -17.297 0.388 1 98.81 364 ARG A C 1
ATOM 2762 O O . ARG A 1 364 ? 16.969 -16.297 0.864 1 98.81 364 ARG A O 1
ATOM 2769 N N . GLU A 1 365 ? 16.812 -17.875 -0.712 1 98.81 365 GLU A N 1
ATOM 2770 C CA . GLU A 1 365 ? 17.969 -17.375 -1.452 1 98.81 365 GLU A CA 1
ATOM 2771 C C . GLU A 1 365 ? 17.688 -16.016 -2.07 1 98.81 365 GLU A C 1
ATOM 2773 O O . GLU A 1 365 ? 18.578 -15.18 -2.176 1 98.81 365 GLU A O 1
ATOM 2778 N N . THR A 1 366 ? 16.469 -15.805 -2.494 1 98.81 366 THR A N 1
ATOM 2779 C CA . THR A 1 366 ? 16.094 -14.492 -3.016 1 98.81 366 THR A CA 1
ATOM 2780 C C . THR A 1 366 ? 16.141 -13.438 -1.915 1 98.81 366 THR A C 1
ATOM 2782 O O . THR A 1 366 ? 16.625 -12.32 -2.139 1 98.81 366 THR A O 1
ATOM 2785 N N . GLU A 1 367 ? 15.656 -13.789 -0.716 1 98.31 367 GLU A N 1
ATOM 2786 C CA . GLU A 1 367 ? 15.766 -12.898 0.433 1 98.31 367 GLU A CA 1
ATOM 2787 C C . GLU A 1 367 ? 17.219 -12.523 0.706 1 98.31 367 GLU A C 1
ATOM 2789 O O . GLU A 1 367 ? 17.516 -11.383 1.069 1 98.31 367 GLU A O 1
ATOM 2794 N N . ALA A 1 368 ? 18.062 -13.43 0.489 1 97.75 368 ALA A N 1
ATOM 2795 C CA . ALA A 1 368 ? 19.469 -13.273 0.845 1 97.75 368 ALA A CA 1
ATOM 2796 C C . ALA A 1 368 ? 20.172 -12.289 -0.094 1 97.75 368 ALA A C 1
ATOM 2798 O O . ALA A 1 368 ? 21.219 -11.734 0.244 1 97.75 368 ALA A O 1
ATOM 2799 N N . VAL A 1 369 ? 19.562 -12.094 -1.232 1 96.75 369 VAL A N 1
ATOM 2800 C CA . VAL A 1 369 ? 20.156 -11.195 -2.217 1 96.75 369 VAL A CA 1
ATOM 2801 C C . VAL A 1 369 ? 19.766 -9.758 -1.905 1 96.75 369 VAL A C 1
ATOM 2803 O O . VAL A 1 369 ? 20.359 -8.812 -2.434 1 96.75 369 VAL A O 1
ATOM 2806 N N . ALA A 1 370 ? 18.812 -9.578 -1.032 1 94.12 370 ALA A N 1
ATOM 2807 C CA . ALA A 1 370 ? 18.297 -8.242 -0.72 1 94.12 370 ALA A CA 1
ATOM 2808 C C . ALA A 1 370 ? 19.406 -7.355 -0.159 1 94.12 370 ALA A C 1
ATOM 2810 O O . ALA A 1 370 ? 20.281 -7.824 0.571 1 94.12 370 ALA A O 1
ATOM 2811 N N . GLY A 1 371 ? 19.406 -6.066 -0.528 1 87.31 371 GLY A N 1
ATOM 2812 C CA . GLY A 1 371 ? 20.391 -5.102 -0.042 1 87.31 371 GLY A CA 1
ATOM 2813 C C . GLY A 1 371 ? 19.953 -3.662 -0.257 1 87.31 371 GLY A C 1
ATOM 2814 O O . GLY A 1 371 ? 19.031 -3.393 -1.034 1 87.31 371 GLY A O 1
ATOM 2815 N N . MET B 1 1 ? 17.906 30.188 23 1 69.81 1 MET B N 1
ATOM 2816 C CA . MET B 1 1 ? 16.609 29.766 23.5 1 69.81 1 MET B CA 1
ATOM 2817 C C . MET B 1 1 ? 16.516 29.938 25.016 1 69.81 1 MET B C 1
ATOM 2819 O O . MET B 1 1 ? 17.5 29.688 25.719 1 69.81 1 MET B O 1
ATOM 2823 N N . ASP B 1 2 ? 15.469 30.609 25.422 1 85.25 2 ASP B N 1
ATOM 2824 C CA . ASP B 1 2 ? 15.164 30.734 26.844 1 85.25 2 ASP B CA 1
ATOM 2825 C C . ASP B 1 2 ? 15.25 29.391 27.547 1 85.25 2 ASP B C 1
ATOM 2827 O O . ASP B 1 2 ? 14.836 28.375 27 1 85.25 2 ASP B O 1
ATOM 2831 N N . GLU B 1 3 ? 16.031 29.281 28.609 1 92.44 3 GLU B N 1
ATOM 2832 C CA . GLU B 1 3 ? 16.25 28.062 29.375 1 92.44 3 GLU B CA 1
ATOM 2833 C C . GLU B 1 3 ? 14.93 27.391 29.734 1 92.44 3 GLU B C 1
ATOM 2835 O O . GLU B 1 3 ? 14.82 26.156 29.734 1 92.44 3 GLU B O 1
ATOM 2840 N N . ARG B 1 4 ? 13.961 28.172 30.016 1 96.44 4 ARG B N 1
ATOM 2841 C CA . ARG B 1 4 ? 12.641 27.656 30.344 1 96.44 4 ARG B CA 1
ATOM 2842 C C . ARG B 1 4 ? 12.062 26.859 29.172 1 96.44 4 ARG B C 1
ATOM 2844 O O . ARG B 1 4 ? 11.578 25.75 29.344 1 96.44 4 ARG B O 1
ATOM 2851 N N . ILE B 1 5 ? 12.18 27.406 28.031 1 97.62 5 ILE B N 1
ATOM 2852 C CA . ILE B 1 5 ? 11.633 26.781 26.828 1 97.62 5 ILE B CA 1
ATOM 2853 C C . ILE B 1 5 ? 12.438 25.531 26.484 1 97.62 5 ILE B C 1
ATOM 2855 O O . ILE B 1 5 ? 11.875 24.516 26.062 1 97.62 5 ILE B O 1
ATOM 2859 N N . ARG B 1 6 ? 13.727 25.562 26.688 1 96.56 6 ARG B N 1
ATOM 2860 C CA . ARG B 1 6 ? 14.586 24.406 26.422 1 96.56 6 ARG B CA 1
ATOM 2861 C C . ARG B 1 6 ? 14.188 23.234 27.312 1 96.56 6 ARG B C 1
ATOM 2863 O O . ARG B 1 6 ? 14.078 22.109 26.828 1 96.56 6 ARG B O 1
ATOM 2870 N N . ARG B 1 7 ? 13.984 23.531 28.562 1 96.81 7 ARG B N 1
ATOM 2871 C CA . ARG B 1 7 ? 13.594 22.484 29.5 1 96.81 7 ARG B CA 1
ATOM 2872 C C . ARG B 1 7 ? 12.219 21.922 29.141 1 96.81 7 ARG B C 1
ATOM 2874 O O . ARG B 1 7 ? 12 20.703 29.234 1 96.81 7 ARG B O 1
ATOM 2881 N N . LEU B 1 8 ? 11.32 22.797 28.781 1 97.69 8 LEU B N 1
ATOM 2882 C CA . LEU B 1 8 ? 9.977 22.391 28.391 1 97.69 8 LEU B CA 1
ATOM 2883 C C . LEU B 1 8 ? 10.031 21.438 27.203 1 97.69 8 LEU B C 1
ATOM 2885 O O . LEU B 1 8 ? 9.398 20.375 27.219 1 97.69 8 LEU B O 1
ATOM 2889 N N . LEU B 1 9 ? 10.867 21.797 26.203 1 98 9 LEU B N 1
ATOM 2890 C CA . LEU B 1 9 ? 10.922 21.031 24.969 1 98 9 LEU B CA 1
ATOM 2891 C C . LEU B 1 9 ? 11.648 19.703 25.172 1 98 9 LEU B C 1
ATOM 2893 O O . LEU B 1 9 ? 11.398 18.734 24.453 1 98 9 LEU B O 1
ATOM 2897 N N . ALA B 1 10 ? 12.523 19.641 26.188 1 96.75 10 ALA B N 1
ATOM 2898 C CA . ALA B 1 10 ? 13.164 18.375 26.547 1 96.75 10 ALA B CA 1
ATOM 2899 C C . ALA B 1 10 ? 12.148 17.406 27.125 1 96.75 10 ALA B C 1
ATOM 2901 O O . ALA B 1 10 ? 12.242 16.188 26.891 1 96.75 10 ALA B O 1
ATOM 2902 N N . ALA B 1 11 ? 11.172 17.938 27.781 1 97.12 11 ALA B N 1
ATOM 2903 C CA . ALA B 1 11 ? 10.172 17.109 28.453 1 97.12 11 ALA B CA 1
ATOM 2904 C C . ALA B 1 11 ? 8.977 16.844 27.547 1 97.12 11 ALA B C 1
ATOM 2906 O O . ALA B 1 11 ? 8.383 15.766 27.594 1 97.12 11 ALA B O 1
ATOM 2907 N N . ALA B 1 12 ? 8.594 17.828 26.781 1 98.5 12 ALA B N 1
ATOM 2908 C CA . ALA B 1 12 ? 7.422 17.766 25.906 1 98.5 12 ALA B CA 1
ATOM 2909 C C . ALA B 1 12 ? 7.727 18.406 24.547 1 98.5 12 ALA B C 1
ATOM 2911 O O . ALA B 1 12 ? 7.305 19.531 24.266 1 98.5 12 ALA B O 1
ATOM 2912 N N . PRO B 1 13 ? 8.375 17.609 23.703 1 98.81 13 PRO B N 1
ATOM 2913 C CA . PRO B 1 13 ? 8.734 18.156 22.391 1 98.81 13 PRO B CA 1
ATOM 2914 C C . PRO B 1 13 ? 7.52 18.438 21.516 1 98.81 13 PRO B C 1
ATOM 2916 O O . PRO B 1 13 ? 6.398 18.047 21.859 1 98.81 13 PRO B O 1
ATOM 2919 N N . VAL B 1 14 ? 7.723 19.094 20.438 1 98.94 14 VAL B N 1
ATOM 2920 C CA . VAL B 1 14 ? 6.648 19.516 19.531 1 98.94 14 VAL B CA 1
ATOM 2921 C C . VAL B 1 14 ? 6.191 18.328 18.688 1 98.94 14 VAL B C 1
ATOM 2923 O O . VAL B 1 14 ? 7.016 17.609 18.109 1 98.94 14 VAL B O 1
ATOM 2926 N N . ILE B 1 15 ? 4.914 18.047 18.688 1 98.94 15 ILE B N 1
ATOM 2927 C CA . ILE B 1 15 ? 4.277 17.297 17.609 1 98.94 15 ILE B CA 1
ATOM 2928 C C . ILE B 1 15 ? 3.693 18.25 16.578 1 98.94 15 ILE B C 1
ATOM 2930 O O . ILE B 1 15 ? 2.787 19.031 16.891 1 98.94 15 ILE B O 1
ATOM 2934 N N . ASP B 1 16 ? 4.246 18.25 15.406 1 98.88 16 ASP B N 1
ATOM 2935 C CA . ASP B 1 16 ? 3.723 19.047 14.305 1 98.88 16 ASP B CA 1
ATOM 2936 C C . ASP B 1 16 ? 2.766 18.234 13.438 1 98.88 16 ASP B C 1
ATOM 2938 O O . ASP B 1 16 ? 3.168 17.25 12.812 1 98.88 16 ASP B O 1
ATOM 2942 N N . GLY B 1 17 ? 1.569 18.734 13.242 1 98.88 17 GLY B N 1
ATOM 2943 C CA . GLY B 1 17 ? 0.485 17.969 12.648 1 98.88 17 GLY B CA 1
ATOM 2944 C C . GLY B 1 17 ? 0.55 17.922 11.133 1 98.88 17 GLY B C 1
ATOM 2945 O O . GLY B 1 17 ? -0.141 17.109 10.5 1 98.88 17 GLY B O 1
ATOM 2946 N N . HIS B 1 18 ? 1.407 18.734 10.516 1 98.88 18 HIS B N 1
ATOM 2947 C CA . HIS B 1 18 ? 1.36 18.766 9.055 1 98.88 18 HIS B CA 1
ATOM 2948 C C . HIS B 1 18 ? 2.621 19.391 8.477 1 98.88 18 HIS B C 1
ATOM 2950 O O . HIS B 1 18 ? 2.975 20.516 8.82 1 98.88 18 HIS B O 1
ATOM 2956 N N . ASN B 1 19 ? 3.299 18.688 7.625 1 98.75 19 ASN B N 1
ATOM 2957 C CA . ASN B 1 19 ? 4.508 19.141 6.941 1 98.75 19 ASN B CA 1
ATOM 2958 C C . ASN B 1 19 ? 4.594 18.562 5.527 1 98.75 19 ASN B C 1
ATOM 2960 O O . ASN B 1 19 ? 4.492 17.359 5.336 1 98.75 19 ASN B O 1
ATOM 2964 N N . ASP B 1 20 ? 4.828 19.391 4.543 1 97.44 20 ASP B N 1
ATOM 2965 C CA . ASP B 1 20 ? 4.723 19 3.137 1 97.44 20 ASP B CA 1
ATOM 2966 C C . ASP B 1 20 ? 6.102 18.734 2.535 1 97.44 20 ASP B C 1
ATOM 2968 O O . ASP B 1 20 ? 6.27 18.781 1.315 1 97.44 20 ASP B O 1
ATOM 2972 N N . LEU B 1 21 ? 7.078 18.453 3.299 1 96.38 21 LEU B N 1
ATOM 2973 C CA . LEU B 1 21 ? 8.43 18.219 2.809 1 96.38 21 LEU B CA 1
ATOM 2974 C C . LEU B 1 21 ? 8.438 17.172 1.695 1 96.38 21 LEU B C 1
ATOM 2976 O O . LEU B 1 21 ? 9.109 17.359 0.673 1 96.38 21 LEU B O 1
ATOM 2980 N N . PRO B 1 22 ? 7.695 16.062 1.778 1 95.69 22 PRO B N 1
ATOM 2981 C CA . PRO B 1 22 ? 7.762 15.062 0.714 1 95.69 22 PRO B CA 1
ATOM 2982 C C . PRO B 1 22 ? 7.398 15.633 -0.656 1 95.69 22 PRO B C 1
ATOM 2984 O O . PRO B 1 22 ? 8.102 15.375 -1.64 1 95.69 22 PRO B O 1
ATOM 2987 N N . TRP B 1 23 ? 6.371 16.391 -0.737 1 94.38 23 TRP B N 1
ATOM 2988 C CA . TRP B 1 23 ? 5.988 16.969 -2.023 1 94.38 23 TRP B CA 1
ATOM 2989 C C . TRP B 1 23 ? 7.016 18 -2.486 1 94.38 23 TRP B C 1
ATOM 2991 O O . TRP B 1 23 ? 7.328 18.078 -3.676 1 94.38 23 TRP B O 1
ATOM 3001 N N . ALA B 1 24 ? 7.492 18.812 -1.556 1 92.25 24 ALA B N 1
ATOM 3002 C CA . ALA B 1 24 ? 8.508 19.797 -1.892 1 92.25 24 ALA B CA 1
ATOM 3003 C C . ALA B 1 24 ? 9.742 19.141 -2.506 1 92.25 24 ALA B C 1
ATOM 3005 O O . ALA B 1 24 ? 10.305 19.641 -3.482 1 92.25 24 ALA B O 1
ATOM 3006 N N . LEU B 1 25 ? 10.109 18 -1.941 1 90.44 25 LEU B N 1
ATOM 3007 C CA . LEU B 1 25 ? 11.25 17.266 -2.463 1 90.44 25 LEU B CA 1
ATOM 3008 C C . LEU B 1 25 ? 10.961 16.734 -3.861 1 90.44 25 LEU B C 1
ATOM 3010 O O . LEU B 1 25 ? 11.812 16.797 -4.75 1 90.44 25 LEU B O 1
ATOM 3014 N N . ARG B 1 26 ? 9.805 16.203 -4.039 1 88.56 26 ARG B N 1
ATOM 3015 C CA . ARG B 1 26 ? 9.406 15.672 -5.344 1 88.56 26 ARG B CA 1
ATOM 3016 C C . ARG B 1 26 ? 9.438 16.766 -6.406 1 88.56 26 ARG B C 1
ATOM 3018 O O . ARG B 1 26 ? 9.992 16.562 -7.492 1 88.56 26 ARG B O 1
ATOM 3025 N N . ARG B 1 27 ? 8.914 17.891 -6.125 1 83.5 27 ARG B N 1
ATOM 3026 C CA . ARG B 1 27 ? 8.812 19 -7.066 1 83.5 27 ARG B CA 1
ATOM 3027 C C . ARG B 1 27 ? 10.188 19.5 -7.469 1 83.5 27 ARG B C 1
ATOM 3029 O O . ARG B 1 27 ? 10.391 19.938 -8.609 1 83.5 27 ARG B O 1
ATOM 3036 N N . ARG B 1 28 ? 11.055 19.391 -6.598 1 76.94 28 ARG B N 1
ATOM 3037 C CA . ARG B 1 28 ? 12.398 19.906 -6.824 1 76.94 28 ARG B CA 1
ATOM 3038 C C . ARG B 1 28 ? 13.305 18.828 -7.414 1 76.94 28 ARG B C 1
ATOM 3040 O O . ARG B 1 28 ? 14.508 19.062 -7.598 1 76.94 28 ARG B O 1
ATOM 3047 N N . ARG B 1 29 ? 12.688 17.609 -7.715 1 71.12 29 ARG B N 1
ATOM 3048 C CA . ARG B 1 29 ? 13.422 16.469 -8.25 1 71.12 29 ARG B CA 1
ATOM 3049 C C . ARG B 1 29 ? 14.609 16.109 -7.355 1 71.12 29 ARG B C 1
ATOM 3051 O O . ARG B 1 29 ? 15.711 15.867 -7.852 1 71.12 29 ARG B O 1
ATOM 3058 N N . ARG B 1 30 ? 14.328 16.234 -6.176 1 68 30 ARG B N 1
ATOM 3059 C CA . ARG B 1 30 ? 15.398 16.016 -5.207 1 68 30 ARG B CA 1
ATOM 3060 C C . ARG B 1 30 ? 15.141 14.773 -4.375 1 68 30 ARG B C 1
ATOM 3062 O O . ARG B 1 30 ? 15.727 14.602 -3.303 1 68 30 ARG B O 1
ATOM 3069 N N . THR B 1 31 ? 14.367 13.938 -4.875 1 74.94 31 THR B N 1
ATOM 3070 C CA . THR B 1 31 ? 13.961 12.781 -4.086 1 74.94 31 THR B CA 1
ATOM 3071 C C . THR B 1 31 ? 15.133 11.805 -3.914 1 74.94 31 THR B C 1
ATOM 3073 O O . THR B 1 31 ? 15.195 11.07 -2.93 1 74.94 31 THR B O 1
ATOM 3076 N N . ASP B 1 32 ? 16.047 11.875 -4.789 1 70.44 32 ASP B N 1
ATOM 3077 C CA . ASP B 1 32 ? 17.203 10.984 -4.691 1 70.44 32 ASP B CA 1
ATOM 3078 C C . ASP B 1 32 ? 18.5 11.773 -4.777 1 70.44 32 ASP B C 1
ATOM 3080 O O . ASP B 1 32 ? 19.5 11.281 -5.316 1 70.44 32 ASP B O 1
ATOM 3084 N N . ASP B 1 33 ? 18.375 13 -4.195 1 73.12 33 ASP B N 1
ATOM 3085 C CA . ASP B 1 33 ? 19.531 13.891 -4.211 1 73.12 33 ASP B CA 1
ATOM 3086 C C . ASP B 1 33 ? 20.453 13.609 -3.031 1 73.12 33 ASP B C 1
ATOM 3088 O O . ASP B 1 33 ? 20.031 13.656 -1.875 1 73.12 33 ASP B O 1
ATOM 3092 N N . PRO B 1 34 ? 21.656 13.344 -3.326 1 70.62 34 PRO B N 1
ATOM 3093 C CA . PRO B 1 34 ? 22.594 13.016 -2.26 1 70.62 34 PRO B CA 1
ATOM 3094 C C . PRO B 1 34 ? 22.688 14.109 -1.199 1 70.62 34 PRO B C 1
ATOM 3096 O O . PRO B 1 34 ? 22.953 13.82 -0.029 1 70.62 34 PRO B O 1
ATOM 3099 N N . ALA B 1 35 ? 22.578 15.297 -1.626 1 66.31 35 ALA B N 1
ATOM 3100 C CA . ALA B 1 35 ? 22.625 16.391 -0.662 1 66.31 35 ALA B CA 1
ATOM 3101 C C . ALA B 1 35 ? 21.453 16.312 0.324 1 66.31 35 ALA B C 1
ATOM 3103 O O . ALA B 1 35 ? 21.625 16.547 1.521 1 66.31 35 ALA B O 1
ATOM 3104 N N . VAL B 1 36 ? 20.391 15.883 -0.219 1 72.12 36 VAL B N 1
ATOM 3105 C CA . VAL B 1 36 ? 19.188 15.703 0.597 1 72.12 36 VAL B CA 1
ATOM 3106 C C . VAL B 1 36 ? 19.344 14.461 1.472 1 72.12 36 VAL B C 1
ATOM 3108 O O . VAL B 1 36 ? 18.875 14.43 2.609 1 72.12 36 VAL B O 1
ATOM 3111 N N . ASP B 1 37 ? 20.234 13.695 0.984 1 76.69 37 ASP B N 1
ATOM 3112 C CA . ASP B 1 37 ? 20.422 12.414 1.669 1 76.69 37 ASP B CA 1
ATOM 3113 C C . ASP B 1 37 ? 21.281 12.586 2.926 1 76.69 37 ASP B C 1
ATOM 3115 O O . ASP B 1 37 ? 21.25 11.742 3.82 1 76.69 37 ASP B O 1
ATOM 3119 N N . ARG B 1 38 ? 21.875 13.672 2.99 1 80.88 38 ARG B N 1
ATOM 3120 C CA . ARG B 1 38 ? 22.766 13.852 4.129 1 80.88 38 ARG B CA 1
ATOM 3121 C C . ARG B 1 38 ? 21.984 14.305 5.367 1 80.88 38 ARG B C 1
ATOM 3123 O O . ARG B 1 38 ? 22.141 13.727 6.445 1 80.88 38 ARG B O 1
ATOM 3130 N N . ASP B 1 39 ? 21.203 15.328 5.184 1 88.62 39 ASP B N 1
ATOM 3131 C CA . ASP B 1 39 ? 20.516 15.836 6.363 1 88.62 39 ASP B CA 1
ATOM 3132 C C . ASP B 1 39 ? 19.172 16.453 5.988 1 88.62 39 ASP B C 1
ATOM 3134 O O . ASP B 1 39 ? 18.672 17.344 6.691 1 88.62 39 ASP B O 1
ATOM 3138 N N . MET B 1 40 ? 18.734 16.125 4.836 1 88.38 40 MET B N 1
ATOM 3139 C CA . MET B 1 40 ? 17.438 16.547 4.309 1 88.38 40 MET B CA 1
ATOM 3140 C C . MET B 1 40 ? 17.453 18.047 3.992 1 88.38 40 MET B C 1
ATOM 3142 O O . MET B 1 40 ? 16.391 18.656 3.857 1 88.38 40 MET B O 1
ATOM 3146 N N . SER B 1 41 ? 18.594 18.656 3.934 1 87.81 41 SER B N 1
ATOM 3147 C CA . SER B 1 41 ? 18.688 20.094 3.701 1 87.81 41 SER B CA 1
ATOM 3148 C C . SER B 1 41 ? 18.75 20.406 2.211 1 87.81 41 SER B C 1
ATOM 3150 O O . SER B 1 41 ? 19.344 19.656 1.438 1 87.81 41 SER B O 1
ATOM 3152 N N . ALA B 1 42 ? 18.016 21.469 1.836 1 84.88 42 ALA B N 1
ATOM 3153 C CA . ALA B 1 42 ? 18.109 22.062 0.504 1 84.88 42 ALA B CA 1
ATOM 3154 C C . ALA B 1 42 ? 17.625 23.516 0.509 1 84.88 42 ALA B C 1
ATOM 3156 O O . ALA B 1 42 ? 16.875 23.922 1.396 1 84.88 42 ALA B O 1
ATOM 3157 N N . ASP B 1 43 ? 18.109 24.203 -0.51 1 83.88 43 ASP B N 1
ATOM 3158 C CA . ASP B 1 43 ? 17.703 25.609 -0.612 1 83.88 43 ASP B CA 1
ATOM 3159 C C . ASP B 1 43 ? 16.188 25.734 -0.749 1 83.88 43 ASP B C 1
ATOM 3161 O O . ASP B 1 43 ? 15.562 25 -1.51 1 83.88 43 ASP B O 1
ATOM 3165 N N . GLY B 1 44 ? 15.672 26.594 0.099 1 86.38 44 GLY B N 1
ATOM 3166 C CA . GLY B 1 44 ? 14.266 26.922 -0.042 1 86.38 44 GLY B CA 1
ATOM 3167 C C . GLY B 1 44 ? 13.359 26.047 0.8 1 86.38 44 GLY B C 1
ATOM 3168 O O . GLY B 1 44 ? 12.164 26.312 0.925 1 86.38 44 GLY B O 1
ATOM 3169 N N . LEU B 1 45 ? 13.906 25.047 1.42 1 92.56 45 LEU B N 1
ATOM 3170 C CA . LEU B 1 45 ? 13.102 24.172 2.275 1 92.56 45 LEU B CA 1
ATOM 3171 C C . LEU B 1 45 ? 12.984 24.75 3.682 1 92.56 45 LEU B C 1
ATOM 3173 O O . LEU B 1 45 ? 13.906 25.422 4.156 1 92.56 45 LEU B O 1
ATOM 3177 N N . HIS B 1 46 ? 11.867 24.484 4.285 1 96.94 46 HIS B N 1
ATOM 3178 C CA . HIS B 1 46 ? 11.633 24.922 5.656 1 96.94 46 HIS B CA 1
ATOM 3179 C C . HIS B 1 46 ? 12.156 23.891 6.66 1 96.94 46 HIS B C 1
ATOM 3181 O O . HIS B 1 46 ? 12.25 24.188 7.855 1 96.94 46 HIS B O 1
ATOM 3187 N N . THR B 1 47 ? 12.43 22.672 6.18 1 97.31 47 THR B N 1
ATOM 3188 C CA . THR B 1 47 ? 12.648 21.531 7.062 1 97.31 47 THR B CA 1
ATOM 3189 C C . THR B 1 47 ? 13.953 20.828 6.711 1 97.31 47 THR B C 1
ATOM 3191 O O . THR B 1 47 ? 14.258 20.609 5.535 1 97.31 47 THR B O 1
ATOM 3194 N N . ASP B 1 48 ? 14.773 20.547 7.648 1 96.25 48 ASP B N 1
ATOM 3195 C CA . ASP B 1 48 ? 15.891 19.609 7.602 1 96.25 48 ASP B CA 1
ATOM 3196 C C . ASP B 1 48 ? 16.188 19.031 8.984 1 96.25 48 ASP B C 1
ATOM 3198 O O . ASP B 1 48 ? 15.531 19.391 9.961 1 96.25 48 ASP B O 1
ATOM 3202 N N . LEU B 1 49 ? 17.094 18.141 9.133 1 97 49 LEU B N 1
ATOM 3203 C CA . LEU B 1 49 ? 17.312 17.422 10.383 1 97 49 LEU B CA 1
ATOM 3204 C C . LEU B 1 49 ? 17.875 18.359 11.453 1 97 49 LEU B C 1
ATOM 3206 O O . LEU B 1 49 ? 17.375 18.375 12.578 1 97 49 LEU B O 1
ATOM 3210 N N . PRO B 1 50 ? 18.844 19.219 11.141 1 96.62 50 PRO B N 1
ATOM 3211 C CA . PRO B 1 50 ? 19.344 20.141 12.172 1 96.62 50 PRO B CA 1
ATOM 3212 C C . PRO B 1 50 ? 18.266 21.094 12.68 1 96.62 50 PRO B C 1
ATOM 3214 O O . PRO B 1 50 ? 18.203 21.359 13.883 1 96.62 50 PRO B O 1
ATOM 3217 N N . ARG B 1 51 ? 17.438 21.562 11.812 1 97.94 51 ARG B N 1
ATOM 3218 C CA . ARG B 1 51 ? 16.406 22.516 12.227 1 97.94 51 ARG B CA 1
ATOM 3219 C C . ARG B 1 51 ? 15.297 21.828 13 1 97.94 51 ARG B C 1
ATOM 3221 O O . ARG B 1 51 ? 14.711 22.406 13.914 1 97.94 51 ARG B O 1
ATOM 3228 N N . LEU B 1 52 ? 14.953 20.594 12.664 1 98.19 52 LEU B N 1
ATOM 3229 C CA . LEU B 1 52 ? 14.016 19.828 13.477 1 98.19 52 LEU B CA 1
ATOM 3230 C C . LEU B 1 52 ? 14.508 19.719 14.914 1 98.19 52 LEU B C 1
ATOM 3232 O O . LEU B 1 52 ? 13.742 19.922 15.859 1 98.19 52 LEU B O 1
ATOM 3236 N N . ARG B 1 53 ? 15.781 19.484 15.055 1 96.81 53 ARG B N 1
ATOM 3237 C CA . ARG B 1 53 ? 16.375 19.344 16.375 1 96.81 53 ARG B CA 1
ATOM 3238 C C . ARG B 1 53 ? 16.359 20.688 17.125 1 96.81 53 ARG B C 1
ATOM 3240 O O . ARG B 1 53 ? 15.977 20.734 18.281 1 96.81 53 ARG B O 1
ATOM 3247 N N . SER B 1 54 ? 16.734 21.672 16.422 1 97.06 54 SER B N 1
ATOM 3248 C CA . SER B 1 54 ? 16.797 23 17.031 1 97.06 54 SER B CA 1
ATOM 3249 C C . SER B 1 54 ? 15.398 23.484 17.406 1 97.06 54 SER B C 1
ATOM 3251 O O . SER B 1 54 ? 15.242 24.234 18.375 1 97.06 54 SER B O 1
ATOM 3253 N N . GLY B 1 55 ? 14.406 23.016 16.672 1 98.25 55 GLY B N 1
ATOM 3254 C CA . GLY B 1 55 ? 13.031 23.422 16.922 1 98.25 55 GLY B CA 1
ATOM 3255 C C . GLY B 1 55 ? 12.352 22.625 18 1 98.25 55 GLY B C 1
ATOM 3256 O O . GLY B 1 55 ? 11.234 22.938 18.422 1 98.25 55 GLY B O 1
ATOM 3257 N N . GLY B 1 56 ? 13.023 21.625 18.469 1 98.31 56 GLY B N 1
ATOM 3258 C CA . GLY B 1 56 ? 12.461 20.781 19.5 1 98.31 56 GLY B CA 1
ATOM 3259 C C . GLY B 1 56 ? 11.328 19.906 19 1 98.31 56 GLY B C 1
ATOM 3260 O O . GLY B 1 56 ? 10.359 19.656 19.734 1 98.31 56 GLY B O 1
ATOM 3261 N N . VAL B 1 57 ? 11.414 19.438 17.781 1 98.81 57 VAL B N 1
ATOM 3262 C CA . VAL B 1 57 ? 10.375 18.594 17.219 1 98.81 57 VAL B CA 1
ATOM 3263 C C . VAL B 1 57 ? 10.602 17.141 17.641 1 98.81 57 VAL B C 1
ATOM 3265 O O . VAL B 1 57 ? 11.688 16.594 17.422 1 98.81 57 VAL B O 1
ATOM 3268 N N . GLY B 1 58 ? 9.625 16.594 18.266 1 98.88 58 GLY B N 1
ATOM 3269 C CA . GLY B 1 58 ? 9.711 15.195 18.688 1 98.88 58 GLY B CA 1
ATOM 3270 C C . GLY B 1 58 ? 8.93 14.258 17.797 1 98.88 58 GLY B C 1
ATOM 3271 O O . GLY B 1 58 ? 9.203 13.055 17.766 1 98.88 58 GLY B O 1
ATOM 3272 N N . ALA B 1 59 ? 7.945 14.789 17.125 1 98.94 59 ALA B N 1
ATOM 3273 C CA . ALA B 1 59 ? 7.148 14.016 16.172 1 98.94 59 ALA B CA 1
ATOM 3274 C C . ALA B 1 59 ? 6.645 14.898 15.031 1 98.94 59 ALA B C 1
ATOM 3276 O O . ALA B 1 59 ? 6.312 16.062 15.242 1 98.94 59 ALA B O 1
ATOM 3277 N N . GLN B 1 60 ? 6.645 14.367 13.836 1 98.88 60 GLN B N 1
ATOM 3278 C CA . GLN B 1 60 ? 6.219 15.078 12.641 1 98.88 60 GLN B CA 1
ATOM 3279 C C . GLN B 1 60 ? 5.289 14.219 11.789 1 98.88 60 GLN B C 1
ATOM 3281 O O . GLN B 1 60 ? 5.641 13.094 11.422 1 98.88 60 GLN B O 1
ATOM 3286 N N . TYR B 1 61 ? 4.047 14.727 11.562 1 98.88 61 TYR B N 1
ATOM 3287 C CA . TYR B 1 61 ? 3.242 14.133 10.5 1 98.88 61 TYR B CA 1
ATOM 3288 C C . TYR B 1 61 ? 3.713 14.609 9.133 1 98.88 61 TYR B C 1
ATOM 3290 O O . TYR B 1 61 ? 3.557 15.789 8.789 1 98.88 61 TYR B O 1
ATOM 3298 N N . TRP B 1 62 ? 4.34 13.727 8.391 1 98.81 62 TRP B N 1
ATOM 3299 C CA . TRP B 1 62 ? 4.688 14.008 7 1 98.81 62 TRP B CA 1
ATOM 3300 C C . TRP B 1 62 ? 3.471 13.852 6.094 1 98.81 62 TRP B C 1
ATOM 3302 O O . TRP B 1 62 ? 2.889 12.766 6.008 1 98.81 62 TRP B O 1
ATOM 3312 N N . SER B 1 63 ? 3.121 14.945 5.418 1 98.75 63 SER B N 1
ATOM 3313 C CA . SER B 1 63 ? 2 14.891 4.48 1 98.75 63 SER B CA 1
ATOM 3314 C C . SER B 1 63 ? 2.398 14.203 3.182 1 98.75 63 SER B C 1
ATOM 3316 O O . SER B 1 63 ? 3.363 14.609 2.527 1 98.75 63 SER B O 1
ATOM 3318 N N . VAL B 1 64 ? 1.675 13.156 2.861 1 98.62 64 VAL B N 1
ATOM 3319 C CA . VAL B 1 64 ? 1.843 12.555 1.541 1 98.62 64 VAL B CA 1
ATOM 3320 C C . VAL B 1 64 ? 0.822 13.148 0.572 1 98.62 64 VAL B C 1
ATOM 3322 O O . VAL B 1 64 ? 0.067 12.414 -0.069 1 98.62 64 VAL B O 1
ATOM 3325 N N . TYR B 1 65 ? 0.977 14.438 0.442 1 96.38 65 TYR B N 1
ATOM 3326 C CA . TYR B 1 65 ? 0.109 15.273 -0.379 1 96.38 65 TYR B CA 1
ATOM 3327 C C . TYR B 1 65 ? 0.273 14.945 -1.857 1 96.38 65 TYR B C 1
ATOM 3329 O O . TYR B 1 65 ? 1.387 14.688 -2.324 1 96.38 65 TYR B O 1
ATOM 3337 N N . VAL B 1 66 ? -0.879 14.875 -2.504 1 95.44 66 VAL B N 1
ATOM 3338 C CA . VAL B 1 66 ? -0.95 14.859 -3.961 1 95.44 66 VAL B CA 1
ATOM 3339 C C . VAL B 1 66 ? -2.016 15.844 -4.438 1 95.44 66 VAL B C 1
ATOM 3341 O O . VAL B 1 66 ? -3.064 15.984 -3.807 1 95.44 66 VAL B O 1
ATOM 3344 N N . PRO B 1 67 ? -1.748 16.562 -5.5 1 92 67 PRO B N 1
ATOM 3345 C CA . PRO B 1 67 ? -2.729 17.547 -5.969 1 92 67 PRO B CA 1
ATOM 3346 C C . PRO B 1 67 ? -4.113 16.953 -6.176 1 92 67 PRO B C 1
ATOM 3348 O O . PRO B 1 67 ? -4.238 15.844 -6.707 1 92 67 PRO B O 1
ATOM 3351 N N . SER B 1 68 ? -5.078 17.656 -5.789 1 89.12 68 SER B N 1
ATOM 3352 C CA . SER B 1 68 ? -6.438 17.125 -5.82 1 89.12 68 SER B CA 1
ATOM 3353 C C . SER B 1 68 ? -6.984 17.094 -7.242 1 89.12 68 SER B C 1
ATOM 3355 O O . SER B 1 68 ? -8.008 16.469 -7.504 1 89.12 68 SER B O 1
ATOM 3357 N N . HIS B 1 69 ? -6.297 17.75 -8.133 1 84.25 69 HIS B N 1
ATOM 3358 C CA . HIS B 1 69 ? -6.762 17.703 -9.516 1 84.25 69 HIS B CA 1
ATOM 3359 C C . HIS B 1 69 ? -6.316 16.406 -10.203 1 84.25 69 HIS B C 1
ATOM 3361 O O . HIS B 1 69 ? -6.785 16.094 -11.297 1 84.25 69 HIS B O 1
ATOM 3367 N N . LEU B 1 70 ? -5.27 15.773 -9.578 1 82.56 70 LEU B N 1
ATOM 3368 C CA . LEU B 1 70 ? -4.969 14.43 -10.078 1 82.56 70 LEU B CA 1
ATOM 3369 C C . LEU B 1 70 ? -6.152 13.492 -9.867 1 82.56 70 LEU B C 1
ATOM 3371 O O . LEU B 1 70 ? -6.707 13.43 -8.766 1 82.56 70 LEU B O 1
ATOM 3375 N N . ASN B 1 71 ? -6.863 13.195 -10.945 1 70.75 71 ASN B N 1
ATOM 3376 C CA . ASN B 1 71 ? -8.125 12.484 -10.727 1 70.75 71 ASN B CA 1
ATOM 3377 C C . ASN B 1 71 ? -7.949 10.977 -10.852 1 70.75 71 ASN B C 1
ATOM 3379 O O . ASN B 1 71 ? -7.137 10.5 -11.648 1 70.75 71 ASN B O 1
ATOM 3383 N N . GLY B 1 72 ? -8.695 10.367 -9.805 1 84.19 72 GLY B N 1
ATOM 3384 C CA . GLY B 1 72 ? -8.977 8.945 -9.836 1 84.19 72 GLY B CA 1
ATOM 3385 C C . GLY B 1 72 ? -7.785 8.094 -9.438 1 84.19 72 GLY B C 1
ATOM 3386 O O . GLY B 1 72 ? -7.191 8.312 -8.375 1 84.19 72 GLY B O 1
ATOM 3387 N N . HIS B 1 73 ? -7.426 7.238 -10.242 1 94.44 73 HIS B N 1
ATOM 3388 C CA . HIS B 1 73 ? -6.473 6.18 -9.914 1 94.44 73 HIS B CA 1
ATOM 3389 C C . HIS B 1 73 ? -5.039 6.699 -9.953 1 94.44 73 HIS B C 1
ATOM 3391 O O . HIS B 1 73 ? -4.156 6.137 -9.305 1 94.44 73 HIS B O 1
ATOM 3397 N N . GLU B 1 74 ? -4.828 7.762 -10.664 1 95.56 74 GLU B N 1
ATOM 3398 C CA . GLU B 1 74 ? -3.498 8.359 -10.68 1 95.56 74 GLU B CA 1
ATOM 3399 C C . GLU B 1 74 ? -3.127 8.922 -9.305 1 95.56 74 GLU B C 1
ATOM 3401 O O . GLU B 1 74 ? -1.96 8.883 -8.914 1 95.56 74 GLU B O 1
ATOM 3406 N N . ALA B 1 75 ? -4.105 9.445 -8.586 1 96.75 75 ALA B N 1
ATOM 3407 C CA . ALA B 1 75 ? -3.871 9.938 -7.234 1 96.75 75 ALA B CA 1
ATOM 3408 C C . ALA B 1 75 ? -3.41 8.812 -6.312 1 96.75 75 ALA B C 1
ATOM 3410 O O . ALA B 1 75 ? -2.559 9.023 -5.445 1 96.75 75 ALA B O 1
ATOM 3411 N N . VAL B 1 76 ? -3.943 7.656 -6.547 1 98 76 VAL B N 1
ATOM 3412 C CA . VAL B 1 76 ? -3.562 6.504 -5.734 1 98 76 VAL B CA 1
ATOM 3413 C C . VAL B 1 76 ? -2.084 6.188 -5.949 1 98 76 VAL B C 1
ATOM 3415 O O . VAL B 1 76 ? -1.317 6.102 -4.984 1 98 76 VAL B O 1
ATOM 3418 N N . THR B 1 77 ? -1.69 6.109 -7.195 1 97.69 77 THR B N 1
ATOM 3419 C CA . THR B 1 77 ? -0.31 5.77 -7.523 1 97.69 77 THR B CA 1
ATOM 3420 C C . THR B 1 77 ? 0.648 6.828 -6.98 1 97.69 77 THR B C 1
ATOM 3422 O O . THR B 1 77 ? 1.671 6.492 -6.379 1 97.69 77 THR B O 1
ATOM 3425 N N . THR B 1 78 ? 0.281 8.047 -7.18 1 97.19 78 THR B N 1
ATOM 3426 C CA . THR B 1 78 ? 1.149 9.133 -6.738 1 97.19 78 THR B CA 1
ATOM 3427 C C . THR B 1 78 ? 1.245 9.172 -5.215 1 97.19 78 THR B C 1
ATOM 3429 O O . THR B 1 78 ? 2.307 9.461 -4.664 1 97.19 78 THR B O 1
ATOM 3432 N N . THR B 1 79 ? 0.165 8.891 -4.523 1 98.38 79 THR B N 1
ATOM 3433 C CA . THR B 1 79 ? 0.192 8.836 -3.068 1 98.38 79 THR B CA 1
ATOM 3434 C C . THR B 1 79 ? 1.099 7.703 -2.59 1 98.38 79 THR B C 1
ATOM 3436 O O . THR B 1 79 ? 1.863 7.875 -1.638 1 98.38 79 THR B O 1
ATOM 3439 N N . LEU B 1 80 ? 1.038 6.547 -3.27 1 98.69 80 LEU B N 1
ATOM 3440 C CA . LEU B 1 80 ? 1.938 5.449 -2.934 1 98.69 80 LEU B CA 1
ATOM 3441 C C . LEU B 1 80 ? 3.395 5.875 -3.09 1 98.69 80 LEU B C 1
ATOM 3443 O O . LEU B 1 80 ? 4.242 5.523 -2.266 1 98.69 80 LEU B O 1
ATOM 3447 N N . GLU B 1 81 ? 3.646 6.598 -4.137 1 97.81 81 GLU B N 1
ATOM 3448 C CA . GLU B 1 81 ? 5 7.09 -4.367 1 97.81 81 GLU B CA 1
ATOM 3449 C C . GLU B 1 81 ? 5.441 8.031 -3.25 1 97.81 81 GLU B C 1
ATOM 3451 O O . GLU B 1 81 ? 6.598 8.008 -2.826 1 97.81 81 GLU B O 1
ATOM 3456 N N . GLN B 1 82 ? 4.488 8.828 -2.75 1 98 82 GLN B N 1
ATOM 3457 C CA . GLN B 1 82 ? 4.789 9.727 -1.642 1 98 82 GLN B CA 1
ATOM 3458 C C . GLN B 1 82 ? 5.043 8.953 -0.354 1 98 82 GLN B C 1
ATOM 3460 O O . GLN B 1 82 ? 5.941 9.289 0.417 1 98 82 GLN B O 1
ATOM 3465 N N . ILE B 1 83 ? 4.242 7.965 -0.1 1 98.81 83 ILE B N 1
ATOM 3466 C CA . ILE B 1 83 ? 4.441 7.113 1.064 1 98.81 83 ILE B CA 1
ATOM 3467 C C . ILE B 1 83 ? 5.812 6.449 0.99 1 98.81 83 ILE B C 1
ATOM 3469 O O . ILE B 1 83 ? 6.551 6.422 1.978 1 98.81 83 ILE B O 1
ATOM 3473 N N . ASP B 1 84 ? 6.152 6 -0.186 1 98.06 84 ASP B N 1
ATOM 3474 C CA . ASP B 1 84 ? 7.457 5.383 -0.421 1 98.06 84 ASP B CA 1
ATOM 3475 C C . ASP B 1 84 ? 8.586 6.363 -0.117 1 98.06 84 ASP B C 1
ATOM 3477 O O . ASP B 1 84 ? 9.594 5.988 0.495 1 98.06 84 ASP B O 1
ATOM 3481 N N . LEU B 1 85 ? 8.398 7.555 -0.563 1 96.5 85 LEU B N 1
ATOM 3482 C CA . LEU B 1 85 ? 9.406 8.586 -0.331 1 96.5 85 LEU B CA 1
ATOM 3483 C C . LEU B 1 85 ? 9.633 8.797 1.162 1 96.5 85 LEU B C 1
ATOM 3485 O O . LEU B 1 85 ? 10.773 8.906 1.611 1 96.5 85 LEU B O 1
ATOM 3489 N N . VAL B 1 86 ? 8.602 8.844 1.93 1 97.69 86 VAL B N 1
ATOM 3490 C CA . VAL B 1 86 ? 8.719 9.047 3.369 1 97.69 86 VAL B CA 1
ATOM 3491 C C . VAL B 1 86 ? 9.445 7.863 4 1 97.69 86 VAL B C 1
ATOM 3493 O O . VAL B 1 86 ? 10.336 8.047 4.836 1 97.69 86 VAL B O 1
ATOM 3496 N N . HIS B 1 87 ? 9.078 6.668 3.58 1 97.94 87 HIS B N 1
ATOM 3497 C CA . HIS B 1 87 ? 9.773 5.488 4.086 1 97.94 87 HIS B CA 1
ATOM 3498 C C . HIS B 1 87 ? 11.266 5.551 3.768 1 97.94 87 HIS B C 1
ATOM 3500 O O . HIS B 1 87 ? 12.102 5.266 4.629 1 97.94 87 HIS B O 1
ATOM 3506 N N . ARG B 1 88 ? 11.594 5.887 2.561 1 95.31 88 ARG B N 1
ATOM 3507 C CA . ARG B 1 88 ? 13 5.953 2.164 1 95.31 88 ARG B CA 1
ATOM 3508 C C . ARG B 1 88 ? 13.727 7.047 2.936 1 95.31 88 ARG B C 1
ATOM 3510 O O . ARG B 1 88 ? 14.891 6.875 3.307 1 95.31 88 ARG B O 1
ATOM 3517 N N . MET B 1 89 ? 12.992 8.141 3.166 1 94.69 89 MET B N 1
ATOM 3518 C CA . MET B 1 89 ? 13.555 9.227 3.967 1 94.69 89 MET B CA 1
ATOM 3519 C C . MET B 1 89 ? 13.906 8.734 5.371 1 94.69 89 MET B C 1
ATOM 3521 O O . MET B 1 89 ? 15 9.016 5.871 1 94.69 89 MET B O 1
ATOM 3525 N N . ILE B 1 90 ? 13.078 8.031 5.988 1 97.12 90 ILE B N 1
ATOM 3526 C CA . ILE B 1 90 ? 13.273 7.504 7.336 1 97.12 90 ILE B CA 1
ATOM 3527 C C . ILE B 1 90 ? 14.422 6.488 7.332 1 97.12 90 ILE B C 1
ATOM 3529 O O . ILE B 1 90 ? 15.312 6.547 8.18 1 97.12 90 ILE B O 1
ATOM 3533 N N . ASP B 1 91 ? 14.445 5.609 6.32 1 95.19 91 ASP B N 1
ATOM 3534 C CA . ASP B 1 91 ? 15.453 4.559 6.219 1 95.19 91 ASP B CA 1
ATOM 3535 C C . ASP B 1 91 ? 16.859 5.152 6.039 1 95.19 91 ASP B C 1
ATOM 3537 O O . ASP B 1 91 ? 17.844 4.582 6.512 1 95.19 91 ASP B O 1
ATOM 3541 N N . ARG B 1 92 ? 16.938 6.266 5.414 1 94.06 92 ARG B N 1
ATOM 3542 C CA . ARG B 1 92 ? 18.219 6.898 5.133 1 94.06 92 ARG B CA 1
ATOM 3543 C C . ARG B 1 92 ? 18.781 7.574 6.379 1 94.06 92 ARG B C 1
ATOM 3545 O O . ARG B 1 92 ? 19.969 7.867 6.445 1 94.06 92 ARG B O 1
ATOM 3552 N N . HIS B 1 93 ? 17.875 7.844 7.348 1 95.81 93 HIS B N 1
ATOM 3553 C CA . HIS B 1 93 ? 18.312 8.555 8.547 1 95.81 93 HIS B CA 1
ATOM 3554 C C . HIS B 1 93 ? 17.844 7.84 9.812 1 95.81 93 HIS B C 1
ATOM 3556 O O . HIS B 1 93 ? 17.188 8.445 10.664 1 95.81 93 HIS B O 1
ATOM 3562 N N . PRO B 1 94 ? 18.281 6.602 10.023 1 95.62 94 PRO B N 1
ATOM 3563 C CA . PRO B 1 94 ? 17.766 5.777 11.117 1 95.62 94 PRO B CA 1
ATOM 3564 C C . PRO B 1 94 ? 18.172 6.289 12.5 1 95.62 94 PRO B C 1
ATOM 3566 O O . PRO B 1 94 ? 17.531 5.961 13.5 1 95.62 94 PRO B O 1
ATOM 3569 N N . ASP B 1 95 ? 19.188 7.152 12.523 1 96.94 95 ASP B N 1
ATOM 3570 C CA . ASP B 1 95 ? 19.641 7.707 13.797 1 96.94 95 ASP B CA 1
ATOM 3571 C C . ASP B 1 95 ? 18.828 8.938 14.18 1 96.94 95 ASP B C 1
ATOM 3573 O O . ASP B 1 95 ? 18.891 9.391 15.328 1 96.94 95 ASP B O 1
ATOM 3577 N N . HIS B 1 96 ? 18.031 9.445 13.227 1 97.81 96 HIS B N 1
ATOM 3578 C CA . HIS B 1 96 ? 17.359 10.727 13.461 1 97.81 96 HIS B CA 1
ATOM 3579 C C . HIS B 1 96 ? 15.852 10.578 13.391 1 97.81 96 HIS B C 1
ATOM 3581 O O . HIS B 1 96 ? 15.109 11.336 14.023 1 97.81 96 HIS B O 1
ATOM 3587 N N . LEU B 1 97 ? 15.391 9.656 12.594 1 98.5 97 LEU B N 1
ATOM 3588 C CA . LEU B 1 97 ? 13.969 9.469 12.344 1 98.5 97 LEU B CA 1
ATOM 3589 C C . LEU B 1 97 ? 13.539 8.039 12.656 1 98.5 97 LEU B C 1
ATOM 3591 O O . LEU B 1 97 ? 14.344 7.109 12.555 1 98.5 97 LEU B O 1
ATOM 3595 N N . ALA B 1 98 ? 12.359 7.887 13.062 1 98.81 98 ALA B N 1
ATOM 3596 C CA . ALA B 1 98 ? 11.758 6.57 13.242 1 98.81 98 ALA B CA 1
ATOM 3597 C C . ALA B 1 98 ? 10.289 6.578 12.828 1 98.81 98 ALA B C 1
ATOM 3599 O O . ALA B 1 98 ? 9.539 7.488 13.188 1 98.81 98 ALA B O 1
ATOM 3600 N N . LEU B 1 99 ? 9.93 5.613 12.086 1 98.81 99 LEU B N 1
ATOM 3601 C CA . LEU B 1 99 ? 8.516 5.465 11.75 1 98.81 99 LEU B CA 1
ATOM 3602 C C . LEU B 1 99 ? 7.684 5.207 13 1 98.81 99 LEU B C 1
ATOM 3604 O O . LEU B 1 99 ? 8.078 4.418 13.859 1 98.81 99 LEU B O 1
ATOM 3608 N N . ALA B 1 100 ? 6.59 5.887 13.18 1 98.94 100 ALA B N 1
ATOM 3609 C CA . ALA B 1 100 ? 5.645 5.648 14.273 1 98.94 100 ALA B CA 1
ATOM 3610 C C . ALA B 1 100 ? 4.219 5.527 13.742 1 98.94 100 ALA B C 1
ATOM 3612 O O . ALA B 1 100 ? 3.777 6.348 12.93 1 98.94 100 ALA B O 1
ATOM 3613 N N . THR B 1 101 ? 3.52 4.457 14.227 1 98.75 101 THR B N 1
ATOM 3614 C CA . THR B 1 101 ? 2.135 4.242 13.812 1 98.75 101 THR B CA 1
ATOM 3615 C C . THR B 1 101 ? 1.212 4.199 15.031 1 98.75 101 THR B C 1
ATOM 3617 O O . THR B 1 101 ? 0.002 4.008 14.891 1 98.75 101 THR B O 1
ATOM 3620 N N . THR B 1 102 ? 1.756 4.309 16.203 1 98.75 102 THR B N 1
ATOM 3621 C CA . THR B 1 102 ? 0.996 4.355 17.438 1 98.75 102 THR B CA 1
ATOM 3622 C C . THR B 1 102 ? 1.567 5.41 18.391 1 98.75 102 THR B C 1
ATOM 3624 O O . THR B 1 102 ? 2.699 5.867 18.203 1 98.75 102 THR B O 1
ATOM 3627 N N . ALA B 1 103 ? 0.736 5.746 19.312 1 98.88 103 ALA B N 1
ATOM 3628 C CA . ALA B 1 103 ? 1.204 6.668 20.344 1 98.88 103 ALA B CA 1
ATOM 3629 C C . ALA B 1 103 ? 2.404 6.094 21.094 1 98.88 103 ALA B C 1
ATOM 3631 O O . ALA B 1 103 ? 3.35 6.82 21.406 1 98.88 103 ALA B O 1
ATOM 3632 N N . ASP B 1 104 ? 2.43 4.816 21.344 1 98.88 104 ASP B N 1
ATOM 3633 C CA . ASP B 1 104 ? 3.545 4.168 22.031 1 98.88 104 ASP B CA 1
ATOM 3634 C C . ASP B 1 104 ? 4.824 4.254 21.203 1 98.88 104 ASP B C 1
ATOM 3636 O O . ASP B 1 104 ? 5.91 4.457 21.734 1 98.88 104 ASP B O 1
ATOM 3640 N N . GLU B 1 105 ? 4.668 4.113 19.922 1 98.88 105 GLU B N 1
ATOM 3641 C CA . GLU B 1 105 ? 5.836 4.199 19.047 1 98.88 105 GLU B CA 1
ATOM 3642 C C . GLU B 1 105 ? 6.363 5.625 18.969 1 98.88 105 GLU B C 1
ATOM 3644 O O . GLU B 1 105 ? 7.574 5.84 18.844 1 98.88 105 GLU B O 1
ATOM 3649 N N . VAL B 1 106 ? 5.473 6.59 19.078 1 98.88 106 VAL B N 1
ATOM 3650 C CA . VAL B 1 106 ? 5.898 7.988 19.141 1 98.88 106 VAL B CA 1
ATOM 3651 C C . VAL B 1 106 ? 6.746 8.211 20.391 1 98.88 106 VAL B C 1
ATOM 3653 O O . VAL B 1 106 ? 7.832 8.789 20.312 1 98.88 106 VAL B O 1
ATOM 3656 N N . GLU B 1 107 ? 6.289 7.734 21.453 1 98.75 107 GLU B N 1
ATOM 3657 C CA . GLU B 1 107 ? 7.016 7.891 22.719 1 98.75 107 GLU B CA 1
ATOM 3658 C C . GLU B 1 107 ? 8.344 7.141 22.688 1 98.75 107 GLU B C 1
ATOM 3660 O O . GLU B 1 107 ? 9.352 7.629 23.203 1 98.75 107 GLU B O 1
ATOM 3665 N N . ARG B 1 108 ? 8.312 5.984 22.078 1 98.69 108 ARG B N 1
ATOM 3666 C CA . ARG B 1 108 ? 9.539 5.203 21.969 1 98.69 108 ARG B CA 1
ATOM 3667 C C . ARG B 1 108 ? 10.578 5.93 21.109 1 98.69 108 ARG B C 1
ATOM 3669 O O . ARG B 1 108 ? 11.758 5.945 21.438 1 98.69 108 ARG B O 1
ATOM 3676 N N . ALA B 1 109 ? 10.125 6.492 20.016 1 98.69 109 ALA B N 1
ATOM 3677 C CA . ALA B 1 109 ? 11.039 7.258 19.156 1 98.69 109 ALA B CA 1
ATOM 3678 C C . ALA B 1 109 ? 11.68 8.398 19.938 1 98.69 109 ALA B C 1
ATOM 3680 O O . ALA B 1 109 ? 12.898 8.594 19.891 1 98.69 109 ALA B O 1
ATOM 3681 N N . ARG B 1 110 ? 10.898 9.07 20.656 1 97.38 110 ARG B N 1
ATOM 3682 C CA . ARG B 1 110 ? 11.375 10.18 21.469 1 97.38 110 ARG B CA 1
ATOM 3683 C C . ARG B 1 110 ? 12.391 9.711 22.5 1 97.38 110 ARG B C 1
ATOM 3685 O O . ARG B 1 110 ? 13.438 10.328 22.672 1 97.38 110 ARG B O 1
ATOM 3692 N N . SER B 1 111 ? 12.062 8.609 23.125 1 97.44 111 SER B N 1
ATOM 3693 C CA . SER B 1 111 ? 12.93 8.086 24.172 1 97.44 111 SER B CA 1
ATOM 3694 C C . SER B 1 111 ? 14.273 7.645 23.594 1 97.44 111 SER B C 1
ATOM 3696 O O . SER B 1 111 ? 15.281 7.621 24.312 1 97.44 111 SER B O 1
ATOM 3698 N N . ASN B 1 112 ? 14.312 7.379 22.328 1 97.88 112 ASN B N 1
ATOM 3699 C CA . ASN B 1 112 ? 15.539 6.941 21.672 1 97.88 112 ASN B CA 1
ATOM 3700 C C . ASN B 1 112 ? 16.234 8.094 20.938 1 97.88 112 ASN B C 1
ATOM 3702 O O . ASN B 1 112 ? 17.141 7.871 20.141 1 97.88 112 ASN B O 1
ATOM 3706 N N . GLY B 1 113 ? 15.711 9.289 21.172 1 97.19 113 GLY B N 1
ATOM 3707 C CA . GLY B 1 113 ? 16.359 10.477 20.641 1 97.19 113 GLY B CA 1
ATOM 3708 C C . GLY B 1 113 ? 16.047 10.719 19.172 1 97.19 113 GLY B C 1
ATOM 3709 O O . GLY B 1 113 ? 16.797 11.406 18.469 1 97.19 113 GLY B O 1
ATOM 3710 N N . ARG B 1 114 ? 15.031 10.086 18.672 1 98.44 114 ARG B N 1
ATOM 3711 C CA . ARG B 1 114 ? 14.648 10.219 17.281 1 98.44 114 ARG B CA 1
ATOM 3712 C C . ARG B 1 114 ? 13.352 11.016 17.141 1 98.44 114 ARG B C 1
ATOM 3714 O O . ARG B 1 114 ? 12.57 11.109 18.078 1 98.44 114 ARG B O 1
ATOM 3721 N N . VAL B 1 115 ? 13.141 11.656 16.031 1 98.75 115 VAL B N 1
ATOM 3722 C CA . VAL B 1 115 ? 11.867 12.273 15.68 1 98.75 115 VAL B CA 1
ATOM 3723 C C . VAL B 1 115 ? 10.906 11.203 15.164 1 98.75 115 VAL B C 1
ATOM 3725 O O . VAL B 1 115 ? 11.18 10.539 14.164 1 98.75 115 VAL B O 1
ATOM 3728 N N . ALA B 1 116 ? 9.781 11 15.898 1 98.94 116 ALA B N 1
ATOM 3729 C CA . ALA B 1 116 ? 8.758 10.094 15.398 1 98.94 116 ALA B CA 1
ATOM 3730 C C . ALA B 1 116 ? 8.172 10.602 14.086 1 98.94 116 ALA B C 1
ATOM 3732 O O . ALA B 1 116 ? 7.727 11.75 14 1 98.94 116 ALA B O 1
ATOM 3733 N N . SER B 1 117 ? 8.258 9.797 13.07 1 98.88 117 SER B N 1
ATOM 3734 C CA . SER B 1 117 ? 7.73 10.125 11.75 1 98.88 117 SER B CA 1
ATOM 3735 C C . SER B 1 117 ? 6.395 9.438 11.5 1 98.88 117 SER B C 1
ATOM 3737 O O . SER B 1 117 ? 6.328 8.211 11.398 1 98.88 117 SER B O 1
ATOM 3739 N N . LEU B 1 118 ? 5.348 10.234 11.484 1 98.94 118 LEU B N 1
ATOM 3740 C CA . LEU B 1 118 ? 4.016 9.758 11.125 1 98.94 118 LEU B CA 1
ATOM 3741 C C . LEU B 1 118 ? 3.646 10.203 9.711 1 98.94 118 LEU B C 1
ATOM 3743 O O . LEU B 1 118 ? 4.289 11.086 9.148 1 98.94 118 LEU B O 1
ATOM 3747 N N . ILE B 1 119 ? 2.68 9.531 9.102 1 98.94 119 ILE B N 1
ATOM 3748 C CA . ILE B 1 119 ? 2.303 9.82 7.723 1 98.94 119 ILE B CA 1
ATOM 3749 C C . ILE B 1 119 ? 0.83 10.219 7.664 1 98.94 119 ILE B C 1
ATOM 3751 O O . ILE B 1 119 ? -0.018 9.586 8.297 1 98.94 119 ILE B O 1
ATOM 3755 N N . GLY B 1 120 ? 0.523 11.305 7 1 98.88 120 GLY B N 1
ATOM 3756 C CA . GLY B 1 120 ? -0.849 11.734 6.781 1 98.88 120 GLY B CA 1
ATOM 3757 C C . GLY B 1 120 ? -1.158 12.023 5.324 1 98.88 120 GLY B C 1
ATOM 3758 O O . GLY B 1 120 ? -0.43 12.766 4.664 1 98.88 120 GLY B O 1
ATOM 3759 N N . ALA B 1 121 ? -2.244 11.359 4.789 1 98.75 121 ALA B N 1
ATOM 3760 C CA . ALA B 1 121 ? -2.699 11.656 3.432 1 98.75 121 ALA B CA 1
ATOM 3761 C C . ALA B 1 121 ? -3.637 12.859 3.418 1 98.75 121 ALA B C 1
ATOM 3763 O O . ALA B 1 121 ? -4.582 12.922 4.207 1 98.75 121 ALA B O 1
ATOM 3764 N N . GLU B 1 122 ? -3.387 13.789 2.521 1 97.81 122 GLU B N 1
ATOM 3765 C CA . GLU B 1 122 ? -4.094 15.062 2.562 1 97.81 122 GLU B CA 1
ATOM 3766 C C . GLU B 1 122 ? -5.199 15.117 1.511 1 97.81 122 GLU B C 1
ATOM 3768 O O . GLU B 1 122 ? -5.109 15.883 0.55 1 97.81 122 GLU B O 1
ATOM 3773 N N . GLY B 1 123 ? -6.238 14.359 1.716 1 97.81 123 GLY B N 1
ATOM 3774 C CA . GLY B 1 123 ? -7.414 14.375 0.858 1 97.81 123 GLY B CA 1
ATOM 3775 C C . GLY B 1 123 ? -7.918 12.992 0.506 1 97.81 123 GLY B C 1
ATOM 3776 O O . GLY B 1 123 ? -7.129 12.094 0.197 1 97.81 123 GLY B O 1
ATOM 3777 N N . GLY B 1 124 ? -9.195 12.875 0.454 1 98 124 GLY B N 1
ATOM 3778 C CA . GLY B 1 124 ? -9.836 11.594 0.18 1 98 124 GLY B CA 1
ATOM 3779 C C . GLY B 1 124 ? -9.672 11.141 -1.258 1 98 124 GLY B C 1
ATOM 3780 O O . GLY B 1 124 ? -9.898 9.969 -1.575 1 98 124 GLY B O 1
ATOM 3781 N N . HIS B 1 125 ? -9.281 12.062 -2.195 1 97.31 125 HIS B N 1
ATOM 3782 C CA . HIS B 1 125 ? -9.023 11.664 -3.574 1 97.31 125 HIS B CA 1
ATOM 3783 C C . HIS B 1 125 ? -7.887 10.656 -3.656 1 97.31 125 HIS B C 1
ATOM 3785 O O . HIS B 1 125 ? -7.762 9.93 -4.645 1 97.31 125 HIS B O 1
ATOM 3791 N N . SER B 1 126 ? -7.113 10.523 -2.602 1 97.75 126 SER B N 1
ATOM 3792 C CA . SER B 1 126 ? -5.957 9.633 -2.545 1 97.75 126 SER B CA 1
ATOM 3793 C C . SER B 1 126 ? -6.379 8.172 -2.578 1 97.75 126 SER B C 1
ATOM 3795 O O . SER B 1 126 ? -5.551 7.285 -2.795 1 97.75 126 SER B O 1
ATOM 3797 N N . ILE B 1 127 ? -7.688 7.852 -2.387 1 98 127 ILE B N 1
ATOM 3798 C CA . ILE B 1 127 ? -8.062 6.445 -2.297 1 98 127 ILE B CA 1
ATOM 3799 C C . ILE B 1 127 ? -8.961 6.078 -3.475 1 98 127 ILE B C 1
ATOM 3801 O O . ILE B 1 127 ? -9.422 4.938 -3.58 1 98 127 ILE B O 1
ATOM 3805 N N . ALA B 1 128 ? -9.289 7.059 -4.352 1 96.38 128 ALA B N 1
ATOM 3806 C CA . ALA B 1 128 ? -10.094 6.836 -5.551 1 96.38 128 ALA B CA 1
ATOM 3807 C C . ALA B 1 128 ? -11.352 6.039 -5.223 1 96.38 128 ALA B C 1
ATOM 3809 O O . ALA B 1 128 ? -11.648 5.031 -5.875 1 96.38 128 ALA B O 1
ATOM 3810 N N . ASP B 1 129 ? -12.047 6.465 -4.145 1 96.81 129 ASP B N 1
ATOM 3811 C CA . ASP B 1 129 ? -13.336 5.918 -3.717 1 96.81 129 ASP B CA 1
ATOM 3812 C C . ASP B 1 129 ? -13.211 4.441 -3.348 1 96.81 129 ASP B C 1
ATOM 3814 O O . ASP B 1 129 ? -14.18 3.689 -3.447 1 96.81 129 ASP B O 1
ATOM 3818 N N . SER B 1 130 ? -12.031 3.941 -2.91 1 97.75 130 SER B N 1
ATOM 3819 C CA . SER B 1 130 ? -11.789 2.539 -2.588 1 97.75 130 SER B CA 1
ATOM 3820 C C . SER B 1 130 ? -11.438 2.363 -1.113 1 97.75 130 SER B C 1
ATOM 3822 O O . SER B 1 130 ? -10.391 2.824 -0.661 1 97.75 130 SER B O 1
ATOM 3824 N N . LEU B 1 131 ? -12.258 1.606 -0.362 1 98.25 131 LEU B N 1
ATOM 3825 C CA . LEU B 1 131 ? -11.938 1.285 1.024 1 98.25 131 LEU B CA 1
ATOM 3826 C C . LEU B 1 131 ? -10.75 0.334 1.103 1 98.25 131 LEU B C 1
ATOM 3828 O O . LEU B 1 131 ? -10.008 0.338 2.088 1 98.25 131 LEU B O 1
ATOM 3832 N N . GLY B 1 132 ? -10.539 -0.484 0.034 1 98.25 132 GLY B N 1
ATOM 3833 C CA . GLY B 1 132 ? -9.352 -1.316 -0.037 1 98.25 132 GLY B CA 1
ATOM 3834 C C . GLY B 1 132 ? -8.062 -0.514 -0.106 1 98.25 132 GLY B C 1
ATOM 3835 O O . GLY B 1 132 ? -7.082 -0.852 0.556 1 98.25 132 GLY B O 1
ATOM 3836 N N . ALA B 1 133 ? -8.117 0.56 -0.929 1 98.44 133 ALA B N 1
ATOM 3837 C CA . ALA B 1 133 ? -6.961 1.448 -0.998 1 98.44 133 ALA B CA 1
ATOM 3838 C C . ALA B 1 133 ? -6.719 2.137 0.342 1 98.44 133 ALA B C 1
ATOM 3840 O O . ALA B 1 133 ? -5.574 2.279 0.775 1 98.44 133 ALA B O 1
ATOM 3841 N N . LEU B 1 134 ? -7.793 2.537 1.025 1 98.81 134 LEU B N 1
ATOM 3842 C CA . LEU B 1 134 ? -7.691 3.152 2.346 1 98.81 134 LEU B CA 1
ATOM 3843 C C . LEU B 1 134 ? -6.988 2.219 3.326 1 98.81 134 LEU B C 1
ATOM 3845 O O . LEU B 1 134 ? -6.055 2.627 4.02 1 98.81 134 LEU B O 1
ATOM 3849 N N . ARG B 1 135 ? -7.402 0.965 3.369 1 98.75 135 ARG B N 1
ATOM 3850 C CA . ARG B 1 135 ? -6.812 -0.009 4.281 1 98.75 135 ARG B CA 1
ATOM 3851 C C . ARG B 1 135 ? -5.359 -0.289 3.924 1 98.75 135 ARG B C 1
ATOM 3853 O O . ARG B 1 135 ? -4.52 -0.466 4.809 1 98.75 135 ARG B O 1
ATOM 3860 N N . ALA B 1 136 ? -5.113 -0.33 2.598 1 98.75 136 ALA B N 1
ATOM 3861 C CA . ALA B 1 136 ? -3.732 -0.527 2.164 1 98.75 136 ALA B CA 1
ATOM 3862 C C . ALA B 1 136 ? -2.838 0.611 2.645 1 98.75 136 ALA B C 1
ATOM 3864 O O . ALA B 1 136 ? -1.73 0.374 3.137 1 98.75 136 ALA B O 1
ATOM 3865 N N . MET B 1 137 ? -3.303 1.826 2.551 1 98.88 137 MET B N 1
ATOM 3866 C CA . MET B 1 137 ? -2.512 2.975 2.984 1 98.88 137 MET B CA 1
ATOM 3867 C C . MET B 1 137 ? -2.314 2.961 4.496 1 98.88 137 MET B C 1
ATOM 3869 O O . MET B 1 137 ? -1.245 3.318 4.992 1 98.88 137 MET B O 1
ATOM 3873 N N . HIS B 1 138 ? -3.344 2.535 5.172 1 98.88 138 HIS B N 1
ATOM 3874 C CA . HIS B 1 138 ? -3.193 2.379 6.617 1 98.88 138 HIS B CA 1
ATOM 3875 C C . HIS B 1 138 ? -2.104 1.366 6.949 1 98.88 138 HIS B C 1
ATOM 3877 O O . HIS B 1 138 ? -1.273 1.607 7.828 1 98.88 138 HIS B O 1
ATOM 3883 N N . ARG B 1 139 ? -2.082 0.253 6.23 1 98.62 139 ARG B N 1
ATOM 3884 C CA . ARG B 1 139 ? -1.07 -0.777 6.441 1 98.62 139 ARG B CA 1
ATOM 3885 C C . ARG B 1 139 ? 0.324 -0.252 6.117 1 98.62 139 ARG B C 1
ATOM 3887 O O . ARG B 1 139 ? 1.306 -0.65 6.746 1 98.62 139 ARG B O 1
ATOM 3894 N N . LEU B 1 140 ? 0.352 0.69 5.215 1 98.88 140 LEU B N 1
ATOM 3895 C CA . LEU B 1 140 ? 1.63 1.259 4.801 1 98.88 140 LEU B CA 1
ATOM 3896 C C . LEU B 1 140 ? 2.102 2.314 5.797 1 98.88 140 LEU B C 1
ATOM 3898 O O . LEU B 1 140 ? 3.188 2.879 5.641 1 98.88 140 LEU B O 1
ATOM 3902 N N . GLY B 1 141 ? 1.28 2.715 6.793 1 98.81 141 GLY B N 1
ATOM 3903 C CA . GLY B 1 141 ? 1.74 3.572 7.871 1 98.81 141 GLY B CA 1
ATOM 3904 C C . GLY B 1 141 ? 0.95 4.863 7.988 1 98.81 141 GLY B C 1
ATOM 3905 O O . GLY B 1 141 ? 1.146 5.633 8.93 1 98.81 141 GLY B O 1
ATOM 3906 N N . VAL B 1 142 ? 0.009 5.074 7.047 1 98.94 142 VAL B N 1
ATOM 3907 C CA . VAL B 1 142 ? -0.763 6.312 7.082 1 98.94 142 VAL B CA 1
ATOM 3908 C C . VAL B 1 142 ? -1.679 6.316 8.305 1 98.94 142 VAL B C 1
ATOM 3910 O O . VAL B 1 142 ? -2.379 5.336 8.57 1 98.94 142 VAL B O 1
ATOM 3913 N N . ARG B 1 143 ? -1.673 7.41 9.031 1 98.88 143 ARG B N 1
ATOM 3914 C CA . ARG B 1 143 ? -2.416 7.395 10.289 1 98.88 143 ARG B CA 1
ATOM 3915 C C . ARG B 1 143 ? -3.42 8.539 10.344 1 98.88 143 ARG B C 1
ATOM 3917 O O . ARG B 1 143 ? -4.219 8.625 11.281 1 98.88 143 ARG B O 1
ATOM 3924 N N . TYR B 1 144 ? -3.404 9.438 9.352 1 98.81 144 TYR B N 1
ATOM 3925 C CA . TYR B 1 144 ? -4.59 10.266 9.148 1 98.81 144 TYR B CA 1
ATOM 3926 C C . TYR B 1 144 ? -4.867 10.461 7.66 1 98.81 144 TYR B C 1
ATOM 3928 O O . TYR B 1 144 ? -3.961 10.344 6.832 1 98.81 144 TYR B O 1
ATOM 3936 N N . MET B 1 145 ? -6.07 10.648 7.363 1 98.88 145 MET B N 1
ATOM 3937 C CA . MET B 1 145 ? -6.469 11.109 6.035 1 98.88 145 MET B CA 1
ATOM 3938 C C . MET B 1 145 ? -7.469 12.258 6.129 1 98.88 145 MET B C 1
ATOM 3940 O O . MET B 1 145 ? -8.484 12.148 6.828 1 98.88 145 MET B O 1
ATOM 3944 N N . THR B 1 146 ? -7.055 13.336 5.488 1 98.88 146 THR B N 1
ATOM 3945 C CA . THR B 1 146 ? -8.031 14.406 5.328 1 98.88 146 THR B CA 1
ATOM 3946 C C . THR B 1 146 ? -9.133 13.992 4.352 1 98.88 146 THR B C 1
ATOM 3948 O O . THR B 1 146 ? -8.859 13.344 3.338 1 98.88 146 THR B O 1
ATOM 3951 N N . LEU B 1 147 ? -10.336 14.383 4.656 1 98.81 147 LEU B N 1
ATOM 3952 C CA . LEU B 1 147 ? -11.445 13.883 3.844 1 98.81 147 LEU B CA 1
ATOM 3953 C C . LEU B 1 147 ? -11.469 14.57 2.48 1 98.81 147 LEU B C 1
ATOM 3955 O O . LEU B 1 147 ? -11.922 13.984 1.496 1 98.81 147 LEU B O 1
ATOM 3959 N N . THR B 1 148 ? -11.023 15.781 2.406 1 98.31 148 THR B N 1
ATOM 3960 C CA . THR B 1 148 ? -10.828 16.531 1.165 1 98.31 148 THR B CA 1
ATOM 3961 C C . THR B 1 148 ? -9.523 17.328 1.208 1 98.31 148 THR B C 1
ATOM 3963 O O . THR B 1 148 ? -8.898 17.438 2.266 1 98.31 148 THR B O 1
ATOM 3966 N N . HIS B 1 149 ? -9.109 17.75 0.082 1 96.94 149 HIS B N 1
ATOM 3967 C CA . HIS B 1 149 ? -8.219 18.891 0.001 1 96.94 149 HIS B CA 1
ATOM 3968 C C . HIS B 1 149 ? -8.945 20.125 -0.505 1 96.94 149 HIS B C 1
ATOM 3970 O O . HIS B 1 149 ? -9.961 20.531 0.065 1 96.94 149 HIS B O 1
ATOM 3976 N N . ASN B 1 150 ? -8.508 20.719 -1.598 1 95.31 150 ASN B N 1
ATOM 3977 C CA . ASN B 1 150 ? -9.102 21.984 -2.025 1 95.31 150 ASN B CA 1
ATOM 3978 C C . ASN B 1 150 ? -10.312 21.766 -2.928 1 95.31 150 ASN B C 1
ATOM 3980 O O . ASN B 1 150 ? -11.062 22.703 -3.215 1 95.31 150 ASN B O 1
ATOM 3984 N N . ASP B 1 151 ? -10.547 20.516 -3.338 1 96.06 151 ASP B N 1
ATOM 3985 C CA . ASP B 1 151 ? -11.68 20.141 -4.18 1 96.06 151 ASP B CA 1
ATOM 3986 C C . ASP B 1 151 ? -12.531 19.062 -3.506 1 96.06 151 ASP B C 1
ATOM 3988 O O . ASP B 1 151 ? -12.023 18.281 -2.691 1 96.06 151 ASP B O 1
ATOM 3992 N N . ASN B 1 152 ? -13.82 19.078 -3.879 1 97.25 152 ASN B N 1
ATOM 3993 C CA . ASN B 1 152 ? -14.688 18 -3.391 1 97.25 152 ASN B CA 1
ATOM 3994 C C . ASN B 1 152 ? -14.211 16.641 -3.865 1 97.25 152 ASN B C 1
ATOM 3996 O O . ASN B 1 152 ? -13.602 16.516 -4.93 1 97.25 152 ASN B O 1
ATOM 4000 N N . THR B 1 153 ? -14.383 15.641 -3.025 1 96.94 153 THR B N 1
ATOM 4001 C CA . THR B 1 153 ? -14.383 14.266 -3.518 1 96.94 153 THR B CA 1
ATOM 4002 C C . THR B 1 153 ? -15.773 13.852 -3.979 1 96.94 153 THR B C 1
ATOM 4004 O O . THR B 1 153 ? -16.734 14.633 -3.867 1 96.94 153 THR B O 1
ATOM 4007 N N . SER B 1 154 ? -15.922 12.68 -4.508 1 97.06 154 SER B N 1
ATOM 4008 C CA . SER B 1 154 ? -17.234 12.18 -4.895 1 97.06 154 SER B CA 1
ATOM 4009 C C . SER B 1 154 ? -18.125 11.984 -3.676 1 97.06 154 SER B C 1
ATOM 4011 O O . SER B 1 154 ? -19.328 11.727 -3.816 1 97.06 154 SER B O 1
ATOM 4013 N N . TRP B 1 155 ? -17.594 12.234 -2.414 1 98.62 155 TRP B N 1
ATOM 4014 C CA . TRP B 1 155 ? -18.375 11.805 -1.262 1 98.62 155 TRP B CA 1
ATOM 4015 C C . TRP B 1 155 ? -18.25 12.805 -0.117 1 98.62 155 TRP B C 1
ATOM 4017 O O . TRP B 1 155 ? -18.844 12.625 0.946 1 98.62 155 TRP B O 1
ATOM 4027 N N . ALA B 1 156 ? -17.469 13.898 -0.281 1 98.75 156 ALA B N 1
ATOM 4028 C CA . ALA B 1 156 ? -17.281 14.898 0.766 1 98.75 156 ALA B CA 1
ATOM 4029 C C . ALA B 1 156 ? -17.094 16.297 0.166 1 98.75 156 ALA B C 1
ATOM 4031 O O . ALA B 1 156 ? -16.422 16.453 -0.852 1 98.75 156 ALA B O 1
ATOM 4032 N N . ASP B 1 157 ? -17.594 17.281 0.847 1 98.81 157 ASP B N 1
ATOM 4033 C CA . ASP B 1 157 ? -17.469 18.672 0.406 1 98.81 157 ASP B CA 1
ATOM 4034 C C . ASP B 1 157 ? -16.234 19.328 1.027 1 98.81 157 ASP B C 1
ATOM 4036 O O . ASP B 1 157 ? -15.977 19.172 2.221 1 98.81 157 ASP B O 1
ATOM 4040 N N . SER B 1 158 ? -15.5 20.062 0.232 1 98.62 158 SER B N 1
ATOM 4041 C CA . SER B 1 158 ? -14.328 20.828 0.652 1 98.62 158 SER B CA 1
ATOM 4042 C C . SER B 1 158 ? -14.711 22.234 1.087 1 98.62 158 SER B C 1
ATOM 4044 O O . SER B 1 158 ? -15.766 22.75 0.692 1 98.62 158 SER B O 1
ATOM 4046 N N . ALA B 1 159 ? -13.859 22.812 1.866 1 98.56 159 ALA B N 1
ATOM 4047 C CA . ALA B 1 159 ? -14.078 24.172 2.346 1 98.56 159 ALA B CA 1
ATOM 4048 C C . ALA B 1 159 ? -13.953 25.188 1.206 1 98.56 159 ALA B C 1
ATOM 4050 O O . ALA B 1 159 ? -14.547 26.266 1.256 1 98.56 159 ALA B O 1
ATOM 4051 N N . THR B 1 160 ? -13.211 24.828 0.184 1 97.12 160 THR B N 1
ATOM 4052 C CA . THR B 1 160 ? -12.844 25.828 -0.825 1 97.12 160 THR B CA 1
ATOM 4053 C C . THR B 1 160 ? -13.461 25.469 -2.176 1 97.12 160 THR B C 1
ATOM 4055 O O . THR B 1 160 ? -12.977 25.922 -3.219 1 97.12 160 THR B O 1
ATOM 4058 N N . ASP B 1 161 ? -14.406 24.625 -2.16 1 97.06 161 ASP B N 1
ATOM 4059 C CA . ASP B 1 161 ? -15.148 24.25 -3.361 1 97.06 161 ASP B CA 1
ATOM 4060 C C . ASP B 1 161 ? -16.641 24.5 -3.174 1 97.06 161 ASP B C 1
ATOM 4062 O O . ASP B 1 161 ? -17.109 24.719 -2.053 1 97.06 161 ASP B O 1
ATOM 4066 N N . GLU B 1 162 ? -17.406 24.531 -4.312 1 97.81 162 GLU B N 1
ATOM 4067 C CA . GLU B 1 162 ? -18.859 24.656 -4.215 1 97.81 162 GLU B CA 1
ATOM 4068 C C . GLU B 1 162 ? -19.469 23.406 -3.607 1 97.81 162 GLU B C 1
ATOM 4070 O O . GLU B 1 162 ? -19.203 22.281 -4.059 1 97.81 162 GLU B O 1
ATOM 4075 N N . PRO B 1 163 ? -20.266 23.578 -2.564 1 98.06 163 PRO B N 1
ATOM 4076 C CA . PRO B 1 163 ? -20.891 22.406 -1.937 1 98.06 163 PRO B CA 1
ATOM 4077 C C . PRO B 1 163 ? -21.672 21.562 -2.928 1 98.06 163 PRO B C 1
ATOM 4079 O O . PRO B 1 163 ? -22.359 22.094 -3.803 1 98.06 163 PRO B O 1
ATOM 4082 N N . GLU B 1 164 ? -21.547 20.25 -2.795 1 98.25 164 GLU B N 1
ATOM 4083 C CA . GLU B 1 164 ? -22.234 19.328 -3.703 1 98.25 164 GLU B CA 1
ATOM 4084 C C . GLU B 1 164 ? -23 18.25 -2.932 1 98.25 164 GLU B C 1
ATOM 4086 O O . GLU B 1 164 ? -24.047 17.797 -3.379 1 98.25 164 GLU B O 1
ATOM 4091 N N . HIS B 1 165 ? -22.609 17.891 -1.75 1 98.38 165 HIS B N 1
ATOM 4092 C CA . HIS B 1 165 ? -23.094 16.672 -1.108 1 98.38 165 HIS B CA 1
ATOM 4093 C C . HIS B 1 165 ? -23.844 17 0.178 1 98.38 165 HIS B C 1
ATOM 4095 O O . HIS B 1 165 ? -24.453 16.109 0.774 1 98.38 165 HIS B O 1
ATOM 4101 N N . GLY B 1 166 ? -23.766 18.219 0.631 1 98.19 166 GLY B N 1
ATOM 4102 C CA . GLY B 1 166 ? -24.297 18.531 1.948 1 98.19 166 GLY B CA 1
ATOM 4103 C C . GLY B 1 166 ? -23.453 17.969 3.08 1 98.19 166 GLY B C 1
ATOM 4104 O O . GLY B 1 166 ? -24 17.547 4.105 1 98.19 166 GLY B O 1
ATOM 4105 N N . GLY B 1 167 ? -22.172 17.922 2.865 1 98.56 167 GLY B N 1
ATOM 4106 C CA . GLY B 1 167 ? -21.25 17.359 3.834 1 98.56 167 GLY B CA 1
ATOM 4107 C C . GLY B 1 167 ? -20.641 16.031 3.393 1 98.56 167 GLY B C 1
ATOM 4108 O O . GLY B 1 167 ? -19.625 16.016 2.707 1 98.56 167 GLY B O 1
ATOM 4109 N N . LEU B 1 168 ? -21.375 14.945 3.77 1 98.88 168 LEU B N 1
ATOM 4110 C CA . LEU B 1 168 ? -20.938 13.602 3.412 1 98.88 168 LEU B CA 1
ATOM 4111 C C . LEU B 1 168 ? -22.078 12.828 2.738 1 98.88 168 LEU B C 1
ATOM 4113 O O . LEU B 1 168 ? -23.219 12.922 3.158 1 98.88 168 LEU B O 1
ATOM 4117 N N . THR B 1 169 ? -21.766 12.109 1.639 1 98.81 169 THR B N 1
ATOM 4118 C CA . THR B 1 169 ? -22.672 11.094 1.123 1 98.81 169 THR B CA 1
ATOM 4119 C C . THR B 1 169 ? -22.688 9.867 2.035 1 98.81 169 THR B C 1
ATOM 4121 O O . THR B 1 169 ? -21.984 9.828 3.045 1 98.81 169 THR B O 1
ATOM 4124 N N . ASP B 1 170 ? -23.531 8.867 1.688 1 98.62 170 ASP B N 1
ATOM 4125 C CA . ASP B 1 170 ? -23.531 7.613 2.432 1 98.62 170 ASP B CA 1
ATOM 4126 C C . ASP B 1 170 ? -22.172 6.934 2.379 1 98.62 170 ASP B C 1
ATOM 4128 O O . ASP B 1 170 ? -21.688 6.41 3.387 1 98.62 170 ASP B O 1
ATOM 4132 N N . PHE B 1 171 ? -21.578 6.93 1.266 1 98.62 171 PHE B N 1
ATOM 4133 C CA . PHE B 1 171 ? -20.234 6.367 1.152 1 98.62 171 PHE B CA 1
ATOM 4134 C C . PHE B 1 171 ? -19.25 7.145 2.014 1 98.62 171 PHE B C 1
ATOM 4136 O O . PHE B 1 171 ? -18.359 6.555 2.635 1 98.62 171 PHE B O 1
ATOM 4143 N N . GLY B 1 172 ? -19.375 8.5 1.977 1 98.88 172 GLY B N 1
ATOM 4144 C CA . GLY B 1 172 ? -18.516 9.289 2.85 1 98.88 172 GLY B CA 1
ATOM 4145 C C . GLY B 1 172 ? -18.625 8.891 4.309 1 98.88 172 GLY B C 1
ATOM 4146 O O . GLY B 1 172 ? -17.609 8.836 5.016 1 98.88 172 GLY B O 1
ATOM 4147 N N . ARG B 1 173 ? -19.812 8.617 4.727 1 98.88 173 ARG B N 1
ATOM 4148 C CA . ARG B 1 173 ? -20 8.148 6.098 1 98.88 173 ARG B CA 1
ATOM 4149 C C . ARG B 1 173 ? -19.359 6.789 6.309 1 98.88 173 ARG B C 1
ATOM 4151 O O . ARG B 1 173 ? -18.797 6.52 7.375 1 98.88 173 ARG B O 1
ATOM 4158 N N . ASP B 1 174 ? -19.391 5.891 5.32 1 98.75 174 ASP B N 1
ATOM 4159 C CA . ASP B 1 174 ? -18.719 4.594 5.383 1 98.75 174 ASP B CA 1
ATOM 4160 C C . ASP B 1 174 ? -17.203 4.766 5.508 1 98.75 174 ASP B C 1
ATOM 4162 O O . ASP B 1 174 ? -16.547 3.99 6.203 1 98.75 174 ASP B O 1
ATOM 4166 N N . VAL B 1 175 ? -16.656 5.77 4.793 1 98.88 175 VAL B N 1
ATOM 4167 C CA . VAL B 1 175 ? -15.219 6.047 4.875 1 98.88 175 VAL B CA 1
ATOM 4168 C C . VAL B 1 175 ? -14.852 6.426 6.309 1 98.88 175 VAL B C 1
ATOM 4170 O O . VAL B 1 175 ? -13.891 5.895 6.867 1 98.88 175 VAL B O 1
ATOM 4173 N N . VAL B 1 176 ? -15.641 7.293 6.926 1 98.94 176 VAL B N 1
ATOM 4174 C CA . VAL B 1 176 ? -15.375 7.734 8.289 1 98.94 176 VAL B CA 1
ATOM 4175 C C . VAL B 1 176 ? -15.453 6.543 9.242 1 98.94 176 VAL B C 1
ATOM 4177 O O . VAL B 1 176 ? -14.578 6.359 10.094 1 98.94 176 VAL B O 1
ATOM 4180 N N . ARG B 1 177 ? -16.484 5.691 9.086 1 98.81 177 ARG B N 1
ATOM 4181 C CA . ARG B 1 177 ? -16.625 4.512 9.938 1 98.81 177 ARG B CA 1
ATOM 4182 C C . ARG B 1 177 ? -15.438 3.572 9.773 1 98.81 177 ARG B C 1
ATOM 4184 O O . ARG B 1 177 ? -14.938 3.02 10.758 1 98.81 177 ARG B O 1
ATOM 4191 N N . GLU B 1 178 ? -14.992 3.408 8.539 1 98.75 178 GLU B N 1
ATOM 4192 C CA . GLU B 1 178 ? -13.859 2.529 8.281 1 98.75 178 GLU B CA 1
ATOM 4193 C C . GLU B 1 178 ? -12.578 3.092 8.898 1 98.75 178 GLU B C 1
ATOM 4195 O O . GLU B 1 178 ? -11.758 2.344 9.438 1 98.75 178 GLU B O 1
ATOM 4200 N N . MET B 1 179 ? -12.406 4.391 8.805 1 98.88 179 MET B N 1
ATOM 4201 C CA . MET B 1 179 ? -11.242 5.016 9.438 1 98.88 179 MET B CA 1
ATOM 4202 C C . MET B 1 179 ? -11.266 4.809 10.945 1 98.88 179 MET B C 1
ATOM 4204 O O . MET B 1 179 ? -10.234 4.523 11.555 1 98.88 179 MET B O 1
ATOM 4208 N N . ASN B 1 180 ? -12.461 4.926 11.562 1 98.81 180 ASN B N 1
ATOM 4209 C CA . ASN B 1 180 ? -12.594 4.617 12.977 1 98.81 180 ASN B CA 1
ATOM 4210 C C . ASN B 1 180 ? -12.219 3.166 13.273 1 98.81 180 ASN B C 1
ATOM 4212 O O . ASN B 1 180 ? -11.461 2.893 14.203 1 98.81 180 ASN B O 1
ATOM 4216 N N . ARG B 1 181 ? -12.719 2.256 12.477 1 98.44 181 ARG B N 1
ATOM 4217 C CA . ARG B 1 181 ? -12.445 0.836 12.672 1 98.44 181 ARG B CA 1
ATOM 4218 C C . ARG B 1 181 ? -10.945 0.554 12.609 1 98.44 181 ARG B C 1
ATOM 4220 O O . ARG B 1 181 ? -10.438 -0.291 13.352 1 98.44 181 ARG B O 1
ATOM 4227 N N . LEU B 1 182 ? -10.227 1.271 11.805 1 98.62 182 LEU B N 1
ATOM 4228 C CA . LEU B 1 182 ? -8.797 1.077 11.594 1 98.62 182 LEU B CA 1
ATOM 4229 C C . LEU B 1 182 ? -7.992 1.76 12.695 1 98.62 182 LEU B C 1
ATOM 4231 O O . LEU B 1 182 ? -6.801 1.485 12.859 1 98.62 182 LEU B O 1
ATOM 4235 N N . GLY B 1 183 ? -8.594 2.711 13.414 1 98.75 183 GLY B N 1
ATOM 4236 C CA . GLY B 1 183 ? -7.844 3.576 14.312 1 98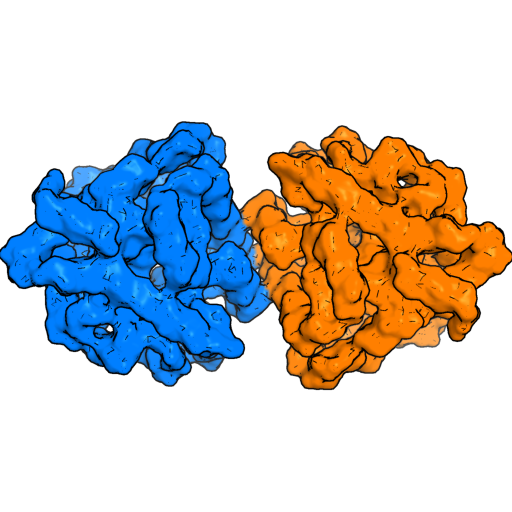.75 183 GLY B CA 1
ATOM 4237 C C . GLY B 1 183 ? -7.082 4.668 13.586 1 98.75 183 GLY B C 1
ATOM 4238 O O . GLY B 1 183 ? -5.98 5.043 13.992 1 98.75 183 GLY B O 1
ATOM 4239 N N . MET B 1 184 ? -7.625 5.047 12.516 1 98.81 184 MET B N 1
ATOM 4240 C CA . MET B 1 184 ? -7.062 6.125 11.703 1 98.81 184 MET B CA 1
ATOM 4241 C C . MET B 1 184 ? -7.723 7.457 12.039 1 98.81 184 MET B C 1
ATOM 4243 O O . MET B 1 184 ? -8.938 7.527 12.211 1 98.81 184 MET B O 1
ATOM 4247 N N . LEU B 1 185 ? -6.934 8.516 12.156 1 98.94 185 LEU B N 1
ATOM 4248 C CA . LEU B 1 185 ? -7.461 9.844 12.445 1 98.94 185 LEU B CA 1
ATOM 4249 C C . LEU B 1 185 ? -8.266 10.375 11.258 1 98.94 185 LEU B C 1
ATOM 4251 O O . LEU B 1 185 ? -7.777 10.383 10.125 1 98.94 185 LEU B O 1
ATOM 4255 N N . VAL B 1 186 ? -9.523 10.758 11.547 1 98.94 186 VAL B N 1
ATOM 4256 C CA . VAL B 1 186 ? -10.336 11.469 10.57 1 98.94 186 VAL B CA 1
ATOM 4257 C C . VAL B 1 186 ? -9.977 12.953 10.586 1 98.94 186 VAL B C 1
ATOM 4259 O O . VAL B 1 186 ? -10.469 13.711 11.414 1 98.94 186 VAL B O 1
ATOM 4262 N N . ASP B 1 187 ? -9.125 13.352 9.664 1 98.94 187 ASP B N 1
ATOM 4263 C CA . ASP B 1 187 ? -8.648 14.734 9.648 1 98.94 187 ASP B CA 1
ATOM 4264 C C . ASP B 1 187 ? -9.672 15.656 8.984 1 98.94 187 ASP B C 1
ATOM 4266 O O . ASP B 1 187 ? -10.055 15.438 7.832 1 98.94 187 ASP B O 1
ATOM 4270 N N . LEU B 1 188 ? -10.047 16.672 9.664 1 98.94 188 LEU B N 1
ATOM 4271 C CA . LEU B 1 188 ? -11.133 17.547 9.227 1 98.94 188 LEU B CA 1
ATOM 4272 C C . LEU B 1 188 ? -10.594 18.891 8.75 1 98.94 188 LEU B C 1
ATOM 4274 O O . LEU B 1 188 ? -11.367 19.828 8.523 1 98.94 188 LEU B O 1
ATOM 4278 N N . SER B 1 189 ? -9.258 18.906 8.555 1 98.75 189 SER B N 1
ATOM 4279 C CA . SER B 1 189 ? -8.711 20.062 7.848 1 98.75 189 SER B CA 1
ATOM 4280 C C . SER B 1 189 ? -9.18 20.094 6.391 1 98.75 189 SER B C 1
ATOM 4282 O O . SER B 1 189 ? -9.445 19.047 5.801 1 98.75 189 SER B O 1
ATOM 4284 N N . HIS B 1 190 ? -9.352 21.266 5.777 1 98.44 190 HIS B N 1
ATOM 4285 C CA . HIS B 1 190 ? -9.672 21.469 4.367 1 98.44 190 HIS B CA 1
ATOM 4286 C C . HIS B 1 190 ? -11.156 21.203 4.102 1 98.44 190 HIS B C 1
ATOM 4288 O O . HIS B 1 190 ? -11.656 21.5 3.016 1 98.44 190 HIS B O 1
ATOM 4294 N N . VAL B 1 191 ? -11.945 20.641 5.062 1 98.75 191 VAL B N 1
ATOM 4295 C CA . VAL B 1 191 ? -13.289 20.219 4.699 1 98.75 191 VAL B CA 1
ATOM 4296 C C . VAL B 1 191 ? -14.281 21.344 5 1 98.75 191 VAL B C 1
ATOM 4298 O O . VAL B 1 191 ? -13.984 22.25 5.777 1 98.75 191 VAL B O 1
ATOM 4301 N N . ALA B 1 192 ? -15.43 21.328 4.414 1 98.81 192 ALA B N 1
ATOM 4302 C CA . ALA B 1 192 ? -16.5 22.281 4.664 1 98.81 192 ALA B CA 1
ATOM 4303 C C . ALA B 1 192 ? -17.062 22.125 6.074 1 98.81 192 ALA B C 1
ATOM 4305 O O . ALA B 1 192 ? -17.031 21.031 6.641 1 98.81 192 ALA B O 1
ATOM 4306 N N . PRO B 1 193 ? -17.578 23.25 6.621 1 98.75 193 PRO B N 1
ATOM 4307 C CA . PRO B 1 193 ? -18.203 23.141 7.941 1 98.75 193 PRO B CA 1
ATOM 4308 C C . PRO B 1 193 ? -19.297 22.062 7.992 1 98.75 193 PRO B C 1
ATOM 4310 O O . PRO B 1 193 ? -19.422 21.359 8.992 1 98.75 193 PRO B O 1
ATOM 4313 N N . THR B 1 194 ? -20.062 21.922 6.906 1 98.81 194 THR B N 1
ATOM 4314 C CA . THR B 1 194 ? -21.094 20.875 6.852 1 98.81 194 THR B CA 1
ATOM 4315 C C . THR B 1 194 ? -20.453 19.484 6.918 1 98.81 194 THR B C 1
ATOM 4317 O O . THR B 1 194 ? -21 18.578 7.539 1 98.81 194 THR B O 1
ATOM 4320 N N . THR B 1 195 ? -19.297 19.328 6.301 1 98.94 195 THR B N 1
ATOM 4321 C CA . THR B 1 195 ? -18.562 18.078 6.336 1 98.94 195 THR B CA 1
ATOM 4322 C C . THR B 1 195 ? -18 17.812 7.73 1 98.94 195 THR B C 1
ATOM 4324 O O . THR B 1 195 ? -18 16.688 8.211 1 98.94 195 THR B O 1
ATOM 4327 N N . MET B 1 196 ? -17.484 18.906 8.398 1 98.94 196 MET B N 1
ATOM 4328 C CA . MET B 1 196 ? -17.031 18.781 9.773 1 98.94 196 MET B CA 1
ATOM 4329 C C . MET B 1 196 ? -18.125 18.188 10.656 1 98.94 196 MET B C 1
ATOM 4331 O O . MET B 1 196 ? -17.906 17.188 11.344 1 98.94 196 MET B O 1
ATOM 4335 N N . HIS B 1 197 ? -19.266 18.781 10.555 1 98.94 197 HIS B N 1
ATOM 4336 C CA . HIS B 1 197 ? -20.391 18.344 11.383 1 98.94 197 HIS B CA 1
ATOM 4337 C C . HIS B 1 197 ? -20.812 16.922 11.047 1 98.94 197 HIS B C 1
ATOM 4339 O O . HIS B 1 197 ? -21.016 16.109 11.945 1 98.94 197 HIS B O 1
ATOM 4345 N N . ALA B 1 198 ? -20.953 16.609 9.766 1 98.88 198 ALA B N 1
ATOM 4346 C CA . ALA B 1 198 ? -21.359 15.273 9.344 1 98.88 198 ALA B CA 1
ATOM 4347 C C . ALA B 1 198 ? -20.391 14.203 9.828 1 98.88 198 ALA B C 1
ATOM 4349 O O . ALA B 1 198 ? -20.797 13.141 10.297 1 98.88 198 ALA B O 1
ATOM 4350 N N . ALA B 1 199 ? -19.109 14.484 9.695 1 98.94 199 ALA B N 1
ATOM 4351 C CA . ALA B 1 199 ? -18.078 13.539 10.133 1 98.94 199 ALA B CA 1
ATOM 4352 C C . ALA B 1 199 ? -18.141 13.336 11.641 1 98.94 199 ALA B C 1
ATOM 4354 O O . ALA B 1 199 ? -18 12.211 12.125 1 98.94 199 ALA B O 1
ATOM 4355 N N . LEU B 1 200 ? -18.328 14.438 12.398 1 98.88 200 LEU B N 1
ATOM 4356 C CA . LEU B 1 200 ? -18.375 14.352 13.859 1 98.88 200 LEU B CA 1
ATOM 4357 C C . LEU B 1 200 ? -19.641 13.641 14.328 1 98.88 200 LEU B C 1
ATOM 4359 O O . LEU B 1 200 ? -19.656 13.039 15.406 1 98.88 200 LEU B O 1
ATOM 4363 N N . ASP B 1 201 ? -20.703 13.68 13.492 1 98.75 201 ASP B N 1
ATOM 4364 C CA . ASP B 1 201 ? -21.922 12.93 13.805 1 98.75 201 ASP B CA 1
ATOM 4365 C C . ASP B 1 201 ? -21.688 11.43 13.695 1 98.75 201 ASP B C 1
ATOM 4367 O O . ASP B 1 201 ? -22.344 10.641 14.383 1 98.75 201 ASP B O 1
ATOM 4371 N N . VAL B 1 202 ? -20.766 11.016 12.875 1 98.56 202 VAL B N 1
ATOM 4372 C CA . VAL B 1 202 ? -20.547 9.617 12.547 1 98.56 202 VAL B CA 1
ATOM 4373 C C . VAL B 1 202 ? -19.391 9.062 13.391 1 98.56 202 VAL B C 1
ATOM 4375 O O . VAL B 1 202 ? -19.453 7.926 13.867 1 98.56 202 VAL B O 1
ATOM 4378 N N . SER B 1 203 ? -18.359 9.836 13.609 1 98.69 203 SER B N 1
ATOM 4379 C CA . SER B 1 203 ? -17.094 9.375 14.195 1 98.69 203 SER B CA 1
ATOM 4380 C C . SER B 1 203 ? -17.266 9.055 15.68 1 98.69 203 SER B C 1
ATOM 4382 O O . SER B 1 203 ? -17.953 9.781 16.406 1 98.69 203 SER B O 1
ATOM 4384 N N . THR B 1 204 ? -16.609 8.039 16.062 1 98.38 204 THR B N 1
ATOM 4385 C CA . THR B 1 204 ? -16.578 7.676 17.484 1 98.38 204 THR B CA 1
ATOM 4386 C C . THR B 1 204 ? -15.234 8.039 18.109 1 98.38 204 THR B C 1
ATOM 4388 O O . THR B 1 204 ? -15.008 7.785 19.281 1 98.38 204 THR B O 1
ATOM 4391 N N . ALA B 1 205 ? -14.367 8.594 17.359 1 98.75 205 ALA B N 1
ATOM 4392 C CA . ALA B 1 205 ? -13.055 9.062 17.797 1 98.75 205 ALA B CA 1
ATOM 4393 C C . ALA B 1 205 ? -13.055 10.57 18.031 1 98.75 205 ALA B C 1
ATOM 4395 O O . ALA B 1 205 ? -13.953 11.273 17.562 1 98.75 205 ALA B O 1
ATOM 4396 N N . PRO B 1 206 ? -12.062 11.094 18.797 1 98.88 206 PRO B N 1
ATOM 4397 C CA . PRO B 1 206 ? -11.969 12.547 19 1 98.88 206 PRO B CA 1
ATOM 4398 C C . PRO B 1 206 ? -11.781 13.305 17.688 1 98.88 206 PRO B C 1
ATOM 4400 O O . PRO B 1 206 ? -11.164 12.781 16.75 1 98.88 206 PRO B O 1
ATOM 4403 N N . ALA B 1 207 ? -12.344 14.492 17.688 1 98.81 207 ALA B N 1
ATOM 4404 C CA . ALA B 1 207 ? -12.125 15.367 16.547 1 98.81 207 ALA B CA 1
ATOM 4405 C C . ALA B 1 207 ? -10.633 15.648 16.344 1 98.81 207 ALA B C 1
ATOM 4407 O O . ALA B 1 207 ? -9.883 15.789 17.312 1 98.81 207 ALA B O 1
ATOM 4408 N N . PHE B 1 208 ? -10.25 15.727 15.094 1 98.94 208 PHE B N 1
ATOM 4409 C CA . PHE B 1 208 ? -8.852 15.953 14.773 1 98.94 208 PHE B CA 1
ATOM 4410 C C . PHE B 1 208 ? -8.711 16.906 13.594 1 98.94 208 PHE B C 1
ATOM 4412 O O . PHE B 1 208 ? -9.289 16.672 12.531 1 98.94 208 PHE B O 1
ATOM 4419 N N . PHE B 1 209 ? -8.023 17.984 13.758 1 98.94 209 PHE B N 1
ATOM 4420 C CA . PHE B 1 209 ? -7.582 18.906 12.719 1 98.94 209 PHE B CA 1
ATOM 4421 C C . PHE B 1 209 ? -6.059 18.984 12.68 1 98.94 209 PHE B C 1
ATOM 4423 O O . PHE B 1 209 ? -5.438 19.5 13.617 1 98.94 209 PHE B O 1
ATOM 4430 N N . SER B 1 210 ? -5.48 18.562 11.57 1 98.94 210 SER B N 1
ATOM 4431 C CA . SER B 1 210 ? -4.027 18.469 11.484 1 98.94 210 SER B CA 1
ATOM 4432 C C . SER B 1 210 ? -3.393 19.859 11.359 1 98.94 210 SER B C 1
ATOM 4434 O O . SER B 1 210 ? -2.26 20.062 11.797 1 98.94 210 SER B O 1
ATOM 4436 N N . HIS B 1 211 ? -4.148 20.781 10.633 1 98.88 211 HIS B N 1
ATOM 4437 C CA . HIS B 1 211 ? -3.582 22.094 10.375 1 98.88 211 HIS B CA 1
ATOM 4438 C C . HIS B 1 211 ? -4.664 23.094 9.977 1 98.88 211 HIS B C 1
ATOM 4440 O O . HIS B 1 211 ? -4.836 23.391 8.797 1 98.88 211 HIS B O 1
ATOM 4446 N N . SER B 1 212 ? -5.316 23.641 10.938 1 98.81 212 SER B N 1
ATOM 4447 C CA . SER B 1 212 ? -6.371 24.641 10.734 1 98.81 212 SER B CA 1
ATOM 4448 C C . SER B 1 212 ? -6.34 25.703 11.82 1 98.81 212 SER B C 1
ATOM 4450 O O . SER B 1 212 ? -5.957 25.438 12.961 1 98.81 212 SER B O 1
ATOM 4452 N N . SER B 1 213 ? -6.738 26.906 11.484 1 98.75 213 SER B N 1
ATOM 4453 C CA . SER B 1 213 ? -6.824 28 12.445 1 98.75 213 SER B CA 1
ATOM 4454 C C . SER B 1 213 ? -8.273 28.328 12.773 1 98.75 213 SER B C 1
ATOM 4456 O O . SER B 1 213 ? -9.164 27.484 12.625 1 98.75 213 SER B O 1
ATOM 4458 N N . ALA B 1 214 ? -8.484 29.5 13.445 1 98.88 214 ALA B N 1
ATOM 4459 C CA . ALA B 1 214 ? -9.805 29.828 13.984 1 98.88 214 ALA B CA 1
ATOM 4460 C C . ALA B 1 214 ? -10.531 30.828 13.086 1 98.88 214 ALA B C 1
ATOM 4462 O O . ALA B 1 214 ? -10.023 31.922 12.828 1 98.88 214 ALA B O 1
ATOM 4463 N N . ARG B 1 215 ? -11.75 30.531 12.734 1 98.81 215 ARG B N 1
ATOM 4464 C CA . ARG B 1 215 ? -12.523 31.359 11.805 1 98.81 215 ARG B CA 1
ATOM 4465 C C . ARG B 1 215 ? -12.859 32.719 12.414 1 98.81 215 ARG B C 1
ATOM 4467 O O . ARG B 1 215 ? -12.914 33.719 11.719 1 98.81 215 ARG B O 1
ATOM 4474 N N . ALA B 1 216 ? -13.039 32.75 13.68 1 98.69 216 ALA B N 1
ATOM 4475 C CA . ALA B 1 216 ? -13.406 33.969 14.383 1 98.69 216 ALA B CA 1
ATOM 4476 C C . ALA B 1 216 ? -12.305 35.031 14.258 1 98.69 216 ALA B C 1
ATOM 4478 O O . ALA B 1 216 ? -12.578 36.219 14.32 1 98.69 216 ALA B O 1
ATOM 4479 N N . ARG B 1 217 ? -11.062 34.625 14.062 1 98.62 217 ARG B N 1
ATOM 4480 C CA . ARG B 1 217 ? -9.93 35.531 13.984 1 98.62 217 ARG B CA 1
ATOM 4481 C C . ARG B 1 217 ? -9.68 35.969 12.539 1 98.62 217 ARG B C 1
ATOM 4483 O O . ARG B 1 217 ? -9.164 37.062 12.297 1 98.62 217 ARG B O 1
ATOM 4490 N N . CYS B 1 218 ? -9.977 35.125 11.641 1 98.75 218 CYS B N 1
ATOM 4491 C CA . CYS B 1 218 ? -9.844 35.375 10.203 1 98.75 218 CYS B CA 1
ATOM 4492 C C . CYS B 1 218 ? -10.867 34.562 9.422 1 98.75 218 CYS B C 1
ATOM 4494 O O . CYS B 1 218 ? -10.898 33.312 9.523 1 98.75 218 CYS B O 1
ATOM 4496 N N . ASP B 1 219 ? -11.641 35.219 8.625 1 98.25 219 ASP B N 1
ATOM 4497 C CA . ASP B 1 219 ? -12.789 34.594 7.988 1 98.25 219 ASP B CA 1
ATOM 4498 C C . ASP B 1 219 ? -12.383 33.875 6.707 1 98.25 219 ASP B C 1
ATOM 4500 O O . ASP B 1 219 ? -12.969 34.094 5.648 1 98.25 219 ASP B O 1
ATOM 4504 N N . HIS B 1 220 ? -11.43 33.031 6.762 1 98.31 220 HIS B N 1
ATOM 4505 C CA . HIS B 1 220 ? -11.062 32.156 5.672 1 98.31 220 HIS B CA 1
ATOM 4506 C C . HIS B 1 220 ? -11.812 30.812 5.781 1 98.31 220 HIS B C 1
ATOM 4508 O O . HIS B 1 220 ? -11.977 30.281 6.879 1 98.31 220 HIS B O 1
ATOM 4514 N N . PRO B 1 221 ? -12.289 30.219 4.668 1 98.06 221 PRO B N 1
ATOM 4515 C CA . PRO B 1 221 ? -13.086 29 4.719 1 98.06 221 PRO B CA 1
ATOM 4516 C C . PRO B 1 221 ? -12.312 27.812 5.289 1 98.06 221 PRO B C 1
ATOM 4518 O O . PRO B 1 221 ? -12.922 26.844 5.758 1 98.06 221 PRO B O 1
ATOM 4521 N N . ARG B 1 222 ? -11.047 27.828 5.281 1 98.44 222 ARG B N 1
ATOM 4522 C CA . ARG B 1 222 ? -10.188 26.766 5.797 1 98.44 222 ARG B CA 1
ATOM 4523 C C . ARG B 1 222 ? -10.172 26.766 7.32 1 98.44 222 ARG B C 1
ATOM 4525 O O . ARG B 1 222 ? -9.711 25.812 7.941 1 98.44 222 ARG B O 1
ATOM 4532 N N . ASN B 1 223 ? -10.555 27.875 7.941 1 98.88 223 ASN B N 1
ATOM 4533 C CA . ASN B 1 223 ? -10.5 28.016 9.398 1 98.88 223 ASN B CA 1
ATOM 4534 C C . ASN B 1 223 ? -11.719 27.375 10.062 1 98.88 223 ASN B C 1
ATOM 4536 O O . ASN B 1 223 ? -12.789 27.297 9.461 1 98.88 223 ASN B O 1
ATOM 4540 N N . VAL B 1 224 ? -11.586 26.984 11.312 1 98.94 224 VAL B N 1
ATOM 4541 C CA . VAL B 1 224 ? -12.586 26.219 12.062 1 98.94 224 VAL B CA 1
ATOM 4542 C C . VAL B 1 224 ? -13.562 27.172 12.734 1 98.94 224 VAL B C 1
ATOM 4544 O O . VAL B 1 224 ? -13.156 28.047 13.508 1 98.94 224 VAL B O 1
ATOM 4547 N N . PRO B 1 225 ? -14.867 27.031 12.508 1 98.88 225 PRO B N 1
ATOM 4548 C CA . PRO B 1 225 ? -15.852 27.875 13.188 1 98.88 225 PRO B CA 1
ATOM 4549 C C . PRO B 1 225 ? -16.031 27.5 14.656 1 98.88 225 PRO B C 1
ATOM 4551 O O . PRO B 1 225 ? -15.781 26.359 15.039 1 98.88 225 PRO B O 1
ATOM 4554 N N . ASP B 1 226 ? -16.562 28.469 15.43 1 98.88 226 ASP B N 1
ATOM 4555 C CA . ASP B 1 226 ? -16.672 28.281 16.875 1 98.88 226 ASP B CA 1
ATOM 4556 C C . ASP B 1 226 ? -17.641 27.156 17.219 1 98.88 226 ASP B C 1
ATOM 4558 O O . ASP B 1 226 ? -17.438 26.438 18.203 1 98.88 226 ASP B O 1
ATOM 4562 N N . ASP B 1 227 ? -18.656 26.969 16.469 1 98.81 227 ASP B N 1
ATOM 4563 C CA . ASP B 1 227 ? -19.594 25.891 16.781 1 98.81 227 ASP B CA 1
ATOM 4564 C C . ASP B 1 227 ? -18.938 24.531 16.609 1 98.81 227 ASP B C 1
ATOM 4566 O O . ASP B 1 227 ? -19.266 23.594 17.328 1 98.81 227 ASP B O 1
ATOM 4570 N N . VAL B 1 228 ? -18.047 24.391 15.648 1 98.94 228 VAL B N 1
ATOM 4571 C CA . VAL B 1 228 ? -17.266 23.156 15.5 1 98.94 228 VAL B CA 1
ATOM 4572 C C . VAL B 1 228 ? -16.266 23.047 16.641 1 98.94 228 VAL B C 1
ATOM 4574 O O . VAL B 1 228 ? -16.031 21.953 17.156 1 98.94 228 VAL B O 1
ATOM 4577 N N . LEU B 1 229 ? -15.641 24.141 17.094 1 98.94 229 LEU B N 1
ATOM 4578 C CA . LEU B 1 229 ? -14.719 24.125 18.219 1 98.94 229 LEU B CA 1
ATOM 4579 C C . LEU B 1 229 ? -15.398 23.578 19.469 1 98.94 229 LEU B C 1
ATOM 4581 O O . LEU B 1 229 ? -14.773 22.875 20.266 1 98.94 229 LEU B O 1
ATOM 4585 N N . GLU B 1 230 ? -16.641 23.922 19.625 1 98.94 230 GLU B N 1
ATOM 4586 C CA . GLU B 1 230 ? -17.391 23.391 20.75 1 98.94 230 GLU B CA 1
ATOM 4587 C C . GLU B 1 230 ? -17.5 21.859 20.656 1 98.94 230 GLU B C 1
ATOM 4589 O O . GLU B 1 230 ? -17.438 21.172 21.672 1 98.94 230 GLU B O 1
ATOM 4594 N N . ARG B 1 231 ? -17.672 21.375 19.469 1 98.88 231 ARG B N 1
ATOM 4595 C CA . ARG B 1 231 ? -17.75 19.938 19.266 1 98.88 231 ARG B CA 1
ATOM 4596 C C . ARG B 1 231 ? -16.375 19.281 19.453 1 98.88 231 ARG B C 1
ATOM 4598 O O . ARG B 1 231 ? -16.281 18.125 19.859 1 98.88 231 ARG B O 1
ATOM 4605 N N . VAL B 1 232 ? -15.344 20.016 19.094 1 98.94 232 VAL B N 1
ATOM 4606 C CA . VAL B 1 232 ? -13.992 19.547 19.391 1 98.94 232 VAL B CA 1
ATOM 4607 C C . VAL B 1 232 ? -13.828 19.328 20.891 1 98.94 232 VAL B C 1
ATOM 4609 O O . VAL B 1 232 ? -13.328 18.297 21.328 1 98.94 232 VAL B O 1
ATOM 4612 N N . ARG B 1 233 ? -14.273 20.281 21.656 1 98.81 233 ARG B N 1
ATOM 4613 C CA . ARG B 1 233 ? -14.25 20.156 23.109 1 98.81 233 ARG B CA 1
ATOM 4614 C C . ARG B 1 233 ? -15.039 18.938 23.57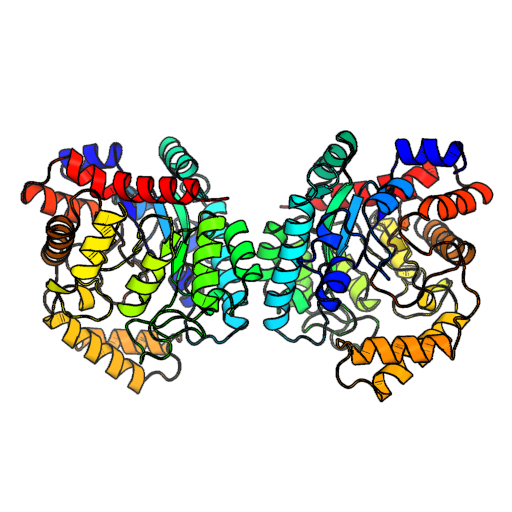8 1 98.81 233 ARG B C 1
ATOM 4616 O O . ARG B 1 233 ? -14.555 18.141 24.375 1 98.81 233 ARG B O 1
ATOM 4623 N N . ALA B 1 234 ? -16.203 18.797 23.016 1 98.69 234 ALA B N 1
ATOM 4624 C CA . ALA B 1 234 ? -17.109 17.734 23.438 1 98.69 234 ALA B CA 1
ATOM 4625 C C . ALA B 1 234 ? -16.516 16.359 23.141 1 98.69 234 ALA B C 1
ATOM 4627 O O . ALA B 1 234 ? -16.781 15.391 23.875 1 98.69 234 ALA B O 1
ATOM 4628 N N . SER B 1 235 ? -15.695 16.219 22.141 1 98.56 235 SER B N 1
ATOM 4629 C CA . SER B 1 235 ? -15.125 14.945 21.75 1 98.56 235 SER B CA 1
ATOM 4630 C C . SER B 1 235 ? -13.719 14.766 22.312 1 98.56 235 SER B C 1
ATOM 4632 O O . SER B 1 235 ? -13.055 13.773 22.031 1 98.56 235 SER B O 1
ATOM 4634 N N . ASN B 1 236 ? -13.273 15.812 23.031 1 98.44 236 ASN B N 1
ATOM 4635 C CA . ASN B 1 236 ? -11.898 15.82 23.516 1 98.44 236 ASN B CA 1
ATOM 4636 C C . ASN B 1 236 ? -10.891 15.773 22.359 1 98.44 236 ASN B C 1
ATOM 4638 O O . ASN B 1 236 ? -9.906 15.031 22.422 1 98.44 236 ASN B O 1
ATOM 4642 N N . GLY B 1 237 ? -11.242 16.484 21.312 1 98.94 237 GLY B N 1
ATOM 4643 C CA . GLY B 1 237 ? -10.414 16.5 20.109 1 98.94 237 GLY B CA 1
ATOM 4644 C C . GLY B 1 237 ? -9.297 17.531 20.188 1 98.94 237 GLY B C 1
ATOM 4645 O O . GLY B 1 237 ? -8.914 17.953 21.281 1 98.94 237 GLY B O 1
ATOM 4646 N N . VAL B 1 238 ? -8.703 17.797 19.031 1 98.94 238 VAL B N 1
ATOM 4647 C CA . VAL B 1 238 ? -7.594 18.75 18.984 1 98.94 238 VAL B CA 1
ATOM 4648 C C . VAL B 1 238 ? -7.625 19.5 17.656 1 98.94 238 VAL B C 1
ATOM 4650 O O . VAL B 1 238 ? -7.926 18.922 16.609 1 98.94 238 VAL B O 1
ATOM 4653 N N . VAL B 1 239 ? -7.43 20.766 17.719 1 98.94 239 VAL B N 1
ATOM 4654 C CA . VAL B 1 239 ? -7.172 21.609 16.562 1 98.94 239 VAL B CA 1
ATOM 4655 C C . VAL B 1 239 ? -5.715 22.078 16.562 1 98.94 239 VAL B C 1
ATOM 4657 O O . VAL B 1 239 ? -5.289 22.797 17.469 1 98.94 239 VAL B O 1
ATOM 4660 N N . MET B 1 240 ? -5.012 21.609 15.562 1 98.94 240 MET B N 1
ATOM 4661 C CA . MET B 1 240 ? -3.613 22 15.445 1 98.94 240 MET B CA 1
ATOM 4662 C C . MET B 1 240 ? -3.467 23.234 14.562 1 98.94 240 MET B C 1
ATOM 4664 O O . MET B 1 240 ? -3.553 23.141 13.336 1 98.94 240 MET B O 1
ATOM 4668 N N . VAL B 1 241 ? -3.158 24.375 15.172 1 98.94 241 VAL B N 1
ATOM 4669 C CA . VAL B 1 241 ? -3.221 25.688 14.539 1 98.94 241 VAL B CA 1
ATOM 4670 C C . VAL B 1 241 ? -2.098 25.828 13.516 1 98.94 241 VAL B C 1
ATOM 4672 O O . VAL B 1 241 ? -0.944 25.5 13.805 1 98.94 241 VAL B O 1
ATOM 4675 N N . THR B 1 242 ? -2.447 26.312 12.297 1 98.62 242 THR B N 1
ATOM 4676 C CA . THR B 1 242 ? -1.489 26.359 11.195 1 98.62 242 THR B CA 1
ATOM 4677 C C . THR B 1 242 ? -0.966 27.781 11 1 98.62 242 THR B C 1
ATOM 4679 O O . THR B 1 242 ? -1.501 28.719 11.57 1 98.62 242 THR B O 1
ATOM 4682 N N . PHE B 1 243 ? 0.128 27.953 10.195 1 98.12 243 PHE B N 1
ATOM 4683 C CA . PHE B 1 243 ? 0.9 29.188 10.109 1 98.12 243 PHE B CA 1
ATOM 4684 C C . PHE B 1 243 ? 0.711 29.844 8.75 1 98.12 243 PHE B C 1
ATOM 4686 O O . PHE B 1 243 ? 1.502 30.703 8.352 1 98.12 243 PHE B O 1
ATOM 4693 N N . VAL B 1 244 ? -0.283 29.469 8.016 1 97.88 244 VAL B N 1
ATOM 4694 C CA . VAL B 1 244 ? -0.511 30.062 6.703 1 97.88 244 VAL B CA 1
ATOM 4695 C C . VAL B 1 244 ? -1.006 31.5 6.871 1 97.88 244 VAL B C 1
ATOM 4697 O O . VAL B 1 244 ? -2.098 31.734 7.398 1 97.88 244 VAL B O 1
ATOM 4700 N N . PRO B 1 245 ? -0.288 32.469 6.352 1 97.81 245 PRO B N 1
ATOM 4701 C CA . PRO B 1 245 ? -0.633 33.844 6.629 1 97.81 245 PRO B CA 1
ATOM 4702 C C . PRO B 1 245 ? -2.062 34.219 6.219 1 97.81 245 PRO B C 1
ATOM 4704 O O . PRO B 1 245 ? -2.762 34.906 6.945 1 97.81 245 PRO B O 1
ATOM 4707 N N . GLY B 1 246 ? -2.506 33.688 5.133 1 97.75 246 GLY B N 1
ATOM 4708 C CA . GLY B 1 246 ? -3.854 33.938 4.652 1 97.75 246 GLY B CA 1
ATOM 4709 C C . GLY B 1 246 ? -4.93 33.438 5.59 1 97.75 246 GLY B C 1
ATOM 4710 O O . GLY B 1 246 ? -6.09 33.844 5.488 1 97.75 246 GLY B O 1
ATOM 4711 N N . PHE B 1 247 ? -4.594 32.562 6.5 1 98.56 247 PHE B N 1
ATOM 4712 C CA . PHE B 1 247 ? -5.535 32.031 7.465 1 98.56 247 PHE B CA 1
ATOM 4713 C C . PHE B 1 247 ? -5.453 32.75 8.797 1 98.56 247 PHE B C 1
ATOM 4715 O O . PHE B 1 247 ? -6.277 32.531 9.68 1 98.56 247 PHE B O 1
ATOM 4722 N N . LEU B 1 248 ? -4.496 33.719 8.945 1 98.69 248 LEU B N 1
ATOM 4723 C CA . LEU B 1 248 ? -4.191 34.312 10.242 1 98.69 248 LEU B CA 1
ATOM 4724 C C . LEU B 1 248 ? -4.762 35.719 10.352 1 98.69 248 LEU B C 1
ATOM 4726 O O . LEU B 1 248 ? -5.281 36.094 11.398 1 98.69 248 LEU B O 1
ATOM 4730 N N . THR B 1 249 ? -4.621 36.5 9.234 1 98.69 249 THR B N 1
ATOM 4731 C CA . THR B 1 249 ? -5.129 37.844 9.266 1 98.69 249 THR B CA 1
ATOM 4732 C C . THR B 1 249 ? -5.969 38.156 8.023 1 98.69 249 THR B C 1
ATOM 4734 O O . THR B 1 249 ? -5.742 37.562 6.965 1 98.69 249 THR B O 1
ATOM 4737 N N . GLU B 1 250 ? -6.926 39.094 8.219 1 98.25 250 GLU B N 1
ATOM 4738 C CA . GLU B 1 250 ? -7.793 39.469 7.102 1 98.25 250 GLU B CA 1
ATOM 4739 C C . GLU B 1 250 ? -6.996 40.094 5.973 1 98.25 250 GLU B C 1
ATOM 4741 O O . GLU B 1 250 ? -7.285 39.875 4.797 1 98.25 250 GLU B O 1
ATOM 4746 N N . GLU B 1 251 ? -6.016 40.875 6.32 1 97.94 251 GLU B N 1
ATOM 4747 C CA . GLU B 1 251 ? -5.176 41.531 5.312 1 97.94 251 GLU B CA 1
ATOM 4748 C C . GLU B 1 251 ? -4.434 40.5 4.473 1 97.94 251 GLU B C 1
ATOM 4750 O O . GLU B 1 251 ? -4.391 40.594 3.244 1 97.94 251 GLU B O 1
ATOM 4755 N N . CYS B 1 252 ? -3.926 39.5 5.117 1 97.94 252 CYS B N 1
ATOM 4756 C CA . CYS B 1 252 ? -3.195 38.469 4.406 1 97.94 252 CYS B CA 1
ATOM 4757 C C . CYS B 1 252 ? -4.145 37.562 3.625 1 97.94 252 CYS B C 1
ATOM 4759 O O . CYS B 1 252 ? -3.783 37.031 2.574 1 97.94 252 CYS B O 1
ATOM 4761 N N . ARG B 1 253 ? -5.348 37.344 4.164 1 97.81 253 ARG B N 1
ATOM 4762 C CA . ARG B 1 253 ? -6.355 36.594 3.436 1 97.81 253 ARG B CA 1
ATOM 4763 C C . ARG B 1 253 ? -6.625 37.188 2.068 1 97.81 253 ARG B C 1
ATOM 4765 O O . ARG B 1 253 ? -6.625 36.5 1.054 1 97.81 253 ARG B O 1
ATOM 4772 N N . VAL B 1 254 ? -6.852 38.5 2.066 1 96.69 254 VAL B N 1
ATOM 4773 C CA . VAL B 1 254 ? -7.117 39.25 0.832 1 96.69 254 VAL B CA 1
ATOM 4774 C C . VAL B 1 254 ? -5.898 39.156 -0.087 1 96.69 254 VAL B C 1
ATOM 4776 O O . VAL B 1 254 ? -6.039 38.938 -1.291 1 96.69 254 VAL B O 1
ATOM 4779 N N . TRP B 1 255 ? -4.734 39.312 0.447 1 95.75 255 TRP B N 1
ATOM 4780 C CA . TRP B 1 255 ? -3.469 39.25 -0.276 1 95.75 255 TRP B CA 1
ATOM 4781 C C . TRP B 1 255 ? -3.285 37.875 -0.925 1 95.75 255 TRP B C 1
ATOM 4783 O O . TRP B 1 255 ? -2.934 37.781 -2.104 1 95.75 255 TRP B O 1
ATOM 4793 N N . MET B 1 256 ? -3.504 36.844 -0.17 1 94.12 256 MET B N 1
ATOM 4794 C CA . MET B 1 256 ? -3.344 35.469 -0.665 1 94.12 256 MET B CA 1
ATOM 4795 C C . MET B 1 256 ? -4.348 35.156 -1.772 1 94.12 256 MET B C 1
ATOM 4797 O O . MET B 1 256 ? -4.02 34.5 -2.748 1 94.12 256 MET B O 1
ATOM 4801 N N . ALA B 1 257 ? -5.562 35.625 -1.621 1 93.31 257 ALA B N 1
ATOM 4802 C CA . ALA B 1 257 ? -6.57 35.438 -2.664 1 93.31 257 ALA B CA 1
ATOM 4803 C C . ALA B 1 257 ? -6.125 36.094 -3.973 1 93.31 257 ALA B C 1
ATOM 4805 O O . ALA B 1 257 ? -6.344 35.531 -5.051 1 93.31 257 ALA B O 1
ATOM 4806 N N . ALA B 1 258 ? -5.508 37.219 -3.84 1 91.5 258 ALA B N 1
ATOM 4807 C CA . ALA B 1 258 ? -4.992 37.938 -5.016 1 91.5 258 ALA B CA 1
ATOM 4808 C C . ALA B 1 258 ? -3.84 37.156 -5.652 1 91.5 258 ALA B C 1
ATOM 4810 O O . ALA B 1 258 ? -3.715 37.094 -6.879 1 91.5 258 ALA B O 1
ATOM 4811 N N . ALA B 1 259 ? -3.035 36.562 -4.832 1 87.69 259 ALA B N 1
ATOM 4812 C CA . ALA B 1 259 ? -1.905 35.781 -5.312 1 87.69 259 ALA B CA 1
ATOM 4813 C C . ALA B 1 259 ? -2.381 34.562 -6.102 1 87.69 259 ALA B C 1
ATOM 4815 O O . ALA B 1 259 ? -1.831 34.25 -7.16 1 87.69 259 ALA B O 1
ATOM 4816 N N . VAL B 1 260 ? -3.328 33.844 -5.535 1 83.56 260 VAL B N 1
ATOM 4817 C CA . VAL B 1 260 ? -3.881 32.656 -6.176 1 83.56 260 VAL B CA 1
ATOM 4818 C C . VAL B 1 260 ? -4.488 33.031 -7.527 1 83.56 260 VAL B C 1
ATOM 4820 O O . VAL B 1 260 ? -4.312 32.312 -8.516 1 83.56 260 VAL B O 1
ATOM 4823 N N . LYS B 1 261 ? -5.188 34.125 -7.578 1 84.5 261 LYS B N 1
ATOM 4824 C CA . LYS B 1 261 ? -5.801 34.594 -8.812 1 84.5 261 LYS B CA 1
ATOM 4825 C C . LYS B 1 261 ? -4.738 34.938 -9.859 1 84.5 261 LYS B C 1
ATOM 4827 O O . LYS B 1 261 ? -4.906 34.625 -11.039 1 84.5 261 LYS B O 1
ATOM 4832 N N . ALA B 1 262 ? -3.693 35.469 -9.414 1 82.62 262 ALA B N 1
ATOM 4833 C CA . ALA B 1 262 ? -2.609 35.844 -10.32 1 82.62 262 ALA B CA 1
ATOM 4834 C C . ALA B 1 262 ? -1.927 34.625 -10.898 1 82.62 262 ALA B C 1
ATOM 4836 O O . ALA B 1 262 ? -1.547 34.594 -12.07 1 82.62 262 ALA B O 1
ATOM 4837 N N . GLU B 1 263 ? -1.71 33.625 -10.031 1 77.88 263 GLU B N 1
ATOM 4838 C CA . GLU B 1 263 ? -1.088 32.406 -10.469 1 77.88 263 GLU B CA 1
ATOM 4839 C C . GLU B 1 263 ? -1.962 31.672 -11.484 1 77.88 263 GLU B C 1
ATOM 4841 O O . GLU B 1 263 ? -1.452 31.094 -12.445 1 77.88 263 GLU B O 1
ATOM 4846 N N . ALA B 1 264 ? -3.188 31.641 -11.273 1 74.62 264 ALA B N 1
ATOM 4847 C CA . ALA B 1 264 ? -4.129 30.953 -12.156 1 74.62 264 ALA B CA 1
ATOM 4848 C C . ALA B 1 264 ? -4.125 31.562 -13.547 1 74.62 264 ALA B C 1
ATOM 4850 O O . ALA B 1 264 ? -4.445 30.891 -14.531 1 74.62 264 ALA B O 1
ATOM 4851 N N . GLU B 1 265 ? -3.74 32.812 -13.625 1 71.31 265 GLU B N 1
ATOM 4852 C CA . GLU B 1 265 ? -3.719 33.531 -14.898 1 71.31 265 GLU B CA 1
ATOM 4853 C C . GLU B 1 265 ? -2.484 33.156 -15.719 1 71.31 265 GLU B C 1
ATOM 4855 O O . GLU B 1 265 ? -2.469 33.344 -16.938 1 71.31 265 GLU B O 1
ATOM 4860 N N . VAL B 1 266 ? -1.438 32.688 -15.07 1 63.97 266 VAL B N 1
ATOM 4861 C CA . VAL B 1 266 ? -0.178 32.469 -15.773 1 63.97 266 VAL B CA 1
ATOM 4862 C C . VAL B 1 266 ? 0.035 30.969 -15.984 1 63.97 266 VAL B C 1
ATOM 4864 O O . VAL B 1 266 ? 0.716 30.547 -16.922 1 63.97 266 VAL B O 1
ATOM 4867 N N . VAL B 1 267 ? -0.279 30.203 -15.031 1 60.53 267 VAL B N 1
ATOM 4868 C CA . VAL B 1 267 ? 0.218 28.828 -15.062 1 60.53 267 VAL B CA 1
ATOM 4869 C C . VAL B 1 267 ? -0.926 27.859 -15.391 1 60.53 267 VAL B C 1
ATOM 4871 O O . VAL B 1 267 ? -1.983 27.922 -14.758 1 60.53 267 VAL B O 1
ATOM 4874 N N . VAL B 1 268 ? -0.73 27.297 -16.438 1 49.91 268 VAL B N 1
ATOM 4875 C CA . VAL B 1 268 ? -1.672 26.312 -16.953 1 49.91 268 VAL B CA 1
ATOM 4876 C C . VAL B 1 268 ? -1.687 25.094 -16.031 1 49.91 268 VAL B C 1
ATOM 4878 O O . VAL B 1 268 ? -2.73 24.453 -15.836 1 49.91 268 VAL B O 1
ATOM 4881 N N . ASP B 1 269 ? -0.469 24.734 -15.562 1 55 269 ASP B N 1
ATOM 4882 C CA . ASP B 1 269 ? -0.347 23.594 -14.672 1 55 269 ASP B CA 1
ATOM 4883 C C . ASP B 1 269 ? 0.367 23.969 -13.375 1 55 269 ASP B C 1
ATOM 4885 O O . ASP B 1 269 ? 1.513 24.422 -13.406 1 55 269 ASP B O 1
ATOM 4889 N N . ALA B 1 270 ? -0.3 24.047 -12.383 1 51.25 270 ALA B N 1
ATOM 4890 C CA . ALA B 1 270 ? 0.127 24.516 -11.07 1 51.25 270 ALA B CA 1
ATOM 4891 C C . ALA B 1 270 ? 1.33 23.734 -10.562 1 51.25 270 ALA B C 1
ATOM 4893 O O . ALA B 1 270 ? 2.086 24.203 -9.719 1 51.25 270 ALA B O 1
ATOM 4894 N N . ALA B 1 271 ? 1.535 22.719 -11.047 1 56.59 271 ALA B N 1
ATOM 4895 C CA . ALA B 1 271 ? 2.58 21.875 -10.469 1 56.59 271 ALA B CA 1
ATOM 4896 C C . ALA B 1 271 ? 3.834 21.875 -11.336 1 56.59 271 ALA B C 1
ATOM 4898 O O . ALA B 1 271 ? 4.559 20.875 -11.398 1 56.59 271 ALA B O 1
ATOM 4899 N N . THR B 1 272 ? 4.094 23.078 -11.93 1 61.19 272 THR B N 1
ATOM 4900 C CA . THR B 1 272 ? 5.262 23.141 -12.805 1 61.19 272 THR B CA 1
ATOM 4901 C C . THR B 1 272 ? 6.289 24.125 -12.258 1 61.19 272 THR B C 1
ATOM 4903 O O . THR B 1 272 ? 5.973 24.953 -11.406 1 61.19 272 THR B O 1
ATOM 4906 N N . GLU B 1 273 ? 7.465 23.984 -12.648 1 66.19 273 GLU B N 1
ATOM 4907 C CA . GLU B 1 273 ? 8.531 24.938 -12.32 1 66.19 273 GLU B CA 1
ATOM 4908 C C . GLU B 1 273 ? 8.156 26.344 -12.742 1 66.19 273 GLU B C 1
ATOM 4910 O O . GLU B 1 273 ? 8.5 27.312 -12.055 1 66.19 273 GLU B O 1
ATOM 4915 N N . GLU B 1 274 ? 7.426 26.328 -13.758 1 68.94 274 GLU B N 1
ATOM 4916 C CA . GLU B 1 274 ? 6.984 27.625 -14.258 1 68.94 274 GLU B CA 1
ATOM 4917 C C . GLU B 1 274 ? 6.012 28.281 -13.289 1 68.94 274 GLU B C 1
ATOM 4919 O O . GLU B 1 274 ? 6.082 29.484 -13.055 1 68.94 274 GLU B O 1
ATOM 4924 N N . ALA B 1 275 ? 5.18 27.438 -12.727 1 71.75 275 ALA B N 1
ATOM 4925 C CA . ALA B 1 275 ? 4.234 27.953 -11.742 1 71.75 275 ALA B CA 1
ATOM 4926 C C . ALA B 1 275 ? 4.957 28.469 -10.5 1 71.75 275 ALA B C 1
ATOM 4928 O O . ALA B 1 275 ? 4.613 29.516 -9.961 1 71.75 275 ALA B O 1
ATOM 4929 N N . ASP B 1 276 ? 5.961 27.844 -10.18 1 72 276 ASP B N 1
ATOM 4930 C CA . ASP B 1 276 ? 6.75 28.25 -9.016 1 72 276 ASP B CA 1
ATOM 4931 C C . ASP B 1 276 ? 7.445 29.578 -9.25 1 72 276 ASP B C 1
ATOM 4933 O O . ASP B 1 276 ? 7.473 30.438 -8.367 1 72 276 ASP B O 1
ATOM 4937 N N . ALA B 1 277 ? 7.98 29.688 -10.438 1 73.81 277 ALA B N 1
ATOM 4938 C CA . ALA B 1 277 ? 8.672 30.922 -10.789 1 73.81 277 ALA B CA 1
ATOM 4939 C C . ALA B 1 277 ? 7.703 32.094 -10.828 1 73.81 277 ALA B C 1
ATOM 4941 O O . ALA B 1 277 ? 8.031 33.188 -10.375 1 73.81 277 ALA B O 1
ATOM 4942 N N . ALA B 1 278 ? 6.57 31.844 -11.375 1 76.19 278 ALA B N 1
ATOM 4943 C CA . ALA B 1 278 ? 5.551 32.906 -11.453 1 76.19 278 ALA B CA 1
ATOM 4944 C C . ALA B 1 278 ? 5.102 33.312 -10.062 1 76.19 278 ALA B C 1
ATOM 4946 O O . ALA B 1 278 ? 4.934 34.531 -9.797 1 76.19 278 ALA B O 1
ATOM 4947 N N . ARG B 1 279 ? 4.926 32.375 -9.234 1 78.5 279 ARG B N 1
ATOM 4948 C CA . ARG B 1 279 ? 4.531 32.656 -7.859 1 78.5 279 ARG B CA 1
ATOM 4949 C C . ARG B 1 279 ? 5.605 33.469 -7.137 1 78.5 279 ARG B C 1
ATOM 4951 O O . ARG B 1 279 ? 5.297 34.438 -6.445 1 78.5 279 ARG B O 1
ATOM 4958 N N . ALA B 1 280 ? 6.785 33.094 -7.359 1 78.38 280 ALA B N 1
ATOM 4959 C CA . ALA B 1 280 ? 7.898 33.812 -6.723 1 78.38 280 ALA B CA 1
ATOM 4960 C C . ALA B 1 280 ? 7.977 35.25 -7.195 1 78.38 280 ALA B C 1
ATOM 4962 O O . ALA B 1 280 ? 8.242 36.156 -6.398 1 78.38 280 ALA B O 1
ATOM 4963 N N . ALA B 1 281 ? 7.777 35.438 -8.453 1 82 281 ALA B N 1
ATOM 4964 C CA . ALA B 1 281 ? 7.816 36.781 -9.023 1 82 281 ALA B CA 1
ATOM 4965 C C . ALA B 1 281 ? 6.684 37.656 -8.469 1 82 281 ALA B C 1
ATOM 4967 O O . ALA B 1 281 ? 6.883 38.844 -8.172 1 82 281 ALA B O 1
ATOM 4968 N N . TRP B 1 282 ? 5.543 37.094 -8.414 1 85.69 282 TRP B N 1
ATOM 4969 C CA . TRP B 1 282 ? 4.406 37.844 -7.875 1 85.69 282 TRP B CA 1
ATOM 4970 C C . TRP B 1 282 ? 4.648 38.219 -6.422 1 85.69 282 TRP B C 1
ATOM 4972 O O . TRP B 1 282 ? 4.387 39.375 -6.031 1 85.69 282 TRP B O 1
ATOM 4982 N N . LEU B 1 283 ? 5.102 37.312 -5.684 1 84.88 283 LEU B N 1
ATOM 4983 C CA . LEU B 1 283 ? 5.344 37.562 -4.266 1 84.88 283 LEU B CA 1
ATOM 4984 C C . LEU B 1 283 ? 6.391 38.656 -4.062 1 84.88 283 LEU B C 1
ATOM 4986 O O . LEU B 1 283 ? 6.293 39.438 -3.125 1 84.88 283 LEU B O 1
ATOM 4990 N N . ALA B 1 284 ? 7.336 38.688 -4.898 1 86.94 284 ALA B N 1
ATOM 4991 C CA . ALA B 1 284 ? 8.367 39.75 -4.828 1 86.94 284 ALA B CA 1
ATOM 4992 C C . ALA B 1 284 ? 7.773 41.125 -5.105 1 86.94 284 ALA B C 1
ATOM 4994 O O . ALA B 1 284 ? 8.18 42.094 -4.488 1 86.94 284 ALA B O 1
ATOM 4995 N N . ALA B 1 285 ? 6.844 41.125 -5.922 1 91.69 285 ALA B N 1
ATOM 4996 C CA . ALA B 1 285 ? 6.234 42.375 -6.34 1 91.69 285 ALA B CA 1
ATOM 4997 C C . ALA B 1 285 ? 5.133 42.812 -5.375 1 91.69 285 ALA B C 1
ATOM 4999 O O . ALA B 1 285 ? 4.766 43.969 -5.316 1 91.69 285 ALA B O 1
ATOM 5000 N N . ASN B 1 286 ? 4.594 41.875 -4.676 1 93.31 286 ASN B N 1
ATOM 5001 C CA . ASN B 1 286 ? 3.492 42.094 -3.748 1 93.31 286 ASN B CA 1
ATOM 5002 C C . ASN B 1 286 ? 3.799 41.531 -2.359 1 93.31 286 ASN B C 1
ATOM 5004 O O . ASN B 1 286 ? 3.244 40.531 -1.959 1 93.31 286 ASN B O 1
ATOM 5008 N N . PRO B 1 287 ? 4.559 42.25 -1.658 1 93.25 287 PRO B N 1
ATOM 5009 C CA . PRO B 1 287 ? 4.969 41.75 -0.349 1 93.25 287 PRO B CA 1
ATOM 5010 C C . PRO B 1 287 ? 3.785 41.438 0.561 1 93.25 287 PRO B C 1
ATOM 5012 O O . PRO B 1 287 ? 2.777 42.125 0.537 1 93.25 287 PRO B O 1
ATOM 5015 N N . ARG B 1 288 ? 3.953 40.375 1.308 1 94.31 288 ARG B N 1
ATOM 5016 C CA . ARG B 1 288 ? 2.924 39.969 2.252 1 94.31 288 ARG B CA 1
ATOM 5017 C C . ARG B 1 288 ? 2.629 41.062 3.27 1 94.31 288 ARG B C 1
ATOM 5019 O O . ARG B 1 288 ? 3.547 41.688 3.783 1 94.31 288 ARG B O 1
ATOM 5026 N N . PRO B 1 289 ? 1.346 41.312 3.592 1 97.06 289 PRO B N 1
ATOM 5027 C CA . PRO B 1 289 ? 1.036 42.188 4.711 1 97.06 289 PRO B CA 1
ATOM 5028 C C . PRO B 1 289 ? 1.603 41.719 6.039 1 97.06 289 PRO B C 1
ATOM 5030 O O . PRO B 1 289 ? 1.979 40.531 6.152 1 97.06 289 PRO B O 1
ATOM 5033 N N . PRO B 1 290 ? 1.689 42.625 7.004 1 96.69 290 PRO B N 1
ATOM 5034 C CA . PRO B 1 290 ? 2.242 42.219 8.297 1 96.69 290 PRO B CA 1
ATOM 5035 C C . PRO B 1 290 ? 1.476 41.062 8.922 1 96.69 290 PRO B C 1
ATOM 5037 O O . PRO B 1 290 ? 0.243 41.094 8.969 1 96.69 290 PRO B O 1
ATOM 5040 N N . CYS B 1 291 ? 2.113 40.062 9.305 1 97.69 291 CYS B N 1
ATOM 5041 C CA . CYS B 1 291 ? 1.659 38.844 9.969 1 97.69 291 CYS B CA 1
ATOM 5042 C C . CYS B 1 291 ? 2.805 38.156 10.711 1 97.69 291 CYS B C 1
ATOM 5044 O O . CYS B 1 291 ? 3.881 37.969 10.148 1 97.69 291 CYS B O 1
ATOM 5046 N N . GLY B 1 292 ? 2.676 37.906 12 1 98.19 292 GLY B N 1
ATOM 5047 C CA . GLY B 1 292 ? 3.785 37.375 12.773 1 98.19 292 GLY B CA 1
ATOM 5048 C C . GLY B 1 292 ? 3.35 36.375 13.828 1 98.19 292 GLY B C 1
ATOM 5049 O O . GLY B 1 292 ? 2.207 35.906 13.82 1 98.19 292 GLY B O 1
ATOM 5050 N N . ILE B 1 293 ? 4.25 36.094 14.711 1 98.06 293 ILE B N 1
ATOM 5051 C CA . ILE B 1 293 ? 4.09 35.094 15.766 1 98.06 293 ILE B CA 1
ATOM 5052 C C . ILE B 1 293 ? 2.896 35.438 16.641 1 98.06 293 ILE B C 1
ATOM 5054 O O . ILE B 1 293 ? 2.174 34.562 17.109 1 98.06 293 ILE B O 1
ATOM 5058 N N . ALA B 1 294 ? 2.701 36.656 16.797 1 98.5 294 ALA B N 1
ATOM 5059 C CA . ALA B 1 294 ? 1.603 37.125 17.656 1 98.5 294 ALA B CA 1
ATOM 5060 C C . ALA B 1 294 ? 0.253 36.719 17.062 1 98.5 294 ALA B C 1
ATOM 5062 O O . ALA B 1 294 ? -0.688 36.406 17.797 1 98.5 294 ALA B O 1
ATOM 5063 N N . ASP B 1 295 ? 0.131 36.781 15.758 1 98.81 295 ASP B N 1
ATOM 5064 C CA . ASP B 1 295 ? -1.111 36.406 15.094 1 98.81 295 ASP B CA 1
ATOM 5065 C C . ASP B 1 295 ? -1.391 34.906 15.281 1 98.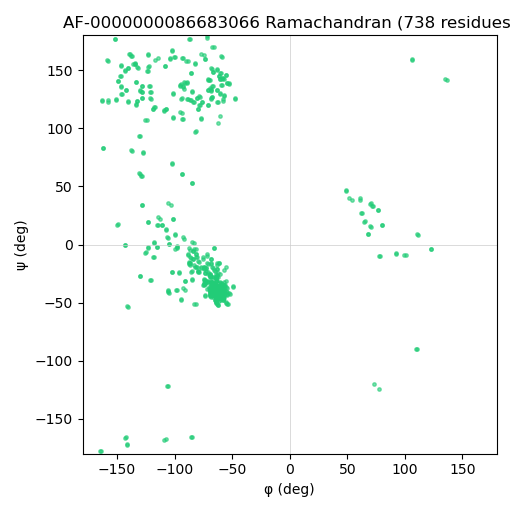81 295 ASP B C 1
ATOM 5067 O O . ASP B 1 295 ? -2.537 34.5 15.492 1 98.81 295 ASP B O 1
ATOM 5071 N N . VAL B 1 296 ? -0.339 34.094 15.172 1 98.88 296 VAL B N 1
ATOM 5072 C CA . VAL B 1 296 ? -0.486 32.656 15.422 1 98.88 296 VAL B CA 1
ATOM 5073 C C . VAL B 1 296 ? -0.927 32.438 16.875 1 98.88 296 VAL B C 1
ATOM 5075 O O . VAL B 1 296 ? -1.844 31.656 17.125 1 98.88 296 VAL B O 1
ATOM 5078 N N . ALA B 1 297 ? -0.296 33.125 17.812 1 98.88 297 ALA B N 1
ATOM 5079 C CA . ALA B 1 297 ? -0.634 33.031 19.234 1 98.88 297 ALA B CA 1
ATOM 5080 C C . ALA B 1 297 ? -2.09 33.406 19.469 1 98.88 297 ALA B C 1
ATOM 5082 O O . ALA B 1 297 ? -2.768 32.781 20.297 1 98.88 297 ALA B O 1
ATOM 5083 N N . ASP B 1 298 ? -2.586 34.438 18.75 1 98.88 298 ASP B N 1
ATOM 5084 C CA . ASP B 1 298 ? -3.982 34.844 18.875 1 98.88 298 ASP B CA 1
ATOM 5085 C C . ASP B 1 298 ? -4.926 33.719 18.5 1 98.88 298 ASP B C 1
ATOM 5087 O O . ASP B 1 298 ? -5.949 33.5 19.156 1 98.88 298 ASP B O 1
ATOM 5091 N N . HIS B 1 299 ? -4.637 33 17.438 1 98.94 299 HIS B N 1
ATOM 5092 C CA . HIS B 1 299 ? -5.461 31.891 17.016 1 98.94 299 HIS B CA 1
ATOM 5093 C C . HIS B 1 299 ? -5.402 30.75 18.016 1 98.94 299 HIS B C 1
ATOM 5095 O O . HIS B 1 299 ? -6.426 30.141 18.344 1 98.94 299 HIS B O 1
ATOM 5101 N N . ILE B 1 300 ? -4.234 30.422 18.531 1 98.94 300 ILE B N 1
ATOM 5102 C CA . ILE B 1 300 ? -4.074 29.406 19.547 1 98.94 300 ILE B CA 1
ATOM 5103 C C . ILE B 1 300 ? -4.93 29.75 20.766 1 98.94 300 ILE B C 1
ATOM 5105 O O . ILE B 1 300 ? -5.672 28.906 21.281 1 98.94 300 ILE B O 1
ATOM 5109 N N . GLU B 1 301 ? -4.863 31 21.172 1 98.88 301 GLU B N 1
ATOM 5110 C CA . GLU B 1 301 ? -5.605 31.438 22.344 1 98.88 301 GLU B CA 1
ATOM 5111 C C . GLU B 1 301 ? -7.109 31.406 22.094 1 98.88 301 GLU B C 1
ATOM 5113 O O . GLU B 1 301 ? -7.891 31.125 23 1 98.88 301 GLU B O 1
ATOM 5118 N N . HIS B 1 302 ? -7.461 31.719 20.891 1 98.88 302 HIS B N 1
ATOM 5119 C CA . HIS B 1 302 ? -8.891 31.625 20.578 1 98.88 302 HIS B CA 1
ATOM 5120 C C . HIS B 1 302 ? -9.391 30.203 20.688 1 98.88 302 HIS B C 1
ATOM 5122 O O . HIS B 1 302 ? -10.422 29.938 21.297 1 98.88 302 HIS B O 1
ATOM 5128 N N . VAL B 1 303 ? -8.703 29.234 20.031 1 98.94 303 VAL B N 1
ATOM 5129 C CA . VAL B 1 303 ? -9.078 27.828 20.125 1 98.94 303 VAL B CA 1
ATOM 5130 C C . VAL B 1 303 ? -9.141 27.406 21.594 1 98.94 303 VAL B C 1
ATOM 5132 O O . VAL B 1 303 ? -10.102 26.75 22.016 1 98.94 303 VAL B O 1
ATOM 5135 N N . ARG B 1 304 ? -8.133 27.844 22.344 1 98.81 304 ARG B N 1
ATOM 5136 C CA . ARG B 1 304 ? -8.109 27.562 23.781 1 98.81 304 ARG B CA 1
ATOM 5137 C C . ARG B 1 304 ? -9.344 28.125 24.469 1 98.81 304 ARG B C 1
ATOM 5139 O O . ARG B 1 304 ? -9.945 27.453 25.312 1 98.81 304 ARG B O 1
ATOM 5146 N N . SER B 1 305 ? -9.703 29.281 24.125 1 98.81 305 SER B N 1
ATOM 5147 C CA . SER B 1 305 ? -10.805 29.953 24.812 1 98.81 305 SER B CA 1
ATOM 5148 C C . SER B 1 305 ? -12.133 29.266 24.531 1 98.81 305 SER B C 1
ATOM 5150 O O . SER B 1 305 ? -13.008 29.219 25.406 1 98.81 305 SER B O 1
ATOM 5152 N N . VAL B 1 306 ? -12.305 28.719 23.359 1 98.88 306 VAL B N 1
ATOM 5153 C CA . VAL B 1 306 ? -13.586 28.125 22.984 1 98.88 306 VAL B CA 1
ATOM 5154 C C . VAL B 1 306 ? -13.57 26.625 23.266 1 98.88 306 VAL B C 1
ATOM 5156 O O . VAL B 1 306 ? -14.492 26.094 23.906 1 98.88 306 VAL B O 1
ATOM 5159 N N . ALA B 1 307 ? -12.547 25.906 22.891 1 98.81 307 ALA B N 1
ATOM 5160 C CA . ALA B 1 307 ? -12.492 24.453 22.969 1 98.81 307 ALA B CA 1
ATOM 5161 C C . ALA B 1 307 ? -11.781 24 24.234 1 98.81 307 ALA B C 1
ATOM 5163 O O . ALA B 1 307 ? -11.961 22.859 24.688 1 98.81 307 ALA B O 1
ATOM 5164 N N . GLY B 1 308 ? -10.938 24.828 24.781 1 98.75 308 GLY B N 1
ATOM 5165 C CA . GLY B 1 308 ? -10.195 24.469 25.984 1 98.75 308 GLY B CA 1
ATOM 5166 C C . GLY B 1 308 ? -8.734 24.172 25.703 1 98.75 308 GLY B C 1
ATOM 5167 O O . GLY B 1 308 ? -8.367 23.812 24.594 1 98.75 308 GLY B O 1
ATOM 5168 N N . VAL B 1 309 ? -7.902 24.266 26.766 1 98.75 309 VAL B N 1
ATOM 5169 C CA . VAL B 1 309 ? -6.453 24.125 26.672 1 98.75 309 VAL B CA 1
ATOM 5170 C C . VAL B 1 309 ? -6.09 22.703 26.281 1 98.75 309 VAL B C 1
ATOM 5172 O O . VAL B 1 309 ? -5.023 22.453 25.703 1 98.75 309 VAL B O 1
ATOM 5175 N N . ASP B 1 310 ? -7.008 21.734 26.484 1 98.81 310 ASP B N 1
ATOM 5176 C CA . ASP B 1 310 ? -6.758 20.344 26.172 1 98.81 310 ASP B CA 1
ATOM 5177 C C . ASP B 1 310 ? -7.02 20.047 24.688 1 98.81 310 ASP B C 1
ATOM 5179 O O . ASP B 1 310 ? -6.812 18.922 24.219 1 98.81 310 ASP B O 1
ATOM 5183 N N . CYS B 1 311 ? -7.41 21.109 23.906 1 98.88 311 CYS B N 1
ATOM 5184 C CA . CYS B 1 311 ? -7.871 20.859 22.547 1 98.88 311 CYS B CA 1
ATOM 5185 C C . CYS B 1 311 ? -7.051 21.641 21.531 1 98.88 311 CYS B C 1
ATOM 5187 O O . CYS B 1 311 ? -7.484 21.859 20.406 1 98.88 311 CYS B O 1
ATOM 5189 N N . VAL B 1 312 ? -5.91 22.078 21.859 1 98.81 312 VAL B N 1
ATOM 5190 C CA . VAL B 1 312 ? -5.125 22.922 20.969 1 98.81 312 VAL B CA 1
ATOM 5191 C C . VAL B 1 312 ? -3.773 22.266 20.688 1 98.81 312 VAL B C 1
ATOM 5193 O O . VAL B 1 312 ? -3.189 21.641 21.578 1 98.81 312 VAL B O 1
ATOM 5196 N N . GLY B 1 313 ? -3.312 22.25 19.484 1 98.88 313 GLY B N 1
ATOM 5197 C CA . GLY B 1 313 ? -2.02 21.766 19.031 1 98.88 313 GLY B CA 1
ATOM 5198 C C . GLY B 1 313 ? -1.403 22.609 17.938 1 98.88 313 GLY B C 1
ATOM 5199 O O . GLY B 1 313 ? -1.87 23.719 17.672 1 98.88 313 GLY B O 1
ATOM 5200 N N . ILE B 1 314 ? -0.279 22.125 17.359 1 98.88 314 ILE B N 1
ATOM 5201 C CA . ILE B 1 314 ? 0.471 22.875 16.375 1 98.88 314 ILE B CA 1
ATOM 5202 C C . ILE B 1 314 ? 0.546 22.094 15.062 1 98.88 314 ILE B C 1
ATOM 5204 O O . ILE B 1 314 ? 0.927 20.922 15.062 1 98.88 314 ILE B O 1
ATOM 5208 N N . GLY B 1 315 ? 0.147 22.656 13.961 1 98.69 315 GLY B N 1
ATOM 5209 C CA . GLY B 1 315 ? 0.279 22.109 12.617 1 98.69 315 GLY B CA 1
ATOM 5210 C C . GLY B 1 315 ? 0.87 23.109 11.633 1 98.69 315 GLY B C 1
ATOM 5211 O O . GLY B 1 315 ? 0.138 23.859 10.992 1 98.69 315 GLY B O 1
ATOM 5212 N N . GLY B 1 316 ? 2.068 23.125 11.422 1 97.31 316 GLY B N 1
ATOM 5213 C CA . GLY B 1 316 ? 2.846 24.234 10.883 1 97.31 316 GLY B CA 1
ATOM 5214 C C . GLY B 1 316 ? 2.617 24.453 9.398 1 97.31 316 GLY B C 1
ATOM 5215 O O . GLY B 1 316 ? 2.744 25.578 8.906 1 97.31 316 GLY B O 1
ATOM 5216 N N . ASP B 1 317 ? 2.326 23.344 8.641 1 98.06 317 ASP B N 1
ATOM 5217 C CA . ASP B 1 317 ? 2.148 23.406 7.195 1 98.06 317 ASP B CA 1
ATOM 5218 C C . ASP B 1 317 ? 3.451 23.797 6.5 1 98.06 317 ASP B C 1
ATOM 5220 O O . ASP B 1 317 ? 3.436 24.328 5.387 1 98.06 317 ASP B O 1
ATOM 5224 N N . PHE B 1 318 ? 4.605 23.641 7.141 1 98.06 318 PHE B N 1
ATOM 5225 C CA . PHE B 1 318 ? 5.914 23.938 6.562 1 98.06 318 PHE B CA 1
ATOM 5226 C C . PHE B 1 318 ? 6.113 23.172 5.258 1 98.06 318 PHE B C 1
ATOM 5228 O O . PHE B 1 318 ? 5.613 22.047 5.105 1 98.06 318 PHE B O 1
ATOM 5235 N N . ASP B 1 319 ? 6.828 23.797 4.324 1 95.69 319 ASP B N 1
ATOM 5236 C CA . ASP B 1 319 ? 7.211 23.281 3.016 1 95.69 319 ASP B CA 1
ATOM 5237 C C . ASP B 1 319 ? 5.988 23.125 2.109 1 95.69 319 ASP B C 1
ATOM 5239 O O . ASP B 1 319 ? 6.09 22.594 1.008 1 95.69 319 ASP B O 1
ATOM 5243 N N . GLY B 1 320 ? 4.824 23.641 2.553 1 93.31 320 GLY B N 1
ATOM 5244 C CA . GLY B 1 320 ? 3.615 23.578 1.745 1 93.31 320 GLY B CA 1
ATOM 5245 C C . GLY B 1 320 ? 3.074 24.953 1.376 1 93.31 320 GLY B C 1
ATOM 5246 O O . GLY B 1 320 ? 2.021 25.047 0.741 1 93.31 320 GLY B O 1
ATOM 5247 N N . VAL B 1 321 ? 3.766 26.016 1.776 1 90.88 321 VAL B N 1
ATOM 5248 C CA . VAL B 1 321 ? 3.232 27.375 1.608 1 90.88 321 VAL B CA 1
ATOM 5249 C C . VAL B 1 321 ? 4.316 28.297 1.054 1 90.88 321 VAL B C 1
ATOM 5251 O O . VAL B 1 321 ? 5.508 28.031 1.238 1 90.88 321 VAL B O 1
ATOM 5254 N N . GLY B 1 322 ? 3.865 29.344 0.407 1 86.19 322 GLY B N 1
ATOM 5255 C CA . GLY B 1 322 ? 4.793 30.281 -0.225 1 86.19 322 GLY B CA 1
ATOM 5256 C C . GLY B 1 322 ? 5.281 31.359 0.711 1 86.19 322 GLY B C 1
ATOM 5257 O O . GLY B 1 322 ? 6.273 32.031 0.428 1 86.19 322 GLY B O 1
ATOM 5258 N N . ALA B 1 323 ? 4.617 31.516 1.772 1 91.5 323 ALA B N 1
ATOM 5259 C CA . ALA B 1 323 ? 4.98 32.531 2.756 1 91.5 323 ALA B CA 1
ATOM 5260 C C . ALA B 1 323 ? 4.66 32.062 4.172 1 91.5 323 ALA B C 1
ATOM 5262 O O . ALA B 1 323 ? 3.756 31.25 4.375 1 91.5 323 ALA B O 1
ATOM 5263 N N . LEU B 1 324 ? 5.395 32.625 5.156 1 95.69 324 LEU B N 1
ATOM 5264 C CA . LEU B 1 324 ? 5.227 32.281 6.566 1 95.69 324 LEU B CA 1
ATOM 5265 C C . LEU B 1 324 ? 5.227 33.531 7.426 1 95.69 324 LEU B C 1
ATOM 5267 O O . LEU B 1 324 ? 5.727 34.594 7 1 95.69 324 LEU B O 1
ATOM 5271 N N . PRO B 1 325 ? 4.605 33.469 8.602 1 97.62 325 PRO B N 1
ATOM 5272 C CA . PRO B 1 325 ? 4.645 34.625 9.492 1 97.62 325 PRO B CA 1
ATOM 5273 C C . PRO B 1 325 ? 6.059 34.969 9.953 1 97.62 325 PRO B C 1
ATOM 5275 O O . PRO B 1 325 ? 6.898 34.062 10.102 1 97.62 325 PRO B O 1
ATOM 5278 N N . ASP B 1 326 ? 6.266 36.281 10.234 1 97.75 326 ASP B N 1
ATOM 5279 C CA . ASP B 1 326 ? 7.543 36.719 10.805 1 97.75 326 ASP B CA 1
ATOM 5280 C C . ASP B 1 326 ? 7.82 36 12.125 1 97.75 326 ASP B C 1
ATOM 5282 O O . ASP B 1 326 ? 6.961 35.969 13.008 1 97.75 326 ASP B O 1
ATOM 5286 N N . GLY B 1 327 ? 8.961 35.375 12.18 1 97.38 327 GLY B N 1
ATOM 5287 C CA . GLY B 1 327 ? 9.359 34.688 13.406 1 97.38 327 GLY B CA 1
ATOM 5288 C C . GLY B 1 327 ? 9.117 33.188 13.375 1 97.38 327 GLY B C 1
ATOM 5289 O O . GLY B 1 327 ? 9.539 32.469 14.273 1 97.38 327 GLY B O 1
ATOM 5290 N N . LEU B 1 328 ? 8.414 32.719 12.344 1 97.88 328 LEU B N 1
ATOM 5291 C CA . LEU B 1 328 ? 8.125 31.312 12.172 1 97.88 328 LEU B CA 1
ATOM 5292 C C . LEU B 1 328 ? 8.508 30.859 10.766 1 97.88 328 LEU B C 1
ATOM 5294 O O . LEU B 1 328 ? 7.699 30.25 10.062 1 97.88 328 LEU B O 1
ATOM 5298 N N . GLY B 1 329 ? 9.805 31.031 10.445 1 96.56 329 GLY B N 1
ATOM 5299 C CA . GLY B 1 329 ? 10.242 30.875 9.07 1 96.56 329 GLY B CA 1
ATOM 5300 C C . GLY B 1 329 ? 10.594 29.438 8.719 1 96.56 329 GLY B C 1
ATOM 5301 O O . GLY B 1 329 ? 10.695 29.094 7.543 1 96.56 329 GLY B O 1
ATOM 5302 N N . ASP B 1 330 ? 10.797 28.609 9.672 1 97.62 330 ASP B N 1
ATOM 5303 C CA . ASP B 1 330 ? 11.109 27.203 9.461 1 97.62 330 ASP B CA 1
ATOM 5304 C C . ASP B 1 330 ? 10.922 26.406 10.742 1 97.62 330 ASP B C 1
ATOM 5306 O O . ASP B 1 330 ? 10.5 26.953 11.766 1 97.62 330 ASP B O 1
ATOM 5310 N N . VAL B 1 331 ? 11.195 25.141 10.742 1 98.38 331 VAL B N 1
ATOM 5311 C CA . VAL B 1 331 ? 10.867 24.219 11.828 1 98.38 331 VAL B CA 1
ATOM 5312 C C . VAL B 1 331 ? 11.766 24.484 13.031 1 98.38 331 VAL B C 1
ATOM 5314 O O . VAL B 1 331 ? 11.508 23.984 14.125 1 98.38 331 VAL B O 1
ATOM 5317 N N . SER B 1 332 ? 12.758 25.312 12.922 1 98.06 332 SER B N 1
ATOM 5318 C CA . SER B 1 332 ? 13.633 25.641 14.047 1 98.06 332 SER B CA 1
ATOM 5319 C C . SER B 1 332 ? 13.016 26.719 14.922 1 98.06 332 SER B C 1
ATOM 5321 O O . SER B 1 332 ? 13.5 26.984 16.031 1 98.06 332 SER B O 1
ATOM 5323 N N . THR B 1 333 ? 11.883 27.266 14.578 1 98.19 333 THR B N 1
ATOM 5324 C CA . THR B 1 333 ? 11.438 28.516 15.188 1 98.19 333 THR B CA 1
ATOM 5325 C C . THR B 1 333 ? 10.297 28.266 16.172 1 98.19 333 THR B C 1
ATOM 5327 O O . THR B 1 333 ? 9.758 29.203 16.766 1 98.19 333 THR B O 1
ATOM 5330 N N . TYR B 1 334 ? 9.938 27.016 16.469 1 98.56 334 TYR B N 1
ATOM 5331 C CA . TYR B 1 334 ? 8.883 26.703 17.422 1 98.56 334 TYR B CA 1
ATOM 5332 C C . TYR B 1 334 ? 9.18 27.297 18.781 1 98.56 334 TYR B C 1
ATOM 5334 O O . TYR B 1 334 ? 8.273 27.797 19.469 1 98.56 334 TYR B O 1
ATOM 5342 N N . PRO B 1 335 ? 10.461 27.375 19.234 1 98.44 335 PRO B N 1
ATOM 5343 C CA . PRO B 1 335 ? 10.758 27.984 20.531 1 98.44 335 PRO B CA 1
ATOM 5344 C C . PRO B 1 335 ? 10.328 29.453 20.609 1 98.44 335 PRO B C 1
ATOM 5346 O O . PRO B 1 335 ? 9.914 29.906 21.688 1 98.44 335 PRO B O 1
ATOM 5349 N N . ALA B 1 336 ? 10.398 30.125 19.484 1 98.25 336 ALA B N 1
ATOM 5350 C CA . ALA B 1 336 ? 9.977 31.531 19.484 1 98.25 336 ALA B CA 1
ATOM 5351 C C . ALA B 1 336 ? 8.477 31.641 19.75 1 98.25 336 ALA B C 1
ATOM 5353 O O . ALA B 1 336 ? 8.039 32.562 20.453 1 98.25 336 ALA B O 1
ATOM 5354 N N . LEU B 1 337 ? 7.668 30.766 19.203 1 98.62 337 LEU B N 1
ATOM 5355 C CA . LEU B 1 337 ? 6.227 30.75 19.453 1 98.62 337 LEU B CA 1
ATOM 5356 C C . LEU B 1 337 ? 5.926 30.438 20.906 1 98.62 337 LEU B C 1
ATOM 5358 O O . LEU B 1 337 ? 5.062 31.078 21.516 1 98.62 337 LEU B O 1
ATOM 5362 N N . LEU B 1 338 ? 6.656 29.5 21.5 1 98.69 338 LEU B N 1
ATOM 5363 C CA . LEU B 1 338 ? 6.449 29.109 22.891 1 98.69 338 LEU B CA 1
ATOM 5364 C C . LEU B 1 338 ? 6.84 30.25 23.828 1 98.69 338 LEU B C 1
ATOM 5366 O O . LEU B 1 338 ? 6.18 30.469 24.844 1 98.69 338 LEU B O 1
ATOM 5370 N N . ALA B 1 339 ? 7.902 30.922 23.438 1 98.25 339 ALA B N 1
ATOM 5371 C CA . ALA B 1 339 ? 8.312 32.094 24.234 1 98.25 339 ALA B CA 1
ATOM 5372 C C . ALA B 1 339 ? 7.234 33.156 24.234 1 98.25 339 ALA B C 1
ATOM 5374 O O . ALA B 1 339 ? 6.973 33.781 25.266 1 98.25 339 ALA B O 1
ATOM 5375 N N . GLU B 1 340 ? 6.633 33.375 23.078 1 98.31 340 GLU B N 1
ATOM 5376 C CA . GLU B 1 340 ? 5.543 34.344 22.984 1 98.31 340 GLU B CA 1
ATOM 5377 C C . GLU B 1 340 ? 4.375 33.938 23.875 1 98.31 340 GLU B C 1
ATOM 5379 O O . GLU B 1 340 ? 3.83 34.781 24.594 1 98.31 340 GLU B O 1
ATOM 5384 N N . LEU B 1 341 ? 3.98 32.688 23.844 1 98.69 341 LEU B N 1
ATOM 5385 C CA . LEU B 1 341 ? 2.871 32.219 24.672 1 98.69 341 LEU B CA 1
ATOM 5386 C C . LEU B 1 341 ? 3.227 32.281 26.156 1 98.69 341 LEU B C 1
ATOM 5388 O O . LEU B 1 341 ? 2.379 32.594 26.984 1 98.69 341 LEU B O 1
ATOM 5392 N N . ALA B 1 342 ? 4.488 31.984 26.469 1 98.12 342 ALA B N 1
ATOM 5393 C CA . ALA B 1 342 ? 4.953 32.094 27.859 1 98.12 342 ALA B CA 1
ATOM 5394 C C . ALA B 1 342 ? 4.844 33.531 28.359 1 98.12 342 ALA B C 1
ATOM 5396 O O . ALA B 1 342 ? 4.41 33.781 29.484 1 98.12 342 ALA B O 1
ATOM 5397 N N . ARG B 1 343 ? 5.227 34.438 27.5 1 97.44 343 ARG B N 1
ATOM 5398 C CA . ARG B 1 343 ? 5.133 35.844 27.844 1 97.44 343 ARG B CA 1
ATOM 5399 C C . ARG B 1 343 ? 3.686 36.25 28.094 1 97.44 343 ARG B C 1
ATOM 5401 O O . ARG B 1 343 ? 3.414 37.125 28.922 1 97.44 343 ARG B O 1
ATOM 5408 N N . ARG B 1 344 ? 2.84 35.562 27.469 1 98.06 344 ARG B N 1
ATOM 5409 C CA . ARG B 1 344 ? 1.417 35.875 27.594 1 98.06 344 ARG B CA 1
ATOM 5410 C C . ARG B 1 344 ? 0.804 35.156 28.797 1 98.06 344 ARG B C 1
ATOM 5412 O O . ARG B 1 344 ? -0.407 35.25 29.016 1 98.06 344 ARG B O 1
ATOM 5419 N N . GLY B 1 345 ? 1.557 34.375 29.469 1 97.94 345 GLY B N 1
ATOM 5420 C CA . GLY B 1 345 ? 1.094 33.844 30.75 1 97.94 345 GLY B CA 1
ATOM 5421 C C . GLY B 1 345 ? 0.804 32.375 30.719 1 97.94 345 GLY B C 1
ATOM 5422 O O . GLY B 1 345 ? 0.297 31.797 31.688 1 97.94 345 GLY B O 1
ATOM 5423 N N . TRP B 1 346 ? 1.136 31.641 29.672 1 98.5 346 TRP B N 1
ATOM 5424 C CA . TRP B 1 346 ? 0.924 30.203 29.625 1 98.5 346 TRP B CA 1
ATOM 5425 C C . TRP B 1 346 ? 1.853 29.484 30.594 1 98.5 346 TRP B C 1
ATOM 5427 O O . TRP B 1 346 ? 3.041 29.797 30.688 1 98.5 346 TRP B O 1
ATOM 5437 N N . SER B 1 347 ? 1.308 28.531 31.344 1 98.44 347 SER B N 1
ATOM 5438 C CA . SER B 1 347 ? 2.117 27.719 32.25 1 98.44 347 SER B CA 1
ATOM 5439 C C . SER B 1 347 ? 2.896 26.656 31.453 1 98.44 347 SER B C 1
ATOM 5441 O O . SER B 1 347 ? 2.592 26.391 30.297 1 98.44 347 SER B O 1
ATOM 5443 N N . ASP B 1 348 ? 3.902 26.094 32.125 1 98.12 348 ASP B N 1
ATOM 5444 C CA . ASP B 1 348 ? 4.656 25 31.484 1 98.12 348 ASP B CA 1
ATOM 5445 C C . ASP B 1 348 ? 3.752 23.812 31.172 1 98.12 348 ASP B C 1
ATOM 5447 O O . ASP B 1 348 ? 3.916 23.156 30.156 1 98.12 348 ASP B O 1
ATOM 5451 N N . ALA B 1 349 ? 2.812 23.547 32.062 1 98.62 349 ALA B N 1
ATOM 5452 C CA . ALA B 1 349 ? 1.873 22.453 31.875 1 98.62 349 ALA B CA 1
ATOM 5453 C C . ALA B 1 349 ? 1.014 22.688 30.625 1 98.62 349 ALA B C 1
ATOM 5455 O O . ALA B 1 349 ? 0.765 21.766 29.859 1 98.62 349 ALA B O 1
ATOM 5456 N N . ASP B 1 350 ? 0.551 23.906 30.469 1 98.81 350 ASP B N 1
ATOM 5457 C CA . ASP B 1 350 ? -0.28 24.25 29.312 1 98.81 350 ASP B CA 1
ATOM 5458 C C . ASP B 1 350 ? 0.527 24.203 28.031 1 98.81 350 ASP B C 1
ATOM 5460 O O . ASP B 1 350 ? 0.038 23.719 27 1 98.81 350 ASP B O 1
ATOM 5464 N N . LEU B 1 351 ? 1.728 24.688 28.062 1 98.88 351 LEU B N 1
ATOM 5465 C CA . LEU B 1 351 ? 2.59 24.641 26.891 1 98.88 351 LEU B CA 1
ATOM 5466 C C . LEU B 1 351 ? 2.893 23.188 26.5 1 98.88 351 LEU B C 1
ATOM 5468 O O . LEU B 1 351 ? 2.959 22.859 25.328 1 98.88 351 LEU B O 1
ATOM 5472 N N . ALA B 1 352 ? 3.068 22.328 27.531 1 98.88 352 ALA B N 1
ATOM 5473 C CA . ALA B 1 352 ? 3.332 20.922 27.281 1 98.88 352 ALA B CA 1
ATOM 5474 C C . ALA B 1 352 ? 2.129 20.25 26.625 1 98.88 352 ALA B C 1
ATOM 5476 O O . ALA B 1 352 ? 2.287 19.344 25.797 1 98.88 352 ALA B O 1
ATOM 5477 N N . LYS B 1 353 ? 0.94 20.641 27.031 1 98.94 353 LYS B N 1
ATOM 5478 C CA . LYS B 1 353 ? -0.263 20.156 26.375 1 98.94 353 LYS B CA 1
ATOM 5479 C C . LYS B 1 353 ? -0.278 20.547 24.891 1 98.94 353 LYS B C 1
ATOM 5481 O O . LYS B 1 353 ? -0.545 19.719 24.031 1 98.94 353 LYS B O 1
ATOM 5486 N N . LEU B 1 354 ? 0.051 21.75 24.641 1 98.94 354 LEU B N 1
ATOM 5487 C CA . LEU B 1 354 ? 0.072 22.297 23.297 1 98.94 354 LEU B CA 1
ATOM 5488 C C . LEU B 1 354 ? 1.084 21.562 22.422 1 98.94 354 LEU B C 1
ATOM 54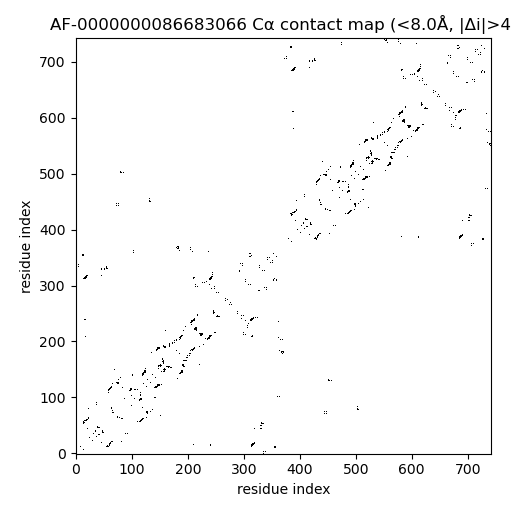90 O O . LEU B 1 354 ? 0.78 21.203 21.281 1 98.94 354 LEU B O 1
ATOM 5494 N N . THR B 1 355 ? 2.281 21.297 22.969 1 98.94 355 THR B N 1
ATOM 5495 C CA . THR B 1 355 ? 3.385 20.812 22.156 1 98.94 355 THR B CA 1
ATOM 5496 C C . THR B 1 355 ? 3.312 19.297 22 1 98.94 355 THR B C 1
ATOM 5498 O O . THR B 1 355 ? 3.76 18.75 20.984 1 98.94 355 THR B O 1
ATOM 5501 N N . TRP B 1 356 ? 2.777 18.562 22.969 1 98.88 356 TRP B N 1
ATOM 5502 C CA . TRP B 1 356 ? 3.014 17.125 22.984 1 98.88 356 TRP B CA 1
ATOM 5503 C C . TRP B 1 356 ? 1.757 16.375 23.406 1 98.88 356 TRP B C 1
ATOM 5505 O O . TRP B 1 356 ? 1.25 15.523 22.672 1 98.88 356 TRP B O 1
ATOM 5515 N N . HIS B 1 357 ? 1.182 16.688 24.5 1 98.88 357 HIS B N 1
ATOM 5516 C CA . HIS B 1 357 ? 0.262 15.805 25.203 1 98.88 357 HIS B CA 1
ATOM 5517 C C . HIS B 1 357 ? -1.08 15.719 24.484 1 98.88 357 HIS B C 1
ATOM 5519 O O . HIS B 1 357 ? -1.664 14.641 24.375 1 98.88 357 HIS B O 1
ATOM 5525 N N . ASN B 1 358 ? -1.628 16.812 24.047 1 98.94 358 ASN B N 1
ATOM 5526 C CA . ASN B 1 358 ? -2.951 16.812 23.438 1 98.94 358 ASN B CA 1
ATOM 5527 C C . ASN B 1 358 ? -2.984 15.969 22.172 1 98.94 358 ASN B C 1
ATOM 5529 O O . ASN B 1 358 ? -3.832 15.086 22.031 1 98.94 358 ASN B O 1
ATOM 5533 N N . ALA B 1 359 ? -2.029 16.25 21.25 1 98.94 359 ALA B N 1
ATOM 5534 C CA . ALA B 1 359 ? -2 15.508 20 1 98.94 359 ALA B CA 1
ATOM 5535 C C . ALA B 1 359 ? -1.747 14.023 20.234 1 98.94 359 ALA B C 1
ATOM 5537 O O . ALA B 1 359 ? -2.346 13.172 19.578 1 98.94 359 ALA B O 1
ATOM 5538 N N . LEU B 1 360 ? -0.869 13.727 21.156 1 98.94 360 LEU B N 1
ATOM 5539 C CA . LEU B 1 360 ? -0.558 12.336 21.469 1 98.94 360 LEU B CA 1
ATOM 5540 C C . LEU B 1 360 ? -1.771 11.633 22.062 1 98.94 360 LEU B C 1
ATOM 5542 O O . LEU B 1 360 ? -2.039 10.469 21.75 1 98.94 360 LEU B O 1
ATOM 5546 N N . ARG B 1 361 ? -2.467 12.312 22.953 1 98.88 361 ARG B N 1
ATOM 5547 C CA . ARG B 1 361 ? -3.68 11.766 23.547 1 98.88 361 ARG B CA 1
ATOM 5548 C C . ARG B 1 361 ? -4.711 11.422 22.469 1 98.88 361 ARG B C 1
ATOM 5550 O O . ARG B 1 361 ? -5.305 10.344 22.5 1 98.88 361 ARG B O 1
ATOM 5557 N N . VAL B 1 362 ? -4.914 12.305 21.562 1 98.94 362 VAL B N 1
ATOM 5558 C CA . VAL B 1 362 ? -5.91 12.102 20.516 1 98.94 362 VAL B CA 1
ATOM 5559 C C . VAL B 1 362 ? -5.508 10.906 19.641 1 98.94 362 VAL B C 1
ATOM 5561 O O . VAL B 1 362 ? -6.359 10.102 19.266 1 98.94 362 VAL B O 1
ATOM 5564 N N . LEU B 1 363 ? -4.199 10.805 19.328 1 98.94 363 LEU B N 1
ATOM 5565 C CA . LEU B 1 363 ? -3.723 9.633 18.609 1 98.94 363 LEU B CA 1
ATOM 5566 C C . LEU B 1 363 ? -4.031 8.352 19.375 1 98.94 363 LEU B C 1
ATOM 5568 O O . LEU B 1 363 ? -4.578 7.402 18.812 1 98.94 363 LEU B O 1
ATOM 5572 N N . ARG B 1 364 ? -3.75 8.352 20.656 1 98.81 364 ARG B N 1
ATOM 5573 C CA . ARG B 1 364 ? -3.961 7.188 21.516 1 98.81 364 ARG B CA 1
ATOM 5574 C C . ARG B 1 364 ? -5.441 6.832 21.609 1 98.81 364 ARG B C 1
ATOM 5576 O O . ARG B 1 364 ? -5.812 5.66 21.516 1 98.81 364 ARG B O 1
ATOM 5583 N N . GLU B 1 365 ? -6.25 7.832 21.797 1 98.81 365 GLU B N 1
ATOM 5584 C CA . GLU B 1 365 ? -7.688 7.609 21.922 1 98.81 365 GLU B CA 1
ATOM 5585 C C . GLU B 1 365 ? -8.297 7.125 20.609 1 98.81 365 GLU B C 1
ATOM 5587 O O . GLU B 1 365 ? -9.242 6.332 20.625 1 98.81 365 GLU B O 1
ATOM 5592 N N . THR B 1 366 ? -7.809 7.609 19.516 1 98.81 366 THR B N 1
ATOM 5593 C CA . THR B 1 366 ? -8.273 7.129 18.219 1 98.81 366 THR B CA 1
ATOM 5594 C C . THR B 1 366 ? -7.906 5.664 18.016 1 98.81 366 THR B C 1
ATOM 5596 O O . THR B 1 366 ? -8.719 4.875 17.531 1 98.81 366 THR B O 1
ATOM 5599 N N . GLU B 1 367 ? -6.676 5.293 18.406 1 98.31 367 GLU B N 1
ATOM 5600 C CA . GLU B 1 367 ? -6.266 3.895 18.375 1 98.31 367 GLU B CA 1
ATOM 5601 C C . GLU B 1 367 ? -7.207 3.021 19.203 1 98.31 367 GLU B C 1
ATOM 5603 O O . GLU B 1 367 ? -7.516 1.893 18.812 1 98.31 367 GLU B O 1
ATOM 5608 N N . ALA B 1 368 ? -7.672 3.551 20.25 1 97.81 368 ALA B N 1
ATOM 5609 C CA . ALA B 1 368 ? -8.461 2.789 21.219 1 97.81 368 ALA B CA 1
ATOM 5610 C C . ALA B 1 368 ? -9.852 2.486 20.656 1 97.81 368 ALA B C 1
ATOM 5612 O O . ALA B 1 368 ? -10.523 1.561 21.125 1 97.81 368 ALA B O 1
ATOM 5613 N N . VAL B 1 369 ? -10.227 3.262 19.688 1 96.81 369 VAL B N 1
ATOM 5614 C CA . VAL B 1 369 ? -11.555 3.076 19.109 1 96.81 369 VAL B CA 1
ATOM 5615 C C . VAL B 1 369 ? -11.508 1.979 18.047 1 96.81 369 VAL B C 1
ATOM 5617 O O . VAL B 1 369 ? -12.547 1.471 17.625 1 96.81 369 VAL B O 1
ATOM 5620 N N . ALA B 1 370 ? -10.336 1.578 17.656 1 94.25 370 ALA B N 1
ATOM 5621 C CA . ALA B 1 370 ? -10.18 0.588 16.594 1 94.25 370 ALA B CA 1
ATOM 5622 C C . ALA B 1 370 ? -10.844 -0.732 16.969 1 94.25 370 ALA B C 1
ATOM 5624 O O . ALA B 1 370 ? -10.828 -1.132 18.141 1 94.25 370 ALA B O 1
ATOM 5625 N N . GLY B 1 371 ? -11.477 -1.421 16 1 87.25 371 GLY B N 1
ATOM 5626 C CA . GLY B 1 371 ? -12.125 -2.705 16.219 1 87.25 371 GLY B CA 1
ATOM 5627 C C . GLY B 1 371 ? -12.438 -3.439 14.93 1 87.25 371 GLY B C 1
ATOM 5628 O O . GLY B 1 371 ? -12.414 -2.846 13.852 1 87.25 371 GLY B O 1
#

InterPro domains:
  IPR008257 Peptidase M19 [PF01244] (9-365)
  IPR008257 Peptidase M19 [PS51365] (1-371)
  IPR008257 Peptidase M19 [PTHR10443] (3-369)
  IPR008257 Peptidase M19 [cd01301] (13-362)
  IPR032466 Metal-dependent hydrolase [SSF51556] (3-368)

Radius of gyration: 28.6 Å; Cα contacts (8 Å, |Δi|>4): 1676; chains: 2; bounding box: 47×87×63 Å

Foldseek 3Di:
DPPLLVVLLLVFFFEALEEALLLLCVLVVNLPPVVCLPFNDDPPFQDTQVLLVLLSALEYAHELEDDPPPAACSLQVSSVVSLVSLVVSCVSCVQAEDEDQFLVRSVVCVVSNHYHYAYEYEECSNQRLDLVSVVVVSVSGHQEYEHHALQDDPFAAFLNYDDDHQAGDPSRLVSLVSCLQSLHAHAHFRGAPSNLVVSLVRHLAAHEHSEAFACVQPVRSRHDYLVSLLSNLVRLAAHAYEFAQLRQHNQQVVVVVVLVVQLVVPDPDCSHPVSVVSSVVVCVVPPGDAFALVSSVVRQVVSCVRNNLLHYEHHYHTSNHDDGHPQPRHSSRNSVSVVVVVVVPDDSVSVSSHRHVSVSVSSNRSNVSHD/DPPLLVVLLLVFFFEALEAALLLLCVLVVNLPPVVCLPFNDDPPFQDTQVLLVLLSALEYAHELEDDPVPAAPSLQVSSVVSLVSLVVSCVSCVQAEDEDQFLVRSVVCVVSNHYHYAYEYEECRNQRLDLVSVVVVSVSGHQEYEHHALQDDPFAAFLNYDDDHQAGDPSRLVSLVSCLQSLHAHAHFRGAPSNLVVSLVRHLAAHEHSEAFACVQPPRSRHDYLVSLLSNLVRLAAHAYEFAQLRQHNQQVVVVVVLVVQLVVFDPDCSHPVSVVSSVVVCVVPPGDAFALVSSVVRQVVSCVRNNLLHYEHHYHTSNHDDGHPQPRHSSRNSVSLVVVVVVPDDSVSVSSHRHVSVSVSSNRSNVSHD

Secondary structure (DSSP, 8-state):
--HHHHHHHHHS-EEEEEE-HHHHHHHTT-TT-HHHHHHS--TT-S--HHHHHHTTEEEEEEE----TTS-THHHHHHHHHHHHHHHHHHHH-TTTEEE--SHHHHHHHHHTT-EEEEEEEE-GGGGTT-HHHHHHHHHTTEEEEES-SSS--SSB-BTTS---SSSB-HHHHHHHHHHHHHT-EEE-TTB-HHHHHHHHHH--SPPEESS--BTTTS--TTSBPHHHHHHHHHTT-EEEE---HHHH-HHHHHHHHHHHHHHHHH-SSTTSHHHHHHHHHHHHHSPPPS-BHHHHHHHHHHHHHHH-GGGEEE---BTS-S---BT-SSGGGHHHHHHHHHHTT--HHHHHIIIIIHHHHHHHHHHHH--/--HHHHHHHHHS-EEEEEE-HHHHHHHTT-TT-HHHHHHS--TT-S--HHHHHHTTEEEEEEE----TTS-THHHHHHHHHHHHHHHHHHHH-TTTEEE--SHHHHHHHHHTT-EEEEEEEE-GGGGTT-HHHHHHHHHTTEEEEES-SSS--SSB-BTTS---SSSB-HHHHHHHHHHHHHT-EEE-TTB-HHHHHHHHHH--SPPEESS--BTTTS--TTSBPHHHHHHHHHTT-EEEE---HHHH-HHHHHHHHHHHHHHHHH-SSTTSHHHHHHHHHHHHHSPPPP-BHHHHHHHHHHHHHHH-GGGEEE---BTS-S---BT-SSGGGHHHHHHHHHHTT--HHHHHIIIIIHHHHHHHHHHHH--

Solvent-accessible surface area (backbone atoms only — not comparable to full-atom values): 35513 Å² total; per-residue (Å²): 127,60,66,67,57,54,54,46,30,74,75,27,24,28,41,35,42,26,28,23,51,61,44,46,30,52,75,66,70,35,75,84,31,66,65,33,58,69,46,45,46,56,90,90,54,31,57,29,53,70,34,33,58,67,19,30,46,28,28,39,25,39,24,30,51,58,66,70,77,47,62,44,32,49,20,32,48,53,28,35,33,36,50,35,48,52,50,51,54,32,66,67,33,64,77,50,29,31,80,21,82,45,47,68,39,31,53,50,22,42,76,67,66,15,28,10,35,31,32,26,34,50,18,41,48,45,30,49,90,32,72,33,35,46,52,43,42,41,73,74,38,38,43,30,39,16,53,13,30,64,41,57,38,100,29,29,19,8,28,71,36,83,77,78,51,79,9,45,35,73,65,31,50,50,50,48,50,49,31,35,34,71,27,30,42,63,23,49,27,33,25,17,72,54,22,46,52,48,47,59,73,66,43,86,43,42,40,37,24,36,46,24,34,32,20,87,68,11,86,34,61,58,27,48,45,66,74,55,33,45,50,24,35,75,44,58,7,34,39,8,36,35,45,50,40,39,46,45,33,60,67,25,29,56,50,46,54,51,48,54,55,54,42,62,74,72,30,91,51,75,89,36,72,65,28,52,52,53,47,52,52,49,46,70,74,50,67,78,58,95,52,33,50,67,44,50,50,50,35,50,49,47,45,24,71,64,26,27,66,68,22,28,30,37,2,52,42,42,45,66,61,94,60,56,24,52,69,47,75,36,48,40,25,48,55,57,49,51,50,53,44,42,73,71,65,52,48,71,69,54,50,29,24,31,24,28,48,28,60,43,48,39,48,42,51,20,45,67,54,35,105,127,61,67,68,57,52,54,46,31,72,76,29,24,28,39,32,42,26,27,22,51,60,44,46,31,51,76,67,70,37,75,83,32,66,65,33,58,69,44,44,47,55,92,89,54,31,57,30,52,68,34,33,57,66,19,31,45,28,28,38,25,39,24,29,53,56,66,70,80,47,63,44,32,49,21,32,50,52,28,36,32,36,48,36,48,52,52,52,54,32,68,68,33,65,78,48,28,31,80,22,83,46,48,67,40,31,52,49,21,40,74,68,66,15,27,9,36,31,32,24,34,51,18,41,47,44,29,49,90,33,71,33,36,45,52,43,42,40,74,74,38,38,43,30,39,16,53,13,30,62,40,55,40,102,29,30,18,9,28,69,35,82,77,78,53,80,10,44,34,74,65,32,51,51,51,48,50,49,31,35,34,71,27,28,44,64,24,49,25,34,26,16,72,55,21,46,50,47,48,60,72,67,44,86,44,43,41,36,24,35,46,25,34,32,21,90,69,12,86,34,61,58,26,47,46,66,73,56,34,44,49,24,36,74,45,59,8,35,40,8,36,34,43,49,42,38,47,46,33,60,66,25,29,56,50,45,54,52,48,54,55,53,42,63,72,72,29,91,50,75,87,35,73,66,27,52,51,51,47,52,54,49,44,70,74,50,67,79,57,95,51,32,50,65,45,50,49,51,35,49,50,47,45,24,71,64,28,28,66,68,22,27,30,37,2,52,42,43,44,66,61,96,60,59,25,50,70,47,74,35,48,41,26,49,55,55,50,51,50,53,43,42,74,72,64,51,48,72,67,54,49,30,24,31,24,28,48,29,60,43,47,39,50,39,51,21,44,67,54,34,104